Protein AF-A0A554LVY5-F1 (afdb_monomer_lite)

Organism: NCBI:txid2017146

Radius of gyration: 62.31 Å; chains: 1; bounding box: 105×201×146 Å

Sequence (591 aa):
MNLIIFIALAAAGGLGVGYVARQAVAKQSEKREAAKRKELLLKAKDEALKIKEQAKKEEDDKRRYLQEIEKNLRSRENNLDRRYDVLEKEKAELNHQQREIISLRQRLQEARKQQEAVLEKAAKLKKEDARDQLFKLIEKEYRDDVIAKIKAEREEAREAAQVEARKILSLVIERLASEHSADNTSAAITLPSEDMKGRIIGKEGRNIQIFEKMTGVDILIDDTPDTVTVSCFEPVRRFTAKLAMEKLLADGRINPSRIEETVKKAEEEINKEVRKAGEQAAYETSVAGLHPDLLKILGRLKFRTSYGQNVLQHSIESTYIASMLASELGADVNLSKKAALLHDIGKAVDQDVAGAHHHISAQIAEKYGLSKNIIHAIEAHHDDVEAKTVEAIIVRVADAISGARPGARRDTVDAYLKRLEELENLTNSFEGVEKSYAIQAGRWWLVTIGLTAVYWPVEPRWLLKLAVVCLLVLAGWELRSRQRPWLLFLLFHYLLFYLGFTAYLAGLLLTWQILAILAVATILFNAFFLPRQQAGLPKNRLFLSFLTGLLISELFFGLLFVFFDPLARSFYLSIFVYFIFYRLLASYKEN

InterPro domains:
  IPR003607 HD/PDEase domain [SM00471] (307-413)
  IPR003607 HD/PDEase domain [cd00077] (309-423)
  IPR004087 K Homology domain [SM00322] (183-253)
  IPR004088 K Homology domain, type 1 [PF00013] (191-235)
  IPR006674 HD domain [PF01966] (311-402)
  IPR006674 HD domain [PS51831] (311-404)
  IPR006675 HDIG domain [TIGR00277] (307-383)
  IPR017705 Ribonuclease Y [MF_00335] (1-500)
  IPR017705 Ribonuclease Y [TIGR03319] (24-443)
  IPR022711 Ribonuclease Y, N-terminal [PF12072] (25-180)
  IPR036612 K Homology domain, type 1 superfamily [G3DSA:3.30.1370.10] (186-278)
  IPR036612 K Homology domain, type 1 superfamily [SSF54791] (190-279)

Secondary structure (DSSP, 8-state):
--HHHHHHHHHHHHHHHHHHHHHHHHHHHHHHHHHHHHHHHHHHHHHHHHHHHHHHHHHHHHHHHHHHHHHHHHHHHHHHHHHHHHHHHHHHHHHHHHHHHHHHHHHHHHHHHHHHHHHHHHH---HHHHHHHHHHHHHHHSHHHHHHHHHHHHHHHHHHHHHHHHHHHHHHHHHT-----------EEE-S-HHHHHHHH-GGGHHHHHHHHHHT-EEE--SSTTEEEEE-SSHHHHHHHHHHHHHHHHH----HHHHHHHHHHHHHHHHHHHHHHHHHHHHHTT-----HHHHHHHHHGGG-EETTEEHHHHHHHHHHHHHHHHHHHT--HHHHHHHHHHTTGGGGTTTTS-S-HHHHHHHHHHHTT--HHHHHHHHTTSTTS---SHHHHHHHHHHHHHHTSBTTB---HHHHHHHHHHHHHHHHTSTTEEEEEEETTTTEEEEEEPGGGG-----THHHHHHHHHHHHHHHHHHT--SS-HHHHHHHHHHHHHHHHHHHHHHHHHHHHHHHHHHHHHHHHHHHHHS-S--TTS-THHHHHHHHHHHHHHHHHHHHHHHHH-TTHHHHHHHHHHHHHHHHHHHHTT--

pLDDT: mean 75.55, std 18.5, range [33.16, 97.44]

Structure (mmCIF, N/CA/C/O backbone):
data_AF-A0A554LVY5-F1
#
_entry.id   AF-A0A554LVY5-F1
#
loop_
_atom_site.group_PDB
_atom_site.id
_atom_site.type_symbol
_atom_site.label_atom_id
_atom_site.label_alt_id
_atom_site.label_comp_id
_atom_site.label_asym_id
_atom_site.label_entity_id
_atom_site.label_seq_id
_atom_site.pdbx_PDB_ins_code
_atom_site.Cartn_x
_atom_site.Cartn_y
_atom_site.Cartn_z
_atom_site.occupancy
_atom_site.B_iso_or_equiv
_atom_site.auth_seq_id
_atom_site.auth_comp_id
_atom_site.auth_asym_id
_atom_site.auth_atom_id
_atom_site.pdbx_PDB_model_num
ATOM 1 N N . MET A 1 1 ? 68.201 119.616 -97.099 1.00 57.22 1 MET A N 1
ATOM 2 C CA . MET A 1 1 ? 69.365 119.004 -97.778 1.00 57.22 1 MET A CA 1
ATOM 3 C C . MET A 1 1 ? 70.216 118.106 -96.866 1.00 57.22 1 MET A C 1
ATOM 5 O O . MET A 1 1 ? 70.532 117.024 -97.321 1.00 57.22 1 MET A O 1
ATOM 9 N N . ASN A 1 2 ? 70.526 118.428 -95.596 1.00 65.00 2 ASN A N 1
ATOM 10 C CA . ASN A 1 2 ? 71.427 117.561 -94.789 1.00 65.00 2 ASN A CA 1
ATOM 11 C C . ASN A 1 2 ? 70.744 116.509 -93.892 1.00 65.00 2 ASN A C 1
ATOM 13 O O . ASN A 1 2 ? 71.307 115.441 -93.670 1.00 65.00 2 ASN A O 1
ATOM 17 N N . LEU A 1 3 ? 69.524 116.759 -93.407 1.00 73.38 3 LEU A N 1
ATOM 18 C CA . LEU A 1 3 ? 68.863 115.854 -92.454 1.00 73.38 3 LEU A CA 1
ATOM 19 C C . LEU A 1 3 ? 68.341 114.558 -93.106 1.00 73.38 3 LEU A C 1
ATOM 21 O O . LEU A 1 3 ? 68.450 113.482 -92.531 1.00 73.38 3 LEU A O 1
ATOM 25 N N . ILE A 1 4 ? 67.823 114.650 -94.336 1.00 71.56 4 ILE A N 1
ATOM 26 C CA . ILE A 1 4 ? 67.220 113.515 -95.062 1.00 71.56 4 ILE A CA 1
ATOM 27 C C . ILE A 1 4 ? 68.278 112.459 -95.415 1.00 71.56 4 ILE A C 1
ATOM 29 O O . ILE A 1 4 ? 68.029 111.265 -95.279 1.00 71.56 4 ILE A O 1
ATOM 33 N N . ILE A 1 5 ? 69.477 112.896 -95.808 1.00 72.88 5 ILE A N 1
ATOM 34 C CA . ILE A 1 5 ? 70.591 112.006 -96.164 1.00 72.88 5 ILE A CA 1
ATOM 35 C C . ILE A 1 5 ? 71.112 111.273 -94.920 1.00 72.88 5 ILE A C 1
ATOM 37 O O . ILE A 1 5 ? 71.355 110.070 -94.971 1.00 72.88 5 ILE A O 1
ATOM 41 N N . PHE A 1 6 ? 71.219 111.972 -93.786 1.00 73.31 6 PHE A N 1
ATOM 42 C CA . PHE A 1 6 ? 71.640 111.372 -92.518 1.00 73.31 6 PHE A CA 1
ATOM 43 C C . PHE A 1 6 ? 70.630 110.343 -91.993 1.00 73.31 6 PHE A C 1
ATOM 45 O O . PHE A 1 6 ? 71.028 109.264 -91.561 1.00 73.31 6 PHE A O 1
ATOM 52 N N . ILE A 1 7 ? 69.328 110.637 -92.082 1.00 76.12 7 ILE A N 1
ATOM 53 C CA . ILE A 1 7 ? 68.267 109.690 -91.706 1.00 76.12 7 ILE A CA 1
ATOM 54 C C . ILE A 1 7 ? 68.277 108.470 -92.636 1.00 76.12 7 ILE A C 1
ATOM 56 O O . ILE A 1 7 ? 68.157 107.345 -92.158 1.00 76.12 7 ILE A O 1
ATOM 60 N N . ALA A 1 8 ? 68.484 108.661 -93.943 1.00 74.81 8 ALA A N 1
ATOM 61 C CA . ALA A 1 8 ? 68.567 107.562 -94.903 1.00 74.81 8 ALA A CA 1
ATOM 62 C C . ALA A 1 8 ? 69.790 106.658 -94.661 1.00 74.81 8 ALA A C 1
ATOM 64 O O . ALA A 1 8 ? 69.659 105.436 -94.695 1.00 74.81 8 ALA A O 1
ATOM 65 N N . LEU A 1 9 ? 70.959 107.232 -94.352 1.00 73.94 9 LEU A N 1
ATOM 66 C CA . LEU A 1 9 ? 72.170 106.478 -94.006 1.00 73.94 9 LEU A CA 1
ATOM 67 C C . LEU A 1 9 ? 72.039 105.745 -92.666 1.00 73.94 9 LEU A C 1
ATOM 69 O O . LEU A 1 9 ? 72.446 104.590 -92.564 1.00 73.94 9 LEU A O 1
ATOM 73 N N . ALA A 1 10 ? 71.434 106.372 -91.655 1.00 74.56 10 ALA A N 1
ATOM 74 C CA . ALA A 1 10 ? 71.165 105.732 -90.369 1.00 74.56 10 ALA A CA 1
ATOM 75 C C . ALA A 1 10 ? 70.126 104.604 -90.496 1.00 74.56 10 ALA A C 1
ATOM 77 O O . ALA A 1 10 ? 70.296 103.545 -89.896 1.00 74.56 10 ALA A O 1
ATOM 78 N N . ALA A 1 11 ? 69.091 104.785 -91.323 1.00 76.06 11 ALA A N 1
ATOM 79 C CA . ALA A 1 11 ? 68.118 103.742 -91.633 1.00 76.06 11 ALA A CA 1
ATOM 80 C C . ALA A 1 11 ? 68.762 102.585 -92.413 1.00 76.06 11 ALA A C 1
ATOM 82 O O . ALA A 1 11 ? 68.538 101.427 -92.071 1.00 76.06 11 ALA A O 1
ATOM 83 N N . ALA A 1 12 ? 69.615 102.872 -93.400 1.00 74.25 12 ALA A N 1
ATOM 84 C CA . ALA A 1 12 ? 70.355 101.854 -94.146 1.00 74.25 12 ALA A CA 1
ATOM 85 C C . ALA A 1 12 ? 71.350 101.091 -93.252 1.00 74.25 12 ALA A C 1
ATOM 87 O O . ALA A 1 12 ? 71.416 99.863 -93.313 1.00 74.25 12 ALA A O 1
ATOM 88 N N . GLY A 1 13 ? 72.067 101.794 -92.370 1.00 74.19 13 GLY A N 1
ATOM 89 C CA . GLY A 1 13 ? 72.964 101.195 -91.380 1.00 74.19 13 GLY A CA 1
ATOM 90 C C . GLY A 1 13 ? 72.216 100.345 -90.351 1.00 74.19 13 GLY A C 1
ATOM 91 O O . GLY A 1 13 ? 72.616 99.215 -90.078 1.00 74.19 13 GLY A O 1
ATOM 92 N N . GLY A 1 14 ? 71.082 100.834 -89.844 1.00 76.75 14 GLY A N 1
ATOM 93 C CA . GLY A 1 14 ? 70.207 100.094 -88.933 1.00 76.75 14 GLY A CA 1
ATOM 94 C C . GLY A 1 14 ? 69.585 98.853 -89.580 1.00 76.75 14 GLY A C 1
ATOM 95 O O . GLY A 1 14 ? 69.541 97.790 -88.960 1.00 76.75 14 GLY A O 1
ATOM 96 N N . LEU A 1 15 ? 69.172 98.944 -90.848 1.00 77.75 15 LEU A N 1
ATOM 97 C CA . LEU A 1 15 ? 68.676 97.805 -91.624 1.00 77.75 15 LEU A CA 1
ATOM 98 C C . LEU A 1 15 ? 69.785 96.786 -91.910 1.00 77.75 15 LEU A C 1
ATOM 100 O O . LEU A 1 15 ? 69.535 95.588 -91.785 1.00 77.75 15 LEU A O 1
ATOM 104 N N . GLY A 1 16 ? 71.002 97.237 -92.226 1.00 77.25 16 GLY A N 1
ATOM 105 C CA . GLY A 1 16 ? 72.162 96.376 -92.466 1.00 77.25 16 GLY A CA 1
ATOM 106 C C . GLY A 1 16 ? 72.607 95.620 -91.212 1.00 77.25 16 GLY A C 1
ATOM 107 O O . GLY A 1 16 ? 72.703 94.392 -91.229 1.00 77.25 16 GLY A O 1
ATOM 108 N N . VAL A 1 17 ? 72.791 96.324 -90.091 1.00 77.69 17 VAL A N 1
ATOM 109 C CA . VAL A 1 17 ? 73.129 95.706 -88.796 1.00 77.69 17 VAL A CA 1
ATOM 110 C C . VAL A 1 17 ? 71.993 94.797 -88.321 1.00 77.69 17 VAL A C 1
ATOM 112 O O . VAL A 1 17 ? 72.242 93.674 -87.886 1.00 77.69 17 VAL A O 1
ATOM 115 N N . GLY A 1 18 ? 70.737 95.222 -88.482 1.00 79.12 18 GLY A N 1
ATOM 116 C CA . GLY A 1 18 ? 69.564 94.408 -88.171 1.00 79.12 18 GLY A CA 1
ATOM 117 C C . GLY A 1 18 ? 69.420 93.167 -89.060 1.00 79.12 18 GLY A C 1
ATOM 118 O O . GLY A 1 18 ? 68.882 92.155 -88.610 1.00 79.12 18 GLY A O 1
ATOM 119 N N . TYR A 1 19 ? 69.891 93.202 -90.309 1.00 80.88 19 TYR A N 1
ATOM 120 C CA . TYR A 1 19 ? 69.921 92.043 -91.205 1.00 80.88 19 TYR A CA 1
ATOM 121 C C . TYR A 1 19 ? 71.000 91.041 -90.780 1.00 80.88 19 TYR A C 1
ATOM 123 O O . TYR A 1 19 ? 70.696 89.863 -90.610 1.00 80.88 19 TYR A O 1
ATOM 131 N N . VAL A 1 20 ? 72.225 91.503 -90.505 1.00 80.12 20 VAL A N 1
ATOM 132 C CA . VAL A 1 20 ? 73.333 90.635 -90.063 1.00 80.12 20 VAL A CA 1
ATOM 133 C C . VAL A 1 20 ? 73.055 90.027 -88.686 1.00 80.12 20 VAL A C 1
ATOM 135 O O . VAL A 1 20 ? 73.257 88.827 -88.497 1.00 80.12 20 VAL A O 1
ATOM 138 N N . ALA A 1 21 ? 72.525 90.807 -87.739 1.00 78.31 21 ALA A N 1
ATOM 139 C CA . ALA A 1 21 ? 72.131 90.302 -86.425 1.00 78.31 21 ALA A CA 1
ATOM 140 C C . ALA A 1 21 ? 71.012 89.253 -86.536 1.00 78.31 21 ALA A C 1
ATOM 142 O O . ALA A 1 21 ? 71.107 88.189 -85.923 1.00 78.31 21 ALA A O 1
ATOM 143 N N . ARG A 1 22 ? 69.993 89.488 -87.379 1.00 77.94 22 ARG A N 1
ATOM 144 C CA . ARG A 1 22 ? 68.953 88.483 -87.658 1.00 77.94 22 ARG A CA 1
ATOM 145 C C . ARG A 1 22 ? 69.520 87.235 -88.323 1.00 77.94 22 ARG A C 1
ATOM 147 O O . ARG A 1 22 ? 69.115 86.140 -87.956 1.00 77.94 22 ARG A O 1
ATOM 154 N N . GLN A 1 23 ? 70.478 87.370 -89.236 1.00 78.94 23 GLN A N 1
ATOM 155 C CA . GLN A 1 23 ? 71.103 86.232 -89.909 1.00 78.94 23 GLN A CA 1
ATOM 156 C C . GLN A 1 23 ? 71.982 85.407 -88.951 1.00 78.94 23 GLN A C 1
ATOM 158 O O . GLN A 1 23 ? 71.959 84.179 -88.999 1.00 78.94 23 GLN A O 1
ATOM 163 N N . ALA A 1 24 ? 72.709 86.056 -88.037 1.00 77.38 24 ALA A N 1
ATOM 164 C CA . ALA A 1 24 ? 73.494 85.384 -87.003 1.00 77.38 24 ALA A CA 1
ATOM 165 C C . ALA A 1 24 ? 72.599 84.661 -85.982 1.00 77.38 24 ALA A C 1
ATOM 167 O O . ALA A 1 24 ? 72.850 83.495 -85.672 1.00 77.38 24 ALA A O 1
ATOM 168 N N . VAL A 1 25 ? 71.518 85.306 -85.522 1.00 78.44 25 VAL A N 1
ATOM 169 C CA . VAL A 1 25 ? 70.520 84.693 -84.628 1.00 78.44 25 VAL A CA 1
ATOM 170 C C . VAL A 1 25 ? 69.789 83.548 -85.326 1.00 78.44 25 VAL A C 1
ATOM 172 O O . VAL A 1 25 ? 69.638 82.488 -84.726 1.00 78.44 25 VAL A O 1
ATOM 175 N N . ALA A 1 26 ? 69.411 83.697 -86.599 1.00 76.50 26 ALA A N 1
ATOM 176 C CA . ALA A 1 26 ? 68.801 82.629 -87.390 1.00 76.50 26 ALA A CA 1
ATOM 177 C C . ALA A 1 26 ? 69.749 81.430 -87.534 1.00 76.50 26 ALA A C 1
ATOM 179 O O . ALA A 1 26 ? 69.361 80.306 -87.238 1.00 76.50 26 ALA A O 1
ATOM 180 N N . LYS A 1 27 ? 71.025 81.659 -87.864 1.00 79.50 27 LYS A N 1
ATOM 181 C CA . LYS A 1 27 ? 72.028 80.591 -88.011 1.00 79.50 27 LYS A CA 1
ATOM 182 C C . LYS A 1 27 ? 72.372 79.912 -86.678 1.00 79.50 27 LYS A C 1
ATOM 184 O O . LYS A 1 27 ? 72.644 78.712 -86.639 1.00 79.50 27 LYS A O 1
ATOM 189 N N . GLN A 1 28 ? 72.363 80.654 -85.568 1.00 78.31 28 GLN A N 1
ATOM 190 C CA . GLN A 1 28 ? 72.551 80.096 -84.225 1.00 78.31 28 GLN A CA 1
ATOM 191 C C . GLN A 1 28 ? 71.303 79.338 -83.744 1.00 78.31 28 GLN A C 1
ATOM 193 O O . GLN A 1 28 ? 71.443 78.296 -83.100 1.00 78.31 28 GLN A O 1
ATOM 198 N N . SER A 1 29 ? 70.108 79.817 -84.098 1.00 76.38 29 SER A N 1
ATOM 199 C CA . SER A 1 29 ? 68.831 79.132 -83.882 1.00 76.38 29 SER A CA 1
ATOM 200 C C . SER A 1 29 ? 68.782 77.818 -84.658 1.00 76.38 29 SER A C 1
ATOM 202 O O . SER A 1 29 ? 68.561 76.775 -84.054 1.00 76.38 29 SER A O 1
ATOM 204 N N . GLU A 1 30 ? 69.128 77.822 -85.948 1.00 79.81 30 GLU A N 1
ATOM 205 C CA . GLU A 1 30 ? 69.215 76.617 -86.781 1.00 79.81 30 GLU A CA 1
ATOM 206 C C . GLU A 1 30 ? 70.220 75.603 -86.231 1.00 79.81 30 GLU A C 1
ATOM 208 O O . GLU A 1 30 ? 69.916 74.415 -86.153 1.00 79.81 30 GLU A O 1
ATOM 213 N N . LYS A 1 31 ? 71.408 76.042 -85.788 1.00 80.56 31 LYS A N 1
ATOM 214 C CA . LYS A 1 31 ? 72.388 75.139 -85.158 1.00 80.56 31 LYS A CA 1
ATOM 215 C C . LYS A 1 31 ? 71.876 74.553 -83.840 1.00 80.56 31 LYS A C 1
ATOM 217 O O . LYS A 1 31 ? 72.088 73.367 -83.591 1.00 80.56 31 LYS A O 1
ATOM 222 N N . ARG A 1 32 ? 71.207 75.352 -82.998 1.00 79.81 32 ARG A N 1
ATOM 223 C CA . ARG A 1 32 ? 70.597 74.876 -81.744 1.00 79.81 32 ARG A CA 1
ATOM 224 C C . ARG A 1 32 ? 69.429 73.930 -82.007 1.00 79.81 32 ARG A C 1
ATOM 226 O O . ARG A 1 32 ? 69.324 72.919 -81.321 1.00 79.81 32 ARG A O 1
ATOM 233 N N . GLU A 1 33 ? 68.593 74.208 -83.001 1.00 79.88 33 GLU A N 1
ATOM 234 C CA . GLU A 1 33 ? 67.530 73.300 -83.430 1.00 79.88 33 GLU A CA 1
ATOM 235 C C . GLU A 1 33 ? 68.093 72.003 -84.004 1.00 79.88 33 GLU A C 1
ATOM 237 O O . GLU A 1 33 ? 67.631 70.931 -83.630 1.00 79.88 33 GLU A O 1
ATOM 242 N N . ALA A 1 34 ? 69.118 72.063 -84.854 1.00 81.75 34 ALA A N 1
ATOM 243 C CA . ALA A 1 34 ? 69.763 70.877 -85.407 1.00 81.75 34 ALA A CA 1
ATOM 244 C C . ALA A 1 34 ? 70.407 70.014 -84.308 1.00 81.75 34 ALA A C 1
ATOM 246 O O . ALA A 1 34 ? 70.291 68.788 -84.346 1.00 81.75 34 ALA A O 1
ATOM 247 N N . ALA A 1 35 ? 71.039 70.636 -83.306 1.00 81.75 35 ALA A N 1
ATOM 248 C CA . ALA A 1 35 ? 71.572 69.939 -82.137 1.00 81.75 35 ALA A CA 1
ATOM 249 C C . ALA A 1 35 ? 70.454 69.306 -81.293 1.00 81.75 35 ALA A C 1
ATOM 251 O O . ALA A 1 35 ? 70.530 68.115 -81.001 1.00 81.75 35 ALA A O 1
ATOM 252 N N . LYS A 1 36 ? 69.374 70.046 -80.994 1.00 83.00 36 LYS A N 1
ATOM 253 C CA . LYS A 1 36 ? 68.197 69.514 -80.283 1.00 83.00 36 LYS A CA 1
ATOM 254 C C . LYS A 1 36 ? 67.524 68.371 -81.042 1.00 83.00 36 LYS A C 1
ATOM 256 O O . LYS A 1 36 ? 67.154 67.382 -80.425 1.00 83.00 36 LYS A O 1
ATOM 261 N N . ARG A 1 37 ? 67.393 68.461 -82.371 1.00 82.19 37 ARG A N 1
ATOM 262 C CA . ARG A 1 37 ? 66.836 67.388 -83.216 1.00 82.19 37 ARG A CA 1
ATOM 263 C C . ARG A 1 37 ? 67.715 66.142 -83.187 1.00 82.19 37 ARG A C 1
ATOM 265 O O . ARG A 1 37 ? 67.181 65.045 -83.088 1.00 82.19 37 ARG A O 1
ATOM 272 N N . LYS A 1 38 ? 69.045 66.293 -83.241 1.00 84.50 38 LYS A N 1
ATOM 273 C CA . LYS A 1 38 ? 69.983 65.166 -83.102 1.00 84.50 38 LYS A CA 1
ATOM 274 C C . LYS A 1 38 ? 69.926 64.538 -81.711 1.00 84.50 38 LYS A C 1
ATOM 276 O O . LYS A 1 38 ? 69.914 63.318 -81.621 1.00 84.50 38 LYS A O 1
ATOM 281 N N . GLU A 1 39 ? 69.860 65.345 -80.655 1.00 85.94 39 GLU A N 1
ATOM 282 C CA . GLU A 1 39 ? 69.733 64.861 -79.277 1.00 85.94 39 GLU A CA 1
ATOM 283 C C . GLU A 1 39 ? 68.399 64.133 -79.054 1.00 85.94 39 GLU A C 1
ATOM 285 O O . GLU A 1 39 ? 68.390 63.040 -78.500 1.00 85.94 39 GLU A O 1
ATOM 290 N N . LEU A 1 40 ? 67.284 64.684 -79.551 1.00 86.19 40 LEU A N 1
ATOM 291 C CA . LEU A 1 40 ? 65.971 64.030 -79.539 1.00 86.19 40 LEU A CA 1
ATOM 292 C C . LEU A 1 40 ? 65.982 62.722 -80.334 1.00 86.19 40 LEU A C 1
ATOM 294 O O . LEU A 1 40 ? 65.442 61.730 -79.863 1.00 86.19 40 LEU A O 1
ATOM 298 N N . LEU A 1 41 ? 66.624 62.690 -81.506 1.00 87.12 41 LEU A N 1
ATOM 299 C CA . LEU A 1 41 ? 66.780 61.467 -82.300 1.00 87.12 41 LEU A CA 1
ATOM 300 C C . LEU A 1 41 ? 67.629 60.411 -81.588 1.00 87.12 41 LEU A C 1
ATOM 302 O O . LEU A 1 41 ? 67.318 59.230 -81.687 1.00 87.12 41 LEU A O 1
ATOM 306 N N . LEU A 1 42 ? 68.695 60.814 -80.892 1.00 87.12 42 LEU A N 1
ATOM 307 C CA . LEU A 1 42 ? 69.523 59.908 -80.094 1.00 87.12 42 LEU A CA 1
ATOM 308 C C . LEU A 1 42 ? 68.743 59.367 -78.896 1.00 87.12 42 LEU A C 1
ATOM 310 O O . LEU A 1 42 ? 68.685 58.156 -78.731 1.00 87.12 42 LEU A O 1
ATOM 314 N N . LYS A 1 43 ? 68.052 60.231 -78.142 1.00 87.38 43 LYS A N 1
ATOM 315 C CA . LYS A 1 43 ? 67.171 59.817 -77.039 1.00 87.38 43 LYS A CA 1
ATOM 316 C C . LYS A 1 43 ? 66.067 58.873 -77.514 1.00 87.38 43 LYS A C 1
ATOM 318 O O . LYS A 1 43 ? 65.877 57.826 -76.911 1.00 87.38 43 LYS A O 1
ATOM 323 N N . ALA A 1 44 ? 65.416 59.179 -78.636 1.00 87.44 44 ALA A N 1
ATOM 324 C CA . ALA A 1 44 ? 64.405 58.308 -79.231 1.00 87.44 44 ALA A CA 1
ATOM 325 C C . ALA A 1 44 ? 64.990 56.961 -79.690 1.00 87.44 44 ALA A C 1
ATOM 327 O O . ALA A 1 44 ? 64.336 55.932 -79.550 1.00 87.44 44 ALA A O 1
ATOM 328 N N . LYS A 1 45 ? 66.223 56.940 -80.218 1.00 89.25 45 LYS A N 1
ATOM 329 C CA . LYS A 1 45 ? 66.918 55.693 -80.576 1.00 89.25 45 LYS A CA 1
ATOM 330 C C . LYS A 1 45 ? 67.304 54.873 -79.347 1.00 89.25 45 LYS A C 1
ATOM 332 O O . LYS A 1 45 ? 67.103 53.664 -79.369 1.00 89.25 45 LYS A O 1
ATOM 337 N N . ASP A 1 46 ? 67.813 55.506 -78.296 1.00 89.62 46 ASP A N 1
ATOM 338 C CA . ASP A 1 46 ? 68.177 54.833 -77.047 1.00 89.62 46 ASP A CA 1
ATOM 339 C C . ASP A 1 46 ? 66.936 54.283 -76.332 1.00 89.62 46 ASP A C 1
ATOM 341 O O . ASP A 1 46 ? 66.949 53.149 -75.857 1.00 89.62 46 ASP A O 1
ATOM 345 N N . GLU A 1 47 ? 65.834 55.037 -76.303 1.00 89.69 47 GLU A N 1
ATOM 346 C CA . GLU A 1 47 ? 64.543 54.558 -75.798 1.00 89.69 47 GLU A CA 1
ATOM 347 C C . GLU A 1 47 ? 63.995 53.414 -76.654 1.00 89.69 47 GLU A C 1
ATOM 349 O O . GLU A 1 47 ? 63.581 52.396 -76.106 1.00 89.69 47 GLU A O 1
ATOM 354 N N . ALA A 1 48 ? 64.065 53.511 -77.986 1.00 88.81 48 ALA A N 1
ATOM 355 C CA . ALA A 1 48 ? 63.653 52.425 -78.874 1.00 88.81 48 ALA A CA 1
ATOM 356 C C . ALA A 1 48 ? 64.497 51.154 -78.675 1.00 88.81 48 ALA A C 1
ATOM 358 O O . ALA A 1 48 ? 63.954 50.048 -78.711 1.00 88.81 48 ALA A O 1
ATOM 359 N N . LEU A 1 49 ? 65.806 51.288 -78.433 1.00 91.69 49 LEU A N 1
ATOM 360 C CA . LEU A 1 49 ? 66.683 50.161 -78.109 1.00 91.69 49 LEU A CA 1
ATOM 361 C C . LEU A 1 49 ? 66.331 49.547 -76.753 1.00 91.69 49 LEU A C 1
ATOM 363 O O . LEU A 1 49 ? 66.193 48.329 -76.676 1.00 91.69 49 LEU A O 1
ATOM 367 N N . LYS A 1 50 ? 66.097 50.363 -75.718 1.00 91.88 50 LYS A N 1
ATOM 368 C CA . LYS A 1 50 ? 65.660 49.877 -74.400 1.00 91.88 50 LYS A CA 1
ATOM 369 C C . LYS A 1 50 ? 64.315 49.158 -74.467 1.00 91.88 50 LYS A C 1
ATOM 371 O O . LYS A 1 50 ? 64.190 48.068 -73.919 1.00 91.88 50 LYS A O 1
ATOM 376 N N . ILE A 1 51 ? 63.335 49.721 -75.176 1.00 90.81 51 ILE A N 1
ATOM 377 C CA . ILE A 1 51 ? 62.026 49.087 -75.392 1.00 90.81 51 ILE A CA 1
ATOM 378 C C . ILE A 1 51 ? 62.206 47.753 -76.121 1.00 90.81 51 ILE A C 1
ATOM 380 O O . ILE A 1 51 ? 61.600 46.757 -75.735 1.00 90.81 51 ILE A O 1
ATOM 384 N N . LYS A 1 52 ? 63.071 47.700 -77.141 1.00 93.12 52 LYS A N 1
ATOM 385 C CA . LYS A 1 52 ? 63.359 46.466 -77.882 1.00 93.12 52 LYS A CA 1
ATOM 386 C C . LYS A 1 52 ? 64.040 45.407 -77.012 1.00 93.12 52 LYS A C 1
ATOM 388 O O . LYS A 1 52 ? 63.673 44.239 -77.096 1.00 93.12 52 LYS A O 1
ATOM 393 N N . GLU A 1 53 ? 65.020 45.786 -76.195 1.00 92.44 53 GLU A N 1
ATOM 394 C CA . GLU A 1 53 ? 65.694 44.867 -75.271 1.00 92.44 53 GLU A CA 1
ATOM 395 C C . GLU A 1 53 ? 64.741 44.345 -74.198 1.00 92.44 53 GLU A C 1
ATOM 397 O O . GLU A 1 53 ? 64.731 43.145 -73.922 1.00 92.44 53 GLU A O 1
ATOM 402 N N . GLN A 1 54 ? 63.897 45.214 -73.641 1.00 92.06 54 GLN A N 1
ATOM 403 C CA . GLN A 1 54 ? 62.890 44.821 -72.664 1.00 92.06 54 GLN A CA 1
ATOM 404 C C . GLN A 1 54 ? 61.842 43.889 -73.284 1.00 92.06 54 GLN A C 1
ATOM 406 O O . GLN A 1 54 ? 61.573 42.833 -72.719 1.00 92.06 54 GLN A O 1
ATOM 411 N N . ALA A 1 55 ? 61.332 44.207 -74.478 1.00 90.62 55 ALA A N 1
ATOM 412 C CA . ALA A 1 55 ? 60.400 43.346 -75.202 1.00 90.62 55 ALA A CA 1
ATOM 413 C C . ALA A 1 55 ? 61.011 41.972 -75.514 1.00 90.62 55 ALA A C 1
ATOM 415 O O . ALA A 1 55 ? 60.349 40.954 -75.332 1.00 90.62 55 ALA A O 1
ATOM 416 N N . LYS A 1 56 ? 62.289 41.926 -75.917 1.00 93.50 56 LYS A N 1
ATOM 417 C CA . LYS A 1 56 ? 63.003 40.667 -76.172 1.00 93.50 56 LYS A CA 1
ATOM 418 C C . LYS A 1 56 ? 63.184 39.846 -74.894 1.00 93.50 56 LYS A C 1
ATOM 420 O O . LYS A 1 56 ? 62.984 38.638 -74.910 1.00 93.50 56 LYS A O 1
ATOM 425 N N . LYS A 1 57 ? 63.522 40.494 -73.777 1.00 94.31 57 LYS A N 1
ATOM 426 C CA . LYS A 1 57 ? 63.645 39.820 -72.480 1.00 94.31 57 LYS A CA 1
ATOM 427 C C . LYS A 1 57 ? 62.298 39.264 -72.006 1.00 94.31 57 LYS A C 1
ATOM 429 O O . LYS A 1 57 ? 62.237 38.118 -71.577 1.00 94.31 57 LYS A O 1
ATOM 434 N N .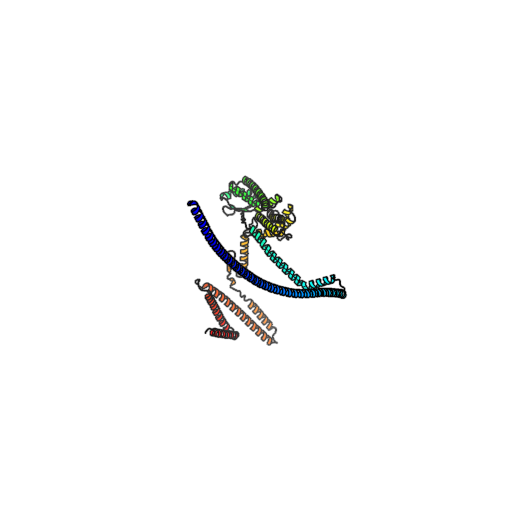 GLU A 1 58 ? 61.222 40.039 -72.132 1.00 92.94 58 GLU A N 1
ATOM 435 C CA . GLU A 1 58 ? 59.862 39.587 -71.818 1.00 92.94 58 GLU A CA 1
ATOM 436 C C . GLU A 1 58 ? 59.406 38.439 -72.733 1.00 92.94 58 GLU A C 1
ATOM 438 O O . GLU A 1 58 ? 58.716 37.529 -72.275 1.00 92.94 58 GLU A O 1
ATOM 443 N N . GLU A 1 59 ? 59.789 38.454 -74.012 1.00 93.31 59 GLU A N 1
ATOM 444 C CA . GLU A 1 59 ? 59.538 37.360 -74.954 1.00 93.31 59 GLU A CA 1
ATOM 445 C C . GLU A 1 59 ? 60.291 36.087 -74.546 1.00 93.31 59 GLU A C 1
ATOM 447 O O . GLU A 1 59 ? 59.686 35.016 -74.486 1.00 93.31 59 GLU A O 1
ATOM 452 N N . ASP A 1 60 ? 61.574 36.199 -74.195 1.00 93.12 60 ASP A N 1
ATOM 453 C CA . ASP A 1 60 ? 62.386 35.072 -73.728 1.00 93.12 60 ASP A CA 1
ATOM 454 C C . ASP A 1 60 ? 61.854 34.500 -72.399 1.00 93.12 60 ASP A C 1
ATOM 456 O O . ASP A 1 60 ? 61.805 33.279 -72.218 1.00 93.12 60 ASP A O 1
ATOM 460 N N . ASP A 1 61 ? 61.399 35.354 -71.479 1.00 93.06 61 ASP A N 1
ATOM 461 C CA . ASP A 1 61 ? 60.774 34.942 -70.217 1.00 93.06 61 ASP A CA 1
ATOM 462 C C . ASP A 1 61 ? 59.432 34.236 -70.456 1.00 93.06 61 ASP A C 1
ATOM 464 O O . ASP A 1 61 ? 59.208 33.141 -69.931 1.00 93.06 61 ASP A O 1
ATOM 468 N N . LYS A 1 62 ? 58.567 34.792 -71.318 1.00 92.00 62 LYS A N 1
ATOM 469 C CA . LYS A 1 62 ? 57.313 34.141 -71.735 1.00 92.00 62 LYS A CA 1
ATOM 470 C C . LYS A 1 62 ? 57.581 32.807 -72.417 1.00 92.00 62 LYS A C 1
ATOM 472 O O . LYS A 1 62 ? 56.885 31.835 -72.140 1.00 92.00 62 LYS A O 1
ATOM 477 N N . ARG A 1 63 ? 58.596 32.728 -73.279 1.00 93.19 63 ARG A N 1
ATOM 478 C CA . ARG A 1 63 ? 58.963 31.495 -73.981 1.00 93.19 63 ARG A CA 1
ATOM 479 C C . ARG A 1 63 ? 59.423 30.412 -73.010 1.00 93.19 63 ARG A C 1
ATOM 481 O O . ARG A 1 63 ? 58.991 29.270 -73.146 1.00 93.19 63 ARG A O 1
ATOM 488 N N . ARG A 1 64 ? 60.242 30.761 -72.012 1.00 93.69 64 ARG A N 1
ATOM 489 C CA . ARG A 1 64 ? 60.657 29.827 -70.952 1.00 93.69 64 ARG A CA 1
ATOM 490 C C . ARG A 1 64 ? 59.472 29.353 -70.113 1.00 93.69 64 ARG A C 1
ATOM 492 O O . ARG A 1 64 ? 59.329 28.154 -69.896 1.00 93.69 64 ARG A O 1
ATOM 499 N N . TYR A 1 65 ? 58.593 30.270 -69.718 1.00 93.12 65 TYR A N 1
ATOM 500 C CA . TYR A 1 65 ? 57.381 29.938 -68.971 1.00 93.12 65 TYR A CA 1
ATOM 501 C C . TYR A 1 65 ? 56.442 29.009 -69.760 1.00 93.12 65 TYR A C 1
ATOM 503 O O . TYR A 1 65 ? 55.947 28.019 -69.222 1.00 93.12 65 TYR A O 1
ATOM 511 N N . LEU A 1 66 ? 56.249 29.267 -71.059 1.00 92.06 66 LEU A N 1
ATOM 512 C CA . LEU A 1 66 ? 55.449 28.409 -71.939 1.00 92.06 66 LEU A CA 1
ATOM 513 C C . LEU A 1 66 ? 56.050 27.006 -72.082 1.00 92.06 66 LEU A C 1
ATOM 515 O O . LEU A 1 66 ? 55.310 26.029 -72.023 1.00 92.06 66 LEU A O 1
ATOM 519 N N . GLN A 1 67 ? 57.376 26.888 -72.205 1.00 93.44 67 GLN A N 1
ATOM 520 C CA . GLN A 1 67 ? 58.055 25.587 -72.245 1.00 93.44 67 GLN A CA 1
ATOM 521 C C . GLN A 1 67 ? 57.885 24.800 -70.939 1.00 93.44 67 GLN A C 1
ATOM 523 O O . GLN A 1 67 ? 57.728 23.578 -70.962 1.00 93.44 67 GLN A O 1
ATOM 528 N N . GLU A 1 68 ? 57.894 25.483 -69.794 1.00 94.81 68 GLU A N 1
ATOM 529 C CA . GLU A 1 68 ? 57.661 24.852 -68.496 1.00 94.81 68 GLU A CA 1
ATOM 530 C C . GLU A 1 68 ? 56.210 24.374 -68.344 1.00 94.81 68 GLU A C 1
ATOM 532 O O . GLU A 1 68 ? 55.975 23.237 -67.926 1.00 94.81 68 GLU A O 1
ATOM 537 N N . ILE A 1 69 ? 55.234 25.193 -68.755 1.00 92.94 69 ILE A N 1
ATOM 538 C CA . ILE A 1 69 ? 53.824 24.786 -68.817 1.00 92.94 69 ILE A CA 1
ATOM 539 C C . ILE A 1 69 ? 53.657 23.580 -69.738 1.00 92.94 69 ILE A C 1
ATOM 541 O O . ILE A 1 69 ? 53.018 22.608 -69.343 1.00 92.94 69 ILE A O 1
ATOM 545 N N . GLU A 1 70 ? 54.237 23.611 -70.937 1.00 93.56 70 GLU A N 1
ATOM 546 C CA . GLU A 1 70 ? 54.128 22.520 -71.904 1.00 93.56 70 GLU A CA 1
ATOM 547 C C . GLU A 1 70 ? 54.709 21.219 -71.339 1.00 93.56 70 GLU A C 1
ATOM 549 O O . GLU A 1 70 ? 54.080 20.164 -71.422 1.00 93.56 70 GLU A O 1
ATOM 554 N N . LYS A 1 71 ? 55.870 21.288 -70.677 1.00 94.00 71 LYS A N 1
ATOM 555 C CA . LYS A 1 71 ? 56.472 20.134 -69.999 1.00 94.00 71 LYS A CA 1
ATOM 556 C C . LYS A 1 71 ? 55.564 19.586 -68.892 1.00 94.00 71 LYS A C 1
ATOM 558 O O . LYS A 1 71 ? 55.396 18.370 -68.782 1.00 94.00 71 LYS A O 1
ATOM 563 N N . ASN A 1 72 ? 54.965 20.463 -68.089 1.00 93.19 72 ASN A N 1
ATOM 564 C CA . ASN A 1 72 ? 54.046 20.071 -67.021 1.00 93.19 72 ASN A CA 1
ATOM 565 C C . ASN A 1 72 ? 52.745 19.468 -67.569 1.00 93.19 72 ASN A C 1
ATOM 567 O O . ASN A 1 72 ? 52.263 18.473 -67.026 1.00 93.19 72 ASN A O 1
ATOM 571 N N . LEU A 1 73 ? 52.202 20.022 -68.655 1.00 91.88 73 LEU A N 1
ATOM 572 C CA . LEU A 1 73 ? 51.020 19.497 -69.338 1.00 91.88 73 LEU A CA 1
ATOM 573 C C . LEU A 1 73 ? 51.294 18.116 -69.930 1.00 91.88 73 LEU A C 1
ATOM 575 O O . LEU A 1 73 ? 50.551 17.193 -69.619 1.00 91.88 73 LEU A O 1
ATOM 579 N N . ARG A 1 74 ? 52.407 17.933 -70.651 1.00 94.00 74 ARG A N 1
ATOM 580 C CA . ARG A 1 74 ? 52.812 16.618 -71.178 1.00 94.00 74 ARG A CA 1
ATOM 581 C C . ARG A 1 74 ? 53.010 15.585 -70.068 1.00 94.00 74 ARG A C 1
ATOM 583 O O . ARG A 1 74 ? 52.671 14.419 -70.227 1.00 94.00 74 ARG A O 1
ATOM 590 N N . SER A 1 75 ? 53.563 15.987 -68.922 1.00 92.44 75 SER A N 1
ATOM 591 C CA . SER A 1 75 ? 53.701 15.093 -67.763 1.00 92.44 75 SER A CA 1
ATOM 592 C C . SER A 1 75 ? 52.339 14.666 -67.200 1.00 92.44 75 SER A C 1
ATOM 594 O O . SER A 1 75 ? 52.138 13.494 -66.876 1.00 92.44 75 SER A O 1
ATOM 596 N N . ARG A 1 76 ? 51.378 15.597 -67.121 1.00 92.94 76 ARG A N 1
ATOM 597 C CA . ARG A 1 76 ? 50.004 15.308 -66.684 1.00 92.94 76 ARG A CA 1
ATOM 598 C C . ARG A 1 76 ? 49.248 14.437 -67.682 1.00 92.94 76 ARG A C 1
ATOM 600 O O . ARG A 1 76 ? 48.583 13.509 -67.242 1.00 92.94 76 ARG A O 1
ATOM 607 N N . GLU A 1 77 ? 49.384 14.703 -68.975 1.00 93.44 77 GLU A N 1
ATOM 608 C CA . GLU A 1 77 ? 48.802 13.908 -70.062 1.00 93.44 77 GLU A CA 1
ATOM 609 C C . GLU A 1 77 ? 49.294 12.459 -69.988 1.00 93.44 77 GLU A C 1
ATOM 611 O O . GLU A 1 77 ? 48.493 11.554 -69.790 1.00 93.44 77 GLU A O 1
ATOM 616 N N . ASN A 1 78 ? 50.612 12.250 -69.916 1.00 92.62 78 ASN A N 1
ATOM 617 C CA . ASN A 1 78 ? 51.189 10.915 -69.736 1.00 92.62 78 ASN A CA 1
ATOM 618 C C . ASN A 1 78 ? 50.721 10.213 -68.444 1.00 92.62 78 ASN A C 1
ATOM 620 O O . ASN A 1 78 ? 50.633 8.986 -68.393 1.00 92.62 78 ASN A O 1
ATOM 624 N N . ASN A 1 79 ? 50.470 10.958 -67.360 1.00 93.06 79 ASN A N 1
ATOM 625 C CA . ASN A 1 79 ? 49.933 10.378 -66.125 1.00 93.06 79 ASN A CA 1
ATOM 626 C C . ASN A 1 79 ? 48.465 9.966 -66.292 1.00 93.06 79 ASN A C 1
ATOM 628 O O . ASN A 1 79 ? 48.075 8.907 -65.802 1.00 93.06 79 ASN A O 1
ATOM 632 N N . LEU A 1 80 ? 47.672 10.790 -66.979 1.00 91.88 80 LEU A N 1
ATOM 633 C CA . LEU A 1 80 ? 46.274 10.507 -67.283 1.00 91.88 80 LEU A CA 1
ATOM 634 C C . LEU A 1 80 ? 46.143 9.300 -68.209 1.00 91.88 80 LEU A C 1
ATOM 636 O O . LEU A 1 80 ? 45.357 8.419 -67.881 1.00 91.88 80 LEU A O 1
ATOM 640 N N . ASP A 1 81 ? 46.960 9.198 -69.256 1.00 93.12 81 ASP A N 1
ATOM 641 C CA . ASP A 1 81 ? 46.963 8.045 -70.164 1.00 93.12 81 ASP A CA 1
ATOM 642 C C . ASP A 1 81 ? 47.292 6.751 -69.416 1.00 93.12 81 ASP A C 1
ATOM 644 O O . ASP A 1 81 ? 46.567 5.765 -69.510 1.00 93.12 81 ASP A O 1
ATOM 648 N N . ARG A 1 82 ? 48.310 6.773 -68.545 1.00 92.69 82 ARG A N 1
ATOM 649 C CA . ARG A 1 82 ? 48.629 5.612 -67.695 1.00 92.69 82 ARG A CA 1
ATOM 650 C C . ARG A 1 82 ? 47.476 5.223 -66.774 1.00 92.69 82 ARG A C 1
ATOM 652 O O . ARG A 1 82 ? 47.239 4.037 -66.569 1.00 92.69 82 ARG A O 1
ATOM 659 N N . ARG A 1 83 ? 46.779 6.197 -66.183 1.00 92.25 83 ARG A N 1
ATOM 660 C CA . ARG A 1 83 ? 45.597 5.922 -65.349 1.00 92.25 83 ARG A CA 1
ATOM 661 C C . ARG A 1 83 ? 44.445 5.379 -66.187 1.00 92.25 83 ARG A C 1
ATOM 663 O O . ARG A 1 83 ? 43.734 4.502 -65.712 1.00 92.25 83 ARG A O 1
ATOM 670 N N . TYR A 1 84 ? 44.276 5.880 -67.406 1.00 92.56 84 TYR A N 1
ATOM 671 C CA . TYR A 1 84 ? 43.252 5.423 -68.333 1.00 92.56 84 TYR A CA 1
ATOM 672 C C . TYR A 1 84 ? 43.480 3.963 -68.732 1.00 92.56 84 TYR A C 1
ATOM 674 O O . TYR A 1 84 ? 42.564 3.156 -68.606 1.00 92.56 84 TYR A O 1
ATOM 682 N N . ASP A 1 85 ? 44.716 3.592 -69.073 1.00 93.12 85 ASP A N 1
ATOM 683 C CA . ASP A 1 85 ? 45.087 2.209 -69.394 1.00 93.12 85 ASP A CA 1
ATOM 684 C C . ASP A 1 85 ? 44.860 1.249 -68.217 1.00 93.12 85 ASP A C 1
ATOM 686 O O . ASP A 1 85 ? 44.431 0.108 -68.403 1.00 93.12 85 ASP A O 1
ATOM 690 N N . VAL A 1 86 ? 45.152 1.692 -66.988 1.00 93.25 86 VAL A N 1
ATOM 691 C CA . VAL A 1 86 ? 44.879 0.905 -65.773 1.00 93.25 86 VAL A CA 1
ATOM 692 C C . VAL A 1 86 ? 43.373 0.721 -65.583 1.00 93.25 86 VAL A C 1
ATOM 694 O O . VAL A 1 86 ? 42.924 -0.406 -65.390 1.00 93.25 86 VAL A O 1
ATOM 697 N N . LEU A 1 87 ? 42.587 1.793 -65.715 1.00 91.50 87 LEU A N 1
ATOM 698 C CA . LEU A 1 87 ? 41.129 1.737 -65.586 1.00 91.50 87 LEU A CA 1
ATOM 699 C C . LEU A 1 87 ? 40.474 0.871 -66.671 1.00 91.50 87 LEU A C 1
ATOM 701 O O . LEU A 1 87 ? 39.519 0.152 -66.381 1.00 91.50 87 LEU A O 1
ATOM 705 N N . GLU A 1 88 ? 40.970 0.902 -67.910 1.00 93.12 88 GLU A N 1
ATOM 706 C CA . GLU A 1 88 ? 40.497 0.018 -68.981 1.00 93.12 88 GLU A CA 1
ATOM 707 C C . GLU A 1 88 ? 40.750 -1.456 -68.650 1.00 93.12 88 GLU A C 1
ATOM 709 O O . GLU A 1 88 ? 39.850 -2.286 -68.816 1.00 93.12 88 GLU A O 1
ATOM 714 N N . LYS A 1 89 ? 41.938 -1.785 -68.127 1.00 93.69 89 LYS A N 1
ATOM 715 C CA . LYS A 1 89 ? 42.269 -3.150 -67.693 1.00 93.69 89 LYS A CA 1
ATOM 716 C C . LYS A 1 89 ? 41.385 -3.609 -66.537 1.00 93.69 89 LYS A C 1
ATOM 718 O O . LYS A 1 89 ? 40.803 -4.687 -66.623 1.00 93.69 89 LYS A O 1
ATOM 723 N N . GLU A 1 90 ? 41.217 -2.778 -65.510 1.00 91.94 90 GLU A N 1
ATOM 724 C CA . GLU A 1 90 ? 40.332 -3.074 -64.376 1.00 91.94 90 GLU A CA 1
ATOM 725 C C . GLU A 1 90 ? 38.880 -3.264 -64.830 1.00 91.94 90 GLU A C 1
ATOM 727 O O . GLU A 1 90 ? 38.205 -4.204 -64.413 1.00 91.94 90 GLU A O 1
ATOM 732 N N . LYS A 1 91 ? 38.391 -2.425 -65.751 1.00 93.06 91 LYS A N 1
ATOM 733 C CA . LYS A 1 91 ? 37.047 -2.557 -66.324 1.00 93.06 91 LYS A CA 1
ATOM 734 C C . LYS A 1 91 ? 36.892 -3.856 -67.117 1.00 93.06 91 LYS A C 1
ATOM 736 O O . LYS A 1 91 ? 35.840 -4.496 -67.046 1.00 93.06 91 LYS A O 1
ATOM 741 N N . ALA A 1 92 ? 37.904 -4.253 -67.886 1.00 92.62 92 ALA A N 1
ATOM 742 C CA . ALA A 1 92 ? 37.891 -5.515 -68.619 1.00 92.62 92 ALA A CA 1
ATOM 743 C C . ALA A 1 92 ? 37.857 -6.723 -67.667 1.00 92.62 92 ALA A C 1
ATOM 745 O O . ALA A 1 92 ? 37.077 -7.654 -67.892 1.00 92.62 92 ALA A O 1
ATOM 746 N N . GLU A 1 93 ? 38.633 -6.679 -66.583 1.00 93.00 93 GLU A N 1
ATOM 747 C CA . GLU A 1 93 ? 38.670 -7.717 -65.551 1.00 93.00 93 GLU A CA 1
ATOM 748 C C . GLU A 1 93 ? 37.349 -7.804 -64.773 1.00 93.00 93 GLU A C 1
ATOM 750 O O . GLU A 1 93 ? 36.783 -8.890 -64.642 1.00 93.00 93 GLU A O 1
ATOM 755 N N . LEU A 1 94 ? 36.771 -6.669 -64.370 1.00 89.56 94 LEU A N 1
ATOM 756 C CA . LEU A 1 94 ? 35.451 -6.615 -63.732 1.00 89.56 94 LEU A CA 1
ATOM 757 C C . LEU A 1 94 ? 34.354 -7.193 -64.631 1.00 89.56 94 LEU A C 1
ATOM 759 O O . LEU A 1 94 ? 33.523 -7.979 -64.176 1.00 89.56 94 LEU A O 1
ATOM 763 N N . ASN A 1 95 ? 34.366 -6.866 -65.926 1.00 91.50 95 ASN A N 1
ATOM 764 C CA . ASN A 1 95 ? 33.415 -7.434 -66.884 1.00 91.50 95 ASN A CA 1
ATOM 765 C C . ASN A 1 95 ? 33.603 -8.949 -67.059 1.00 91.50 95 ASN A C 1
ATOM 767 O O . ASN A 1 95 ? 32.629 -9.675 -67.274 1.00 91.50 95 ASN A O 1
ATOM 771 N N . HIS A 1 96 ? 34.840 -9.445 -66.983 1.00 92.81 96 HIS A N 1
ATOM 772 C CA . HIS A 1 96 ? 35.120 -10.879 -66.988 1.00 92.81 96 HIS A CA 1
ATOM 773 C C . HIS A 1 96 ? 34.549 -11.559 -65.739 1.00 92.81 96 HIS A C 1
ATOM 775 O O . HIS A 1 96 ? 33.739 -12.476 -65.870 1.00 92.81 96 HIS A O 1
ATOM 781 N N . GLN A 1 97 ? 34.873 -11.047 -64.549 1.00 90.94 97 GLN A N 1
ATOM 782 C CA . GLN A 1 97 ? 34.358 -11.552 -63.274 1.00 90.94 97 GLN A CA 1
ATOM 783 C C . GLN A 1 97 ? 32.826 -11.517 -63.222 1.00 90.94 97 GLN A C 1
ATOM 785 O O . GLN A 1 97 ? 32.192 -12.469 -62.772 1.00 90.94 97 GLN A O 1
ATOM 790 N N . GLN A 1 98 ? 32.195 -10.461 -63.742 1.00 91.00 98 GLN A N 1
ATOM 791 C CA . GLN A 1 98 ? 30.738 -10.367 -63.804 1.00 91.00 98 GLN A CA 1
ATOM 792 C C . GLN A 1 98 ? 30.130 -11.475 -64.676 1.00 91.00 98 GLN A C 1
ATOM 794 O O . GLN A 1 98 ? 29.135 -12.088 -64.283 1.00 91.00 98 GLN A O 1
ATOM 799 N N . ARG A 1 99 ? 30.729 -11.770 -65.838 1.00 92.75 99 ARG A N 1
ATOM 800 C CA . ARG A 1 99 ? 30.293 -12.885 -66.696 1.00 92.75 99 ARG A CA 1
ATOM 801 C C . ARG A 1 99 ? 30.483 -14.234 -66.008 1.00 92.75 99 ARG A C 1
ATOM 803 O O . ARG A 1 99 ? 29.579 -15.068 -66.066 1.00 92.75 99 ARG A O 1
ATOM 810 N N . GLU A 1 100 ? 31.599 -14.432 -65.312 1.00 91.81 100 GLU A N 1
ATOM 811 C CA . GLU A 1 100 ? 31.836 -15.645 -64.527 1.00 91.81 100 GLU A CA 1
ATOM 812 C C . GLU A 1 100 ? 30.799 -15.811 -63.416 1.00 91.81 100 GLU A C 1
ATOM 814 O O . GLU A 1 100 ? 30.194 -16.877 -63.316 1.00 91.81 100 GLU A O 1
ATOM 819 N N . ILE A 1 101 ? 30.505 -14.756 -62.650 1.00 87.44 101 ILE A N 1
ATOM 820 C CA . ILE A 1 101 ? 29.479 -14.764 -61.597 1.00 87.44 101 ILE A CA 1
ATOM 821 C C . ILE A 1 101 ? 28.106 -15.122 -62.171 1.00 87.44 101 ILE A C 1
ATOM 823 O O . ILE A 1 101 ? 27.387 -15.928 -61.578 1.00 87.44 101 ILE A O 1
ATOM 827 N N . ILE A 1 102 ? 27.728 -14.556 -63.322 1.00 90.81 102 ILE A N 1
ATOM 828 C CA . ILE A 1 102 ? 26.459 -14.888 -63.986 1.00 90.81 102 ILE A CA 1
ATOM 829 C C . ILE A 1 102 ? 26.435 -16.371 -64.376 1.00 90.81 102 ILE A C 1
ATOM 831 O O . ILE A 1 102 ? 25.455 -17.059 -64.087 1.00 90.81 102 ILE A O 1
ATOM 835 N N . SER A 1 103 ? 27.523 -16.886 -64.956 1.00 92.88 103 SER A N 1
ATOM 836 C CA . SER A 1 103 ? 27.624 -18.299 -65.340 1.00 92.88 103 SER A CA 1
ATOM 837 C C . SER A 1 103 ? 27.583 -19.244 -64.131 1.00 92.88 103 SER A C 1
ATOM 839 O O . SER A 1 103 ? 26.895 -20.264 -64.160 1.00 92.88 103 SER A O 1
ATOM 841 N N . LEU A 1 104 ? 28.248 -18.883 -63.028 1.00 89.94 104 LEU A N 1
ATOM 842 C CA . LEU A 1 104 ? 28.247 -19.641 -61.779 1.00 89.94 104 LEU A CA 1
ATOM 843 C C . LEU A 1 104 ? 26.858 -19.651 -61.146 1.00 89.94 104 LEU A C 1
ATOM 845 O O . LEU A 1 104 ? 26.414 -20.697 -60.686 1.00 89.94 104 LEU A O 1
ATOM 849 N N . ARG A 1 105 ? 26.140 -18.522 -61.170 1.00 87.12 105 ARG A N 1
ATOM 850 C CA . ARG A 1 105 ? 24.750 -18.450 -60.695 1.00 87.12 105 ARG A CA 1
ATOM 851 C C . ARG A 1 105 ? 23.827 -19.353 -61.504 1.00 87.12 105 ARG A C 1
ATOM 853 O O . ARG A 1 105 ? 23.019 -20.055 -60.904 1.00 87.12 105 ARG A O 1
ATOM 860 N N . GLN A 1 106 ? 23.963 -19.369 -62.830 1.00 90.44 106 GLN A N 1
ATOM 861 C CA . GLN A 1 106 ? 23.179 -20.259 -63.693 1.00 90.44 106 GLN A CA 1
ATOM 862 C C . GLN A 1 106 ? 23.471 -21.733 -63.386 1.00 90.44 106 GLN A C 1
ATOM 864 O O . GLN A 1 106 ? 22.540 -22.487 -63.107 1.00 90.44 106 GLN A O 1
ATOM 869 N N . ARG A 1 107 ? 24.752 -22.119 -63.308 1.00 88.25 107 ARG A N 1
ATOM 870 C CA . ARG A 1 107 ? 25.159 -23.487 -62.940 1.00 88.25 107 ARG A CA 1
ATOM 871 C C . ARG A 1 107 ? 24.678 -23.885 -61.545 1.00 88.25 107 ARG A C 1
ATOM 873 O O . ARG A 1 107 ? 24.217 -25.004 -61.359 1.00 88.25 107 ARG A O 1
ATOM 880 N N . LEU A 1 108 ? 24.745 -22.978 -60.569 1.00 86.31 108 LEU A N 1
ATOM 881 C CA . LEU A 1 108 ? 24.258 -23.221 -59.209 1.00 86.31 108 LEU A CA 1
ATOM 882 C C . LEU A 1 108 ? 22.740 -23.432 -59.195 1.00 86.31 108 LEU A C 1
ATOM 884 O O . LEU A 1 108 ? 22.242 -24.304 -58.490 1.00 86.31 108 LEU A O 1
ATOM 888 N N . GLN A 1 109 ? 21.999 -22.653 -59.982 1.00 86.88 109 GLN A N 1
ATOM 889 C CA . GLN A 1 109 ? 20.551 -22.783 -60.083 1.00 86.88 109 GLN A CA 1
ATOM 890 C C . GLN A 1 109 ? 20.146 -24.095 -60.770 1.00 86.88 109 GLN A C 1
ATOM 892 O O . GLN A 1 109 ? 19.196 -24.742 -60.332 1.00 86.88 109 GLN A O 1
ATOM 897 N N . GLU A 1 110 ? 20.875 -24.517 -61.802 1.00 88.88 110 GLU A N 1
ATOM 898 C CA . GLU A 1 110 ? 20.689 -25.819 -62.451 1.00 88.88 110 GLU A CA 1
ATOM 899 C C . GLU A 1 110 ? 21.036 -26.978 -61.514 1.00 88.88 110 GLU A C 1
ATOM 901 O O . GLU A 1 110 ? 20.226 -27.891 -61.361 1.00 88.88 110 GLU A O 1
ATOM 906 N N . ALA A 1 111 ? 22.174 -26.912 -60.819 1.00 83.19 111 ALA A N 1
ATOM 907 C CA . ALA A 1 111 ? 22.576 -27.910 -59.831 1.00 83.19 111 ALA A CA 1
ATOM 908 C C . ALA A 1 111 ? 21.557 -28.015 -58.688 1.00 83.19 111 ALA A C 1
ATOM 910 O O . ALA A 1 111 ? 21.186 -29.116 -58.290 1.00 83.19 111 ALA A O 1
ATOM 911 N N . ARG A 1 112 ? 21.028 -26.881 -58.210 1.00 82.62 112 ARG A N 1
ATOM 912 C CA . ARG A 1 112 ? 19.969 -26.850 -57.196 1.00 82.62 112 ARG A CA 1
ATOM 913 C C . ARG A 1 112 ? 18.678 -27.488 -57.703 1.00 82.62 112 ARG A C 1
ATOM 915 O O . ARG A 1 112 ? 18.106 -28.296 -56.986 1.00 82.62 112 ARG A O 1
ATOM 922 N N . LYS A 1 113 ? 18.248 -27.196 -58.936 1.00 82.88 113 LYS A N 1
ATOM 923 C CA . LYS A 1 113 ? 17.079 -27.855 -59.550 1.00 82.88 113 LYS A CA 1
ATOM 924 C C . LYS A 1 113 ? 17.286 -29.361 -59.701 1.00 82.88 113 LYS A C 1
ATOM 926 O O . LYS A 1 113 ? 16.359 -30.130 -59.474 1.00 82.88 113 LYS A O 1
ATOM 931 N N . GLN A 1 114 ? 18.489 -29.793 -60.075 1.00 81.38 114 GLN A N 1
ATOM 932 C CA . GLN A 1 114 ? 18.824 -31.214 -60.170 1.00 81.38 114 GLN A CA 1
ATOM 933 C C . GLN A 1 114 ? 18.824 -31.882 -58.794 1.00 81.38 114 GLN A C 1
ATOM 935 O O . GLN A 1 114 ? 18.272 -32.967 -58.652 1.00 81.38 114 GLN A O 1
ATOM 940 N N . GLN A 1 115 ? 19.378 -31.228 -57.773 1.00 74.75 115 GLN A N 1
ATOM 941 C CA . GLN A 1 115 ? 19.362 -31.718 -56.398 1.00 74.75 115 GLN A CA 1
ATOM 942 C C . GLN A 1 115 ? 17.934 -31.787 -55.847 1.00 74.75 115 GLN A C 1
ATOM 944 O O . GLN A 1 115 ? 17.572 -32.797 -55.255 1.00 74.75 115 GLN A O 1
ATOM 949 N N . GLU A 1 116 ? 17.108 -30.769 -56.095 1.00 72.38 116 GLU A N 1
ATOM 950 C CA . GLU A 1 116 ? 15.682 -30.764 -55.754 1.00 72.38 116 GLU A CA 1
ATOM 951 C C . GLU A 1 116 ? 14.953 -31.920 -56.461 1.00 72.38 116 GLU A C 1
ATOM 953 O O . GLU A 1 116 ? 14.276 -32.692 -55.794 1.00 72.38 116 GLU A O 1
ATOM 958 N N . ALA A 1 117 ? 15.188 -32.153 -57.757 1.00 73.62 117 ALA A N 1
ATOM 959 C CA . ALA A 1 117 ? 14.577 -33.265 -58.494 1.00 73.62 117 ALA A CA 1
ATOM 960 C C . ALA A 1 117 ? 15.063 -34.657 -58.037 1.00 73.62 117 ALA A C 1
ATOM 962 O O . ALA A 1 117 ? 14.296 -35.622 -58.046 1.00 73.62 117 ALA A O 1
ATOM 963 N N . VAL A 1 118 ? 16.337 -34.794 -57.651 1.00 73.25 118 VAL A N 1
ATOM 964 C CA . VAL A 1 118 ? 16.886 -36.042 -57.093 1.00 73.25 118 VAL A CA 1
ATOM 965 C C . VAL A 1 118 ? 16.338 -36.283 -55.692 1.00 73.25 118 VAL A C 1
ATOM 967 O O . VAL A 1 118 ? 15.976 -37.414 -55.392 1.00 73.25 118 VAL A O 1
ATOM 970 N N . LEU A 1 119 ? 16.209 -35.246 -54.861 1.00 61.53 119 LEU A N 1
ATOM 971 C CA . LEU A 1 119 ? 15.587 -35.336 -53.540 1.00 61.53 119 LEU A CA 1
ATOM 972 C C . LEU A 1 119 ? 14.089 -35.650 -53.644 1.00 61.53 119 LEU A C 1
ATOM 974 O O . LEU A 1 119 ? 13.614 -36.517 -52.920 1.00 61.53 119 LEU A O 1
ATOM 978 N N . GLU A 1 120 ? 13.361 -35.049 -54.586 1.00 62.59 120 GLU A N 1
ATOM 979 C CA . GLU A 1 120 ? 11.956 -35.377 -54.869 1.00 62.59 120 GLU A CA 1
ATOM 980 C C . GLU A 1 120 ? 11.793 -36.846 -55.293 1.00 62.59 120 GLU A C 1
ATOM 982 O O . GLU A 1 120 ? 10.889 -37.540 -54.820 1.00 62.59 120 GLU A O 1
ATOM 987 N N . LYS A 1 121 ? 12.703 -37.358 -56.135 1.00 65.31 121 LYS A N 1
ATOM 988 C CA . LYS A 1 121 ? 12.702 -38.764 -56.574 1.00 65.31 121 LYS A CA 1
ATOM 989 C C . LYS A 1 121 ? 13.158 -39.740 -55.487 1.00 65.31 121 LYS A C 1
ATOM 991 O O . LYS A 1 121 ? 12.603 -40.833 -55.400 1.00 65.31 121 LYS A O 1
ATOM 996 N N . ALA A 1 122 ? 14.152 -39.370 -54.681 1.00 59.84 122 ALA A N 1
ATOM 997 C CA . ALA A 1 122 ? 14.716 -40.214 -53.630 1.00 59.84 122 ALA A CA 1
ATOM 998 C C . ALA A 1 122 ? 13.824 -40.266 -52.382 1.00 59.84 122 ALA A C 1
ATOM 1000 O O . ALA A 1 122 ? 13.762 -41.305 -51.730 1.00 59.84 122 ALA A O 1
ATOM 1001 N N . ALA A 1 123 ? 13.118 -39.178 -52.059 1.00 57.25 123 ALA A N 1
ATOM 1002 C CA . ALA A 1 123 ? 12.375 -39.067 -50.808 1.00 57.25 123 ALA A CA 1
ATOM 1003 C C . ALA A 1 123 ? 10.896 -39.466 -50.908 1.00 57.25 123 ALA A C 1
ATOM 1005 O O . ALA A 1 123 ? 10.323 -39.796 -49.878 1.00 57.25 123 ALA A O 1
ATOM 1006 N N . LYS A 1 124 ? 10.245 -39.428 -52.088 1.00 57.62 124 LYS A N 1
ATOM 1007 C CA . LYS A 1 124 ? 8.769 -39.575 -52.212 1.00 57.62 124 LYS A CA 1
ATOM 1008 C C . LYS A 1 124 ? 7.971 -38.727 -51.189 1.00 57.62 124 LYS A C 1
ATOM 1010 O O . LYS A 1 124 ? 6.831 -39.057 -50.872 1.00 57.62 124 LYS A O 1
ATOM 1015 N N . LEU A 1 125 ? 8.553 -37.649 -50.666 1.00 61.41 125 LEU A N 1
ATOM 1016 C CA . LEU A 1 125 ? 7.976 -36.787 -49.634 1.00 61.41 125 LEU A CA 1
ATOM 1017 C C . LEU A 1 125 ? 7.843 -35.374 -50.191 1.00 61.41 125 LEU A C 1
ATOM 1019 O O . LEU A 1 125 ? 8.706 -34.914 -50.943 1.00 61.41 125 LEU A O 1
ATOM 1023 N N . LYS A 1 126 ? 6.753 -34.685 -49.845 1.00 63.47 126 LYS A N 1
ATOM 1024 C CA . LYS A 1 126 ? 6.551 -33.296 -50.261 1.00 63.47 126 LYS A CA 1
ATOM 1025 C C . LYS A 1 126 ? 7.507 -32.389 -49.479 1.00 63.47 126 LYS A C 1
ATOM 1027 O O . LYS A 1 126 ? 7.906 -32.689 -48.358 1.00 63.47 126 LYS A O 1
ATOM 1032 N N . LYS A 1 127 ? 7.859 -31.241 -50.063 1.00 61.50 127 LYS A N 1
ATOM 1033 C CA . LYS A 1 127 ? 8.764 -30.230 -49.480 1.00 61.50 127 LYS A CA 1
ATOM 1034 C C . LYS A 1 127 ? 8.371 -29.785 -48.061 1.00 61.50 127 LYS A C 1
ATOM 1036 O O . LYS A 1 127 ? 9.240 -29.453 -47.259 1.00 61.50 127 LYS A O 1
ATOM 1041 N N . GLU A 1 128 ? 7.075 -29.776 -47.767 1.00 65.06 128 GLU A N 1
ATOM 1042 C CA . GLU A 1 128 ? 6.515 -29.453 -46.449 1.00 65.06 128 GLU A CA 1
ATOM 1043 C C . GLU A 1 128 ? 6.840 -30.546 -45.420 1.00 65.06 128 GLU A C 1
ATOM 1045 O O . GLU A 1 128 ? 7.364 -30.238 -44.353 1.00 65.06 128 GLU A O 1
ATOM 1050 N N . ASP A 1 129 ? 6.690 -31.821 -45.789 1.00 65.50 129 ASP A N 1
ATOM 1051 C CA . ASP A 1 129 ? 6.986 -32.961 -44.912 1.00 65.50 129 ASP A CA 1
ATOM 1052 C C . ASP A 1 129 ? 8.478 -33.042 -44.550 1.00 65.50 129 ASP A C 1
ATOM 1054 O O . ASP A 1 129 ? 8.842 -33.366 -43.419 1.00 65.50 129 ASP A O 1
ATOM 1058 N N . ALA A 1 130 ? 9.362 -32.710 -45.498 1.00 63.59 130 ALA A N 1
ATOM 1059 C CA . ALA A 1 130 ? 10.807 -32.678 -45.267 1.00 63.59 130 ALA A CA 1
ATOM 1060 C C . ALA A 1 130 ? 11.221 -31.538 -44.319 1.00 63.59 130 ALA A C 1
ATOM 1062 O O . ALA A 1 130 ? 12.109 -31.710 -43.482 1.00 63.59 130 ALA A O 1
ATOM 1063 N N . ARG A 1 131 ? 10.558 -30.379 -44.422 1.00 69.44 131 ARG A N 1
ATOM 1064 C CA . ARG A 1 131 ? 10.763 -29.245 -43.514 1.00 69.44 131 ARG A CA 1
ATOM 1065 C C . ARG A 1 131 ? 10.315 -29.604 -42.099 1.00 69.44 131 ARG A C 1
ATOM 1067 O O . ARG A 1 131 ? 11.065 -29.363 -41.159 1.00 69.44 131 ARG A O 1
ATOM 1074 N N . ASP A 1 132 ? 9.154 -30.230 -41.955 1.00 76.56 132 ASP A N 1
ATOM 1075 C CA . ASP A 1 132 ? 8.626 -30.643 -40.652 1.00 76.56 132 ASP A CA 1
ATOM 1076 C C . ASP A 1 132 ? 9.474 -31.742 -40.002 1.00 76.56 132 ASP A C 1
ATOM 1078 O O . ASP A 1 132 ? 9.688 -31.729 -38.789 1.00 76.56 132 ASP A O 1
ATOM 1082 N N . GLN A 1 133 ? 10.017 -32.676 -40.787 1.00 71.31 133 GLN A N 1
ATOM 1083 C CA . GLN A 1 133 ? 10.968 -33.668 -40.278 1.00 71.31 133 GLN A CA 1
ATOM 1084 C C . GLN A 1 133 ? 12.288 -33.032 -39.831 1.00 71.31 133 GLN A C 1
ATOM 1086 O O . GLN A 1 133 ? 12.811 -33.408 -38.782 1.00 71.31 133 GLN A O 1
ATOM 1091 N N . LEU A 1 134 ? 12.803 -32.050 -40.576 1.00 70.88 134 LEU A N 1
ATOM 1092 C CA . LEU A 1 134 ? 13.998 -31.305 -40.182 1.00 70.88 134 LEU A CA 1
ATOM 1093 C C . LEU A 1 134 ? 13.761 -30.512 -38.891 1.00 70.88 134 LEU A C 1
ATOM 1095 O O . LEU A 1 134 ? 14.591 -30.570 -37.988 1.00 70.88 134 LEU A O 1
ATOM 1099 N N . PHE A 1 135 ? 12.616 -29.835 -38.760 1.00 76.94 135 PHE A N 1
ATOM 1100 C CA . PHE A 1 135 ? 12.255 -29.154 -37.515 1.00 76.94 135 PHE A CA 1
ATOM 1101 C C . PHE A 1 135 ? 12.133 -30.127 -36.347 1.00 76.94 135 PHE A C 1
ATOM 1103 O O . PHE A 1 135 ? 12.676 -29.844 -35.289 1.00 76.94 135 PHE A O 1
ATOM 1110 N N . LYS A 1 136 ? 11.533 -31.307 -36.537 1.00 79.12 136 LYS A N 1
ATOM 1111 C CA . LYS A 1 136 ? 11.470 -32.341 -35.489 1.00 79.12 136 LYS A CA 1
ATOM 1112 C C . LYS A 1 136 ? 12.845 -32.866 -35.074 1.00 79.12 136 LYS A C 1
ATOM 1114 O O . LYS A 1 136 ? 13.036 -33.206 -33.910 1.00 79.12 136 LYS A O 1
ATOM 1119 N N . LEU A 1 137 ? 13.793 -32.961 -36.005 1.00 74.38 137 LEU A N 1
ATOM 1120 C CA . LEU A 1 137 ? 15.169 -33.361 -35.702 1.00 74.38 137 LEU A CA 1
ATOM 1121 C C . LEU A 1 137 ? 15.901 -32.267 -34.918 1.00 74.38 137 LEU A C 1
ATOM 1123 O O . LEU A 1 137 ? 16.473 -32.569 -33.878 1.00 74.38 137 LEU A O 1
ATOM 1127 N N . ILE A 1 138 ? 15.791 -31.008 -35.350 1.00 72.25 138 ILE A N 1
ATOM 1128 C CA . ILE A 1 138 ? 16.379 -29.848 -34.663 1.00 72.25 138 ILE A CA 1
ATOM 1129 C C . ILE A 1 138 ? 15.755 -29.661 -33.272 1.00 72.25 138 ILE A C 1
ATOM 1131 O O . ILE A 1 138 ? 16.476 -29.462 -32.301 1.00 72.25 138 ILE A O 1
ATOM 1135 N N . GLU A 1 139 ? 14.434 -29.788 -33.134 1.00 74.88 139 GLU A N 1
ATOM 1136 C CA . GLU A 1 139 ? 13.741 -29.751 -31.839 1.00 74.88 139 GLU A CA 1
ATOM 1137 C C . GLU A 1 139 ? 14.194 -30.870 -30.902 1.00 74.88 139 GLU A C 1
ATOM 1139 O O . GLU A 1 139 ? 14.170 -30.689 -29.688 1.00 74.88 139 GLU A O 1
ATOM 1144 N N . LYS A 1 140 ? 14.579 -32.032 -31.441 1.00 78.25 140 LYS A N 1
ATOM 1145 C CA . LYS A 1 140 ? 15.091 -33.155 -30.652 1.00 78.25 140 LYS A CA 1
ATOM 1146 C C . LYS A 1 140 ? 16.556 -32.957 -30.264 1.00 78.25 140 LYS A C 1
ATOM 1148 O O . LYS A 1 140 ? 16.926 -33.339 -29.160 1.00 78.25 140 LYS A O 1
ATOM 1153 N N . GLU A 1 141 ? 17.362 -32.387 -31.153 1.00 78.81 141 GLU A N 1
ATOM 1154 C CA . GLU A 1 141 ? 18.798 -32.162 -30.963 1.00 78.81 141 GLU A CA 1
ATOM 1155 C C . GLU A 1 141 ? 19.081 -30.980 -30.028 1.00 78.81 141 GLU A C 1
ATOM 1157 O O . GLU A 1 141 ? 19.879 -31.106 -29.107 1.00 78.81 141 GLU A O 1
ATOM 1162 N N . TYR A 1 142 ? 18.360 -29.870 -30.193 1.00 81.44 142 TYR A N 1
ATOM 1163 C CA . TYR A 1 142 ? 18.566 -28.633 -29.432 1.00 81.44 142 TYR A CA 1
ATOM 1164 C C . TYR A 1 142 ? 17.532 -28.421 -28.327 1.00 81.44 142 TYR A C 1
ATOM 1166 O O . TYR A 1 142 ? 17.418 -27.323 -27.785 1.00 81.44 142 TYR A O 1
ATOM 1174 N N . ARG A 1 143 ? 16.750 -29.451 -27.977 1.00 80.88 143 ARG A N 1
ATOM 1175 C CA . ARG A 1 143 ? 15.706 -29.336 -26.950 1.00 80.88 143 ARG A CA 1
ATOM 1176 C C . ARG A 1 143 ? 16.261 -28.802 -25.640 1.00 80.88 143 ARG A C 1
ATOM 1178 O O . ARG A 1 143 ? 15.691 -27.885 -25.053 1.00 80.88 143 ARG A O 1
ATOM 1185 N N . ASP A 1 144 ? 17.374 -29.383 -25.210 1.00 84.50 144 ASP A N 1
ATOM 1186 C CA . ASP A 1 144 ? 17.992 -29.076 -23.929 1.00 84.50 144 ASP A CA 1
ATOM 1187 C C . ASP A 1 144 ? 18.654 -27.694 -23.955 1.00 84.50 144 ASP A C 1
ATOM 1189 O O . ASP A 1 144 ? 18.507 -26.940 -22.994 1.00 84.50 144 ASP A O 1
ATOM 1193 N N . ASP A 1 145 ? 19.257 -27.304 -25.082 1.00 83.06 145 ASP A N 1
ATOM 1194 C CA . ASP A 1 145 ? 19.839 -25.972 -25.287 1.00 83.06 145 ASP A CA 1
ATOM 1195 C C . ASP A 1 145 ? 18.769 -24.873 -25.302 1.00 83.06 145 ASP A C 1
ATOM 1197 O O . ASP A 1 145 ? 18.928 -23.831 -24.665 1.00 83.06 145 ASP A O 1
ATOM 1201 N N . VAL A 1 146 ? 17.636 -25.114 -25.970 1.00 79.75 146 VAL A N 1
ATOM 1202 C CA . VAL A 1 146 ? 16.487 -24.197 -25.975 1.00 79.75 146 VAL A CA 1
ATOM 1203 C C . VAL A 1 146 ? 15.884 -24.093 -24.573 1.00 79.75 146 VAL A C 1
ATOM 1205 O O . VAL A 1 146 ? 15.592 -22.990 -24.115 1.00 79.75 146 VAL A O 1
ATOM 1208 N N . ILE A 1 147 ? 15.743 -25.207 -23.846 1.00 84.81 147 ILE A N 1
ATOM 1209 C CA . ILE A 1 147 ? 15.272 -25.194 -22.452 1.00 84.81 147 ILE A CA 1
ATOM 1210 C C . ILE A 1 147 ? 16.250 -24.428 -21.552 1.00 84.81 147 ILE A C 1
ATOM 1212 O O . ILE A 1 147 ? 15.810 -23.638 -20.713 1.00 84.81 147 ILE A O 1
ATOM 1216 N N . ALA A 1 148 ? 17.558 -24.633 -21.712 1.00 88.19 148 ALA A N 1
ATOM 1217 C CA . ALA A 1 148 ? 18.585 -23.927 -20.954 1.00 88.19 148 ALA A CA 1
ATOM 1218 C C . ALA A 1 148 ? 18.562 -22.422 -21.252 1.00 88.19 148 ALA A C 1
ATOM 1220 O O . ALA A 1 148 ? 18.581 -21.618 -20.321 1.00 88.19 148 ALA A O 1
ATOM 1221 N N . LYS A 1 149 ? 18.422 -22.037 -22.526 1.00 87.88 149 LYS A N 1
ATOM 1222 C CA . LYS A 1 149 ? 18.299 -20.639 -22.952 1.00 87.88 149 LYS A CA 1
ATOM 1223 C C . LYS A 1 149 ? 17.038 -19.978 -22.396 1.00 87.88 149 LYS A C 1
ATOM 1225 O O . LYS A 1 149 ? 17.137 -18.893 -21.836 1.00 87.88 149 LYS A O 1
ATOM 1230 N N . ILE A 1 150 ? 15.887 -20.655 -22.447 1.00 88.94 150 ILE A N 1
ATOM 1231 C CA . ILE A 1 150 ? 14.633 -20.165 -21.849 1.00 88.94 150 ILE A CA 1
ATOM 1232 C C . ILE A 1 150 ? 14.778 -19.997 -20.332 1.00 88.94 150 ILE A C 1
ATOM 1234 O O . ILE A 1 150 ? 14.284 -19.020 -19.776 1.00 88.94 150 ILE A O 1
ATOM 1238 N N . LYS A 1 151 ? 15.433 -20.938 -19.638 1.00 91.50 151 LYS A N 1
ATOM 1239 C CA . LYS A 1 151 ? 15.685 -20.815 -18.194 1.00 91.50 151 LYS A CA 1
ATOM 1240 C C . LYS A 1 151 ? 16.592 -19.627 -17.880 1.00 91.50 151 LYS A C 1
ATOM 1242 O O . LYS A 1 151 ? 16.268 -18.875 -16.970 1.00 91.50 151 LYS A O 1
ATOM 1247 N N . ALA A 1 152 ? 17.674 -19.449 -18.636 1.00 91.25 152 ALA A N 1
ATOM 1248 C CA . ALA A 1 152 ? 18.589 -18.325 -18.466 1.00 91.25 152 ALA A CA 1
ATOM 1249 C C . ALA A 1 152 ? 17.884 -16.980 -18.700 1.00 91.25 152 ALA A C 1
ATOM 1251 O O . ALA A 1 152 ? 17.984 -16.090 -17.865 1.00 91.25 152 ALA A O 1
ATOM 1252 N N . GLU A 1 153 ? 17.099 -16.858 -19.774 1.00 90.88 153 GLU A N 1
ATOM 1253 C CA . GLU A 1 153 ? 16.327 -15.641 -20.061 1.00 90.88 153 GLU A CA 1
ATOM 1254 C C . GLU A 1 153 ? 15.240 -15.373 -19.015 1.00 90.88 153 GLU A C 1
ATOM 1256 O O . GLU A 1 153 ? 14.995 -14.224 -18.658 1.00 90.88 153 GLU A O 1
ATOM 1261 N N . ARG A 1 154 ? 14.598 -16.420 -18.478 1.00 90.69 154 ARG A N 1
ATOM 1262 C CA . ARG A 1 154 ? 13.653 -16.270 -17.361 1.00 90.69 154 ARG A CA 1
ATOM 1263 C C . ARG A 1 154 ? 14.335 -15.775 -16.094 1.00 90.69 154 ARG A C 1
ATOM 1265 O O . ARG A 1 154 ? 13.734 -14.971 -15.389 1.00 90.69 154 ARG A O 1
ATOM 1272 N N . GLU A 1 155 ? 15.539 -16.256 -15.798 1.00 92.94 155 GLU A N 1
ATOM 1273 C CA . GLU A 1 155 ? 16.278 -15.813 -14.618 1.00 92.94 155 GLU A CA 1
ATOM 1274 C C . GLU A 1 155 ? 16.756 -14.367 -14.781 1.00 92.94 155 GLU A C 1
ATOM 1276 O O . GLU A 1 155 ? 16.518 -13.555 -13.895 1.00 92.94 155 GLU A O 1
ATOM 1281 N N . GLU A 1 156 ? 17.287 -13.997 -15.948 1.00 91.88 156 GLU A N 1
ATOM 1282 C CA . GLU A 1 156 ? 17.663 -12.611 -16.261 1.00 91.88 156 GLU A CA 1
ATOM 1283 C C . GLU A 1 156 ? 16.457 -11.660 -16.160 1.00 91.88 156 GLU A C 1
ATOM 1285 O O . GLU A 1 156 ? 16.526 -10.611 -15.515 1.00 91.88 156 GLU A O 1
ATOM 1290 N N . ALA A 1 157 ? 15.308 -12.051 -16.720 1.00 89.19 157 ALA A N 1
ATOM 1291 C CA . ALA A 1 157 ? 14.070 -11.287 -16.593 1.00 89.19 157 ALA A CA 1
ATOM 1292 C C . ALA A 1 157 ? 13.610 -11.167 -15.130 1.00 89.19 157 ALA A C 1
ATOM 1294 O O . ALA A 1 157 ? 13.087 -10.127 -14.724 1.00 89.19 157 ALA A O 1
ATOM 1295 N N . ARG A 1 158 ? 13.811 -12.215 -14.322 1.00 90.69 158 ARG A N 1
ATOM 1296 C CA . ARG A 1 158 ? 13.473 -12.219 -12.895 1.00 90.69 158 ARG A CA 1
ATOM 1297 C C . ARG A 1 158 ? 14.389 -11.300 -12.091 1.00 90.69 158 ARG A C 1
ATOM 1299 O O . ARG A 1 158 ? 13.892 -10.559 -11.244 1.00 90.69 158 ARG A O 1
ATOM 1306 N N . GLU A 1 159 ? 15.690 -11.316 -12.360 1.00 89.88 159 GLU A N 1
ATOM 1307 C CA . GLU A 1 159 ? 16.662 -10.417 -11.734 1.00 89.88 159 GLU A CA 1
ATOM 1308 C C . GLU A 1 159 ? 16.359 -8.955 -12.085 1.00 89.88 159 GLU A C 1
ATOM 1310 O O . GLU A 1 159 ? 16.261 -8.112 -11.189 1.00 89.88 159 GLU A O 1
ATOM 1315 N N . ALA A 1 160 ? 16.104 -8.662 -13.364 1.00 87.06 160 ALA A N 1
ATOM 1316 C CA . ALA A 1 160 ? 15.708 -7.331 -13.817 1.00 87.06 160 ALA A CA 1
ATOM 1317 C C . ALA A 1 160 ? 14.407 -6.858 -13.141 1.00 87.06 160 ALA A C 1
ATOM 1319 O O . ALA A 1 160 ? 14.337 -5.733 -12.639 1.00 87.06 160 ALA A O 1
ATOM 1320 N N . ALA A 1 161 ? 13.400 -7.733 -13.044 1.00 84.38 161 ALA A N 1
ATOM 1321 C CA . ALA A 1 161 ? 12.154 -7.438 -12.340 1.00 84.38 161 ALA A CA 1
ATOM 1322 C C . ALA A 1 161 ? 12.380 -7.178 -10.843 1.00 84.38 161 ALA A C 1
ATOM 1324 O O . ALA A 1 161 ? 11.737 -6.303 -10.267 1.00 84.38 161 ALA A O 1
ATOM 1325 N N . GLN A 1 162 ? 13.308 -7.894 -10.201 1.00 83.62 162 GLN A N 1
ATOM 1326 C CA . GLN A 1 162 ? 13.628 -7.679 -8.791 1.00 83.62 162 GLN A CA 1
ATOM 1327 C C . GLN A 1 162 ? 14.290 -6.314 -8.556 1.00 83.62 162 GLN A C 1
ATOM 1329 O O . GLN A 1 162 ? 14.002 -5.664 -7.548 1.00 83.62 162 GLN A O 1
ATOM 1334 N N . VAL A 1 163 ? 15.152 -5.866 -9.473 1.00 86.12 163 VAL A N 1
ATOM 1335 C CA . VAL A 1 163 ? 15.761 -4.530 -9.416 1.00 86.12 163 VAL A CA 1
ATOM 1336 C C . VAL A 1 163 ? 14.690 -3.446 -9.540 1.00 86.12 163 VAL A C 1
ATOM 1338 O O . VAL A 1 163 ? 14.641 -2.548 -8.696 1.00 86.12 163 VAL A O 1
ATOM 1341 N N . GLU A 1 164 ? 13.787 -3.556 -10.518 1.00 84.62 164 GLU A N 1
ATOM 1342 C CA . GLU A 1 164 ? 12.725 -2.559 -10.697 1.00 84.62 164 GLU A CA 1
ATOM 1343 C C . GLU A 1 164 ? 11.718 -2.583 -9.536 1.00 84.62 164 GLU A C 1
ATOM 1345 O O . GLU A 1 164 ? 11.341 -1.531 -9.023 1.00 84.62 164 GLU A O 1
ATOM 1350 N N . ALA A 1 165 ? 11.361 -3.763 -9.016 1.00 81.75 165 ALA A N 1
ATOM 1351 C CA . ALA A 1 165 ? 10.496 -3.886 -7.843 1.00 81.75 165 ALA A CA 1
ATOM 1352 C C . ALA A 1 165 ? 11.100 -3.207 -6.605 1.00 81.75 165 ALA A C 1
ATOM 1354 O O . ALA A 1 165 ? 10.406 -2.475 -5.900 1.00 81.75 165 ALA A O 1
ATOM 1355 N N . ARG A 1 166 ? 12.406 -3.391 -6.349 1.00 82.06 166 ARG A N 1
ATOM 1356 C CA . ARG A 1 166 ? 13.101 -2.700 -5.248 1.00 82.06 166 ARG A CA 1
ATOM 1357 C C . ARG A 1 166 ? 13.060 -1.186 -5.425 1.00 82.06 166 ARG A C 1
ATOM 1359 O O . ARG A 1 166 ? 12.877 -0.477 -4.437 1.00 82.06 166 ARG A O 1
ATOM 1366 N N . LYS A 1 167 ? 13.194 -0.692 -6.656 1.00 84.44 167 LYS A N 1
ATOM 1367 C CA . LYS A 1 167 ? 13.141 0.738 -6.977 1.00 84.44 167 LYS A CA 1
ATOM 1368 C C . LYS A 1 167 ? 11.743 1.314 -6.741 1.00 84.44 167 LYS A C 1
ATOM 1370 O O . LYS A 1 167 ? 11.635 2.323 -6.051 1.00 84.44 167 LYS A O 1
ATOM 1375 N N . ILE A 1 168 ? 10.690 0.644 -7.217 1.00 81.69 168 ILE A N 1
ATOM 1376 C CA . ILE A 1 168 ? 9.291 1.036 -6.967 1.00 81.69 168 ILE A CA 1
ATOM 1377 C C . ILE A 1 168 ? 9.014 1.071 -5.460 1.00 81.69 168 ILE A C 1
ATOM 1379 O O . ILE A 1 168 ? 8.552 2.085 -4.944 1.00 81.69 168 ILE A O 1
ATOM 1383 N N . LEU A 1 169 ? 9.356 0.002 -4.733 1.00 81.00 169 LEU A N 1
ATOM 1384 C CA . LEU A 1 169 ? 9.156 -0.062 -3.283 1.00 81.00 169 LEU A CA 1
ATOM 1385 C C . LEU A 1 169 ? 9.919 1.043 -2.546 1.00 81.00 169 LEU A C 1
ATOM 1387 O O . LEU A 1 169 ? 9.354 1.678 -1.662 1.00 81.00 169 LEU A O 1
ATOM 1391 N N . SER A 1 170 ? 11.169 1.313 -2.931 1.00 79.19 170 SER A N 1
ATOM 1392 C CA . SER A 1 170 ? 11.972 2.389 -2.332 1.00 79.19 170 SER A CA 1
ATOM 1393 C C . SER A 1 170 ? 11.321 3.758 -2.529 1.00 79.19 170 SER A C 1
ATOM 1395 O O . SER A 1 170 ? 11.200 4.508 -1.567 1.00 79.19 170 SER A O 1
ATOM 1397 N N . LEU A 1 171 ? 10.830 4.050 -3.739 1.00 80.31 171 LEU A N 1
ATOM 1398 C CA . LEU A 1 171 ? 10.139 5.305 -4.054 1.00 80.31 171 LEU A CA 1
ATOM 1399 C C . LEU A 1 171 ? 8.830 5.463 -3.272 1.00 80.31 171 LEU A C 1
ATOM 1401 O O . LEU A 1 171 ? 8.525 6.550 -2.781 1.00 80.31 171 LEU A O 1
ATOM 1405 N N . VAL A 1 172 ? 8.053 4.382 -3.151 1.00 76.06 172 VAL A N 1
ATOM 1406 C CA . VAL A 1 172 ? 6.813 4.380 -2.365 1.00 76.06 172 VAL A CA 1
ATOM 1407 C C . VAL A 1 172 ? 7.121 4.642 -0.890 1.00 76.06 172 VAL A C 1
ATOM 1409 O O . VAL A 1 172 ? 6.500 5.516 -0.290 1.00 76.06 172 VAL A O 1
ATOM 1412 N N . ILE A 1 173 ? 8.107 3.943 -0.319 1.00 73.56 173 ILE A N 1
ATOM 1413 C CA . ILE A 1 173 ? 8.516 4.105 1.085 1.00 73.56 173 ILE A CA 1
ATOM 1414 C C . ILE A 1 173 ? 9.047 5.521 1.350 1.00 73.56 173 ILE A C 1
ATOM 1416 O O . ILE A 1 173 ? 8.661 6.130 2.345 1.00 73.56 173 ILE A O 1
ATOM 1420 N N . GLU A 1 174 ? 9.882 6.068 0.463 1.00 73.75 174 GLU A N 1
ATOM 1421 C CA . GLU A 1 174 ? 10.430 7.426 0.585 1.00 73.75 174 GLU A CA 1
ATOM 1422 C C . GLU A 1 174 ? 9.318 8.483 0.645 1.00 73.75 174 GLU A C 1
ATOM 1424 O O . GLU A 1 174 ? 9.336 9.359 1.509 1.00 73.75 174 GLU A O 1
ATOM 1429 N N . ARG A 1 175 ? 8.296 8.366 -0.213 1.00 71.94 175 ARG A N 1
ATOM 1430 C CA . ARG A 1 175 ? 7.154 9.296 -0.231 1.00 71.94 175 ARG A CA 1
ATOM 1431 C C . ARG A 1 175 ? 6.278 9.224 1.022 1.00 71.94 175 ARG A C 1
ATOM 1433 O O . ARG A 1 175 ? 5.576 10.186 1.316 1.00 71.94 175 ARG A O 1
ATOM 1440 N N . LEU A 1 176 ? 6.303 8.105 1.745 1.00 65.88 176 LEU A N 1
ATOM 1441 C CA . LEU A 1 176 ? 5.511 7.867 2.958 1.00 65.88 176 LEU A CA 1
ATOM 1442 C C . LEU A 1 176 ? 6.240 8.195 4.259 1.00 65.88 176 LEU A C 1
ATOM 1444 O O . LEU A 1 176 ? 5.637 8.059 5.323 1.00 65.88 176 LEU A O 1
ATOM 1448 N N . ALA A 1 177 ? 7.505 8.614 4.206 1.00 53.31 177 ALA A N 1
ATOM 1449 C CA . ALA A 1 177 ? 8.346 8.870 5.376 1.00 53.31 177 ALA A CA 1
ATOM 1450 C C . ALA A 1 177 ? 7.942 10.121 6.198 1.00 53.31 177 ALA A C 1
ATOM 1452 O O . ALA A 1 177 ? 8.795 10.796 6.768 1.00 53.31 177 ALA A O 1
ATOM 1453 N N . SER A 1 178 ? 6.650 10.446 6.279 1.00 50.41 178 SER A N 1
ATOM 1454 C CA . SER A 1 178 ? 6.112 11.418 7.231 1.00 50.41 178 SER A CA 1
ATOM 1455 C C . SER A 1 178 ? 5.883 10.767 8.596 1.00 50.41 178 SER A C 1
ATOM 1457 O O . SER A 1 178 ? 5.307 9.679 8.687 1.00 50.41 178 SER A O 1
ATOM 1459 N N . GLU A 1 179 ? 6.271 11.466 9.660 1.00 45.28 179 GLU A N 1
ATOM 1460 C CA . GLU A 1 179 ? 6.000 11.086 11.045 1.00 45.28 179 GLU A CA 1
ATOM 1461 C C . GLU A 1 179 ? 4.494 11.166 11.339 1.00 45.28 179 GLU A C 1
ATOM 1463 O O . GLU A 1 179 ? 3.957 12.234 11.620 1.00 45.28 179 GLU A O 1
ATOM 1468 N N . HIS A 1 180 ? 3.797 10.030 11.301 1.00 48.41 180 HIS A N 1
ATOM 1469 C CA . HIS A 1 180 ? 2.491 9.915 11.942 1.00 48.41 180 HIS A CA 1
ATOM 1470 C C . HIS A 1 180 ? 2.710 9.365 13.345 1.00 48.41 180 HIS A C 1
ATOM 1472 O O . HIS A 1 180 ? 3.072 8.203 13.538 1.00 48.41 180 HIS A O 1
ATOM 1478 N N . SER A 1 181 ? 2.559 10.239 14.336 1.00 43.06 181 SER A N 1
ATOM 1479 C CA . SER A 1 181 ? 2.656 9.884 15.745 1.00 43.06 181 SER A CA 1
ATOM 1480 C C . SER A 1 181 ? 1.587 8.838 16.069 1.00 43.06 181 SER A C 1
ATOM 1482 O O . SER A 1 181 ? 0.401 9.060 15.829 1.00 43.06 181 SER A O 1
ATOM 1484 N N . ALA A 1 182 ? 1.993 7.686 16.605 1.00 46.91 182 ALA A N 1
ATOM 1485 C CA . ALA A 1 182 ? 1.050 6.723 17.157 1.00 46.91 182 ALA A CA 1
ATOM 1486 C C . ALA A 1 182 ? 0.417 7.341 18.413 1.00 46.91 182 ALA A C 1
ATOM 1488 O O . ALA A 1 182 ? 1.006 7.293 19.496 1.00 46.91 182 ALA A O 1
ATOM 1489 N N . ASP A 1 183 ? -0.755 7.960 18.261 1.00 47.09 183 ASP A N 1
ATOM 1490 C CA . ASP A 1 183 ? -1.530 8.461 19.391 1.00 47.09 183 ASP A CA 1
ATOM 1491 C C . ASP A 1 183 ? -1.948 7.279 20.265 1.00 47.09 183 ASP A C 1
ATOM 1493 O O . ASP A 1 183 ? -2.836 6.481 19.943 1.00 47.09 183 ASP A O 1
ATOM 1497 N N . ASN A 1 184 ? -1.246 7.147 21.386 1.00 43.59 184 ASN A N 1
ATOM 1498 C CA . ASN A 1 184 ? -1.472 6.085 22.340 1.00 43.59 184 ASN A CA 1
ATOM 1499 C C . ASN A 1 184 ? -2.670 6.478 23.199 1.00 43.59 184 ASN A C 1
ATOM 1501 O O . ASN A 1 184 ? -2.584 7.321 24.091 1.00 43.59 184 ASN A O 1
ATOM 1505 N N . THR A 1 185 ? -3.815 5.879 22.919 1.00 52.72 185 THR A N 1
ATOM 1506 C CA . THR A 1 185 ? -5.042 6.154 23.657 1.00 52.72 185 THR A CA 1
ATOM 1507 C C . THR A 1 185 ? -5.118 5.241 24.871 1.00 52.72 185 THR A C 1
ATOM 1509 O O . THR A 1 185 ? -5.782 4.207 24.876 1.00 52.72 185 THR A O 1
ATOM 1512 N N . SER A 1 186 ? -4.389 5.616 25.926 1.00 55.34 186 SER A N 1
ATOM 1513 C CA . SER A 1 186 ? -4.525 4.955 27.221 1.00 55.34 186 SER A CA 1
ATOM 1514 C C . SER A 1 186 ? -5.939 5.180 27.777 1.00 55.34 186 SER A C 1
ATOM 1516 O O . SER A 1 186 ? -6.513 6.275 27.699 1.00 55.34 186 SER A O 1
ATOM 1518 N N . ALA A 1 187 ? -6.516 4.113 28.329 1.00 66.19 187 ALA A N 1
ATOM 1519 C CA . ALA A 1 187 ? -7.839 4.110 28.959 1.00 66.19 187 ALA A CA 1
ATOM 1520 C C . ALA A 1 187 ? -7.808 4.579 30.429 1.00 66.19 187 ALA A C 1
ATOM 1522 O O . ALA A 1 187 ? -8.790 4.412 31.152 1.00 66.19 187 ALA A O 1
ATOM 1523 N N . ALA A 1 188 ? -6.674 5.133 30.867 1.00 77.75 188 ALA A N 1
ATOM 1524 C CA . ALA A 1 188 ? -6.486 5.674 32.202 1.00 77.75 188 ALA A CA 1
ATOM 1525 C C . ALA A 1 188 ? -6.973 7.126 32.250 1.00 77.75 188 ALA A C 1
ATOM 1527 O O . ALA A 1 188 ? -6.670 7.923 31.357 1.00 77.75 188 ALA A O 1
ATOM 1528 N N . ILE A 1 189 ? -7.726 7.453 33.296 1.00 82.88 189 ILE A N 1
ATOM 1529 C CA . ILE A 1 189 ? -8.246 8.790 33.572 1.00 82.88 189 ILE A CA 1
ATOM 1530 C C . ILE A 1 189 ? -7.610 9.266 34.867 1.00 82.88 189 ILE A C 1
ATOM 1532 O O . ILE A 1 189 ? -7.739 8.614 35.904 1.00 82.88 189 ILE A O 1
ATOM 1536 N N . THR A 1 190 ? -6.925 10.402 34.802 1.00 84.00 190 THR A N 1
ATOM 1537 C CA . THR A 1 190 ? -6.309 11.025 35.973 1.00 84.00 190 THR A CA 1
ATOM 1538 C C . THR A 1 190 ? -7.366 11.776 36.772 1.00 84.00 190 THR A C 1
ATOM 1540 O O . THR A 1 190 ? -8.123 12.582 36.225 1.00 84.00 190 THR A O 1
ATOM 1543 N N . LEU A 1 191 ? -7.422 11.509 38.072 1.00 84.50 191 LEU A N 1
ATOM 1544 C CA . LEU A 1 191 ? -8.311 12.186 39.000 1.00 84.50 191 LEU A CA 1
ATOM 1545 C C . LEU A 1 191 ? -7.644 13.455 39.555 1.00 84.50 191 LEU A C 1
ATOM 1547 O O . LEU A 1 191 ? -6.450 13.444 39.836 1.00 84.50 191 LEU A O 1
ATOM 1551 N N . PRO A 1 192 ? -8.400 14.549 39.766 1.00 81.38 192 PRO A N 1
ATOM 1552 C CA . PRO A 1 192 ? -7.853 15.764 40.369 1.00 81.38 192 PRO A CA 1
ATOM 1553 C C . PRO A 1 192 ? -7.581 15.635 41.877 1.00 81.38 192 PRO A C 1
ATOM 1555 O O . PRO A 1 192 ? -6.823 16.429 42.428 1.00 81.38 192 PRO A O 1
ATOM 1558 N N . SER A 1 193 ? -8.262 14.708 42.559 1.00 83.31 193 SER A N 1
ATOM 1559 C CA . SER A 1 193 ? -8.101 14.437 43.991 1.00 83.31 193 SER A CA 1
ATOM 1560 C C . SER A 1 193 ? -8.789 13.131 44.408 1.00 83.31 193 SER A C 1
ATOM 1562 O O . SER A 1 193 ? -9.755 12.692 43.778 1.00 83.31 193 SER A O 1
ATOM 1564 N N . GLU A 1 194 ? -8.380 12.568 45.546 1.00 79.00 194 GLU A N 1
ATOM 1565 C CA . GLU A 1 194 ? -9.040 11.410 46.175 1.00 79.00 194 GLU A CA 1
ATOM 1566 C C . GLU A 1 194 ? -10.507 11.683 46.592 1.00 79.00 194 GLU A C 1
ATOM 1568 O O . GLU A 1 194 ? -11.337 10.774 46.578 1.00 79.00 194 GLU A O 1
ATOM 1573 N N . ASP A 1 195 ? -10.895 12.939 46.868 1.00 82.81 195 ASP A N 1
ATOM 1574 C CA . ASP A 1 195 ? -12.312 13.300 47.098 1.00 82.81 195 ASP A CA 1
ATOM 1575 C C . ASP A 1 195 ? -13.174 13.008 45.856 1.00 82.81 195 ASP A C 1
ATOM 1577 O O . ASP A 1 195 ? -14.320 12.560 45.961 1.00 82.81 195 ASP A O 1
ATOM 1581 N N . MET A 1 196 ? -12.608 13.190 44.658 1.00 85.81 196 MET A N 1
ATOM 1582 C CA . MET A 1 196 ? -13.300 12.881 43.407 1.00 85.81 196 MET A CA 1
ATOM 1583 C C . MET A 1 196 ? -13.484 11.373 43.225 1.00 85.81 196 MET A C 1
ATOM 1585 O O . MET A 1 196 ? -14.553 10.959 42.777 1.00 85.81 196 MET A O 1
ATOM 1589 N N . LYS A 1 197 ? -12.523 10.548 43.666 1.00 83.94 197 LYS A N 1
ATOM 1590 C CA . LYS A 1 197 ? -12.651 9.078 43.694 1.00 83.94 197 LYS A CA 1
ATOM 1591 C C . LYS A 1 197 ? -13.887 8.656 44.498 1.00 83.94 197 LYS A C 1
ATOM 1593 O O . LYS A 1 197 ? -14.721 7.893 44.009 1.00 83.94 197 LYS A O 1
ATOM 1598 N N . GLY A 1 198 ? -14.082 9.245 45.682 1.00 86.75 198 GLY A N 1
ATOM 1599 C CA . GLY A 1 198 ? -15.255 8.995 46.531 1.00 86.75 198 GLY A CA 1
ATOM 1600 C C . GLY A 1 198 ? -16.589 9.411 45.894 1.00 86.75 198 GLY A C 1
ATOM 1601 O O . GLY A 1 198 ? -17.595 8.709 46.028 1.00 86.75 198 GLY A O 1
ATOM 1602 N N . ARG A 1 199 ? -16.616 10.524 45.149 1.00 87.06 199 ARG A N 1
ATOM 1603 C CA . ARG A 1 199 ? -17.821 10.996 44.436 1.00 87.06 199 ARG A CA 1
ATOM 1604 C C . ARG A 1 199 ? -18.178 10.142 43.219 1.00 87.06 199 ARG A C 1
ATOM 1606 O O . ARG A 1 199 ? -19.368 9.979 42.941 1.00 87.06 199 ARG A O 1
ATOM 1613 N N . ILE A 1 200 ? -17.179 9.603 42.519 1.00 88.00 200 ILE A N 1
ATOM 1614 C CA . ILE A 1 200 ? -17.365 8.682 41.386 1.00 88.00 200 ILE A CA 1
ATOM 1615 C C . ILE A 1 200 ? -18.021 7.383 41.859 1.00 88.00 200 ILE A C 1
ATOM 1617 O O . ILE A 1 200 ? -18.989 6.937 41.250 1.00 88.00 200 ILE A O 1
ATOM 1621 N N . ILE A 1 201 ? -17.555 6.821 42.980 1.00 88.88 201 ILE A N 1
ATOM 1622 C CA . ILE A 1 201 ? -18.163 5.630 43.593 1.00 88.88 201 ILE A CA 1
ATOM 1623 C C . ILE A 1 201 ? -19.582 5.968 44.082 1.00 88.88 201 ILE A C 1
ATOM 1625 O O . ILE A 1 201 ? -20.558 5.291 43.746 1.00 88.88 201 ILE A O 1
ATOM 1629 N N . GLY A 1 202 ? -19.724 7.074 44.816 1.00 88.25 202 GLY A N 1
ATOM 1630 C CA . GLY A 1 202 ? -20.979 7.474 45.447 1.00 88.25 202 GLY A CA 1
ATOM 1631 C C . GLY A 1 202 ? -21.337 6.602 46.658 1.00 88.25 202 GLY A C 1
ATOM 1632 O O . GLY A 1 202 ? -20.678 5.609 46.964 1.00 88.25 202 GLY A O 1
ATOM 1633 N N . LYS A 1 203 ? -22.402 6.969 47.384 1.00 86.56 203 LYS A N 1
ATOM 1634 C CA . LYS A 1 203 ? -22.876 6.175 48.533 1.00 86.56 203 LYS A CA 1
ATOM 1635 C C . LYS A 1 203 ? -23.290 4.780 48.052 1.00 86.56 203 LYS A C 1
ATOM 1637 O O . LYS A 1 203 ? -24.106 4.686 47.137 1.00 86.56 203 LYS A O 1
ATOM 1642 N N . GLU A 1 204 ? -22.706 3.740 48.650 1.00 85.88 204 GLU A N 1
ATOM 1643 C CA . GLU A 1 204 ? -22.939 2.321 48.309 1.00 85.88 204 GLU A CA 1
ATOM 1644 C C . GLU A 1 204 ? -22.597 1.945 46.852 1.00 85.88 204 GLU A C 1
ATOM 1646 O O . GLU A 1 204 ? -23.124 0.973 46.323 1.00 85.88 204 GLU A O 1
ATOM 1651 N N . GLY A 1 205 ? -21.739 2.713 46.167 1.00 86.50 205 GLY A N 1
ATOM 1652 C CA . GLY A 1 205 ? -21.410 2.435 44.763 1.00 86.50 205 GLY A CA 1
ATOM 1653 C C . GLY A 1 205 ? -22.513 2.830 43.771 1.00 86.50 205 GLY A C 1
ATOM 1654 O O . GLY A 1 205 ? -22.465 2.459 42.601 1.00 86.50 205 GLY A O 1
ATOM 1655 N N . ARG A 1 206 ? -23.527 3.594 44.202 1.00 90.75 206 ARG A N 1
ATOM 1656 C CA . ARG A 1 206 ? -24.673 3.950 43.351 1.00 90.75 206 ARG A CA 1
ATOM 1657 C C . ARG A 1 206 ? -24.276 4.703 42.078 1.00 90.75 206 ARG A C 1
ATOM 1659 O O . ARG A 1 206 ? -24.899 4.507 41.039 1.00 90.75 206 ARG A O 1
ATOM 1666 N N . ASN A 1 207 ? -23.294 5.600 42.160 1.00 91.38 207 ASN A N 1
ATOM 1667 C CA . ASN A 1 207 ? -22.907 6.427 41.016 1.00 91.38 207 ASN A CA 1
ATOM 1668 C C . ASN A 1 207 ? -22.140 5.599 39.980 1.00 91.38 207 ASN A C 1
ATOM 1670 O O . ASN A 1 207 ? -22.474 5.667 38.798 1.00 91.38 207 ASN A O 1
ATOM 1674 N N . ILE A 1 208 ? -21.186 4.775 40.427 1.00 91.25 208 ILE A N 1
ATOM 1675 C CA . ILE A 1 208 ? -20.418 3.893 39.543 1.00 91.25 208 ILE A CA 1
ATOM 1676 C C . ILE A 1 208 ? -21.328 2.865 38.864 1.00 91.25 208 ILE A C 1
ATOM 1678 O O . ILE A 1 208 ? -21.314 2.782 37.644 1.00 91.25 208 ILE A O 1
ATOM 1682 N N . GLN A 1 209 ? -22.253 2.231 39.593 1.00 91.50 209 GLN A N 1
ATOM 1683 C CA . GLN A 1 209 ? -23.204 1.274 39.010 1.00 91.50 209 GLN A CA 1
ATOM 1684 C C . GLN A 1 209 ? -24.101 1.897 37.933 1.00 91.50 209 GLN A C 1
ATOM 1686 O O . GLN A 1 209 ? -24.400 1.267 36.920 1.00 91.50 209 GLN A O 1
ATOM 1691 N N . ILE A 1 210 ? -24.563 3.135 38.138 1.00 92.25 210 ILE A N 1
ATOM 1692 C CA . ILE A 1 210 ? -25.376 3.841 37.136 1.00 92.25 210 ILE A CA 1
ATOM 1693 C C . ILE A 1 210 ? -24.522 4.205 35.926 1.00 92.25 210 ILE A C 1
ATOM 1695 O O . ILE A 1 210 ? -24.978 4.045 34.796 1.00 92.25 210 ILE A O 1
ATOM 1699 N N . PHE A 1 211 ? -23.291 4.662 36.144 1.00 92.88 211 PHE A N 1
ATOM 1700 C CA . PHE A 1 211 ? -22.367 4.969 35.062 1.00 92.88 211 PHE A CA 1
ATOM 1701 C C . PHE A 1 211 ? -22.055 3.725 34.217 1.00 92.88 211 PHE A C 1
ATOM 1703 O O . PHE A 1 211 ? -22.198 3.773 32.995 1.00 92.88 211 PHE A O 1
ATOM 1710 N N . GLU A 1 212 ? -21.710 2.605 34.853 1.00 92.06 212 GLU A N 1
ATOM 1711 C CA . GLU A 1 212 ? -21.446 1.311 34.210 1.00 92.06 212 GLU A CA 1
ATOM 1712 C C . GLU A 1 212 ? -22.682 0.803 33.465 1.00 92.06 212 GLU A C 1
ATOM 1714 O O . GLU A 1 212 ? -22.595 0.425 32.300 1.00 92.06 212 GLU A O 1
ATOM 1719 N N . LYS A 1 213 ? -23.874 0.904 34.068 1.00 91.69 213 LYS A N 1
ATOM 1720 C CA . LYS A 1 213 ? -25.136 0.539 33.410 1.00 91.69 213 LYS A CA 1
ATOM 1721 C C . LYS A 1 213 ? -25.434 1.397 32.178 1.00 91.69 213 LYS A C 1
ATOM 1723 O O . LYS A 1 213 ? -25.951 0.878 31.192 1.00 91.69 213 LYS A O 1
ATOM 1728 N N . MET A 1 214 ? -25.155 2.699 32.238 1.00 91.06 214 MET A N 1
ATOM 1729 C CA . MET A 1 214 ? -25.438 3.631 31.141 1.00 91.06 214 MET A CA 1
ATOM 1730 C C . MET A 1 214 ? -24.430 3.525 29.997 1.00 91.06 214 MET A C 1
ATOM 1732 O O . MET A 1 214 ? -24.801 3.719 28.844 1.00 91.06 214 MET A O 1
ATOM 1736 N N . THR A 1 215 ? -23.166 3.237 30.300 1.00 88.06 215 THR A N 1
ATOM 1737 C CA . THR A 1 215 ? -22.084 3.179 29.303 1.00 88.06 215 THR A CA 1
ATOM 1738 C C . THR A 1 215 ? -21.774 1.758 28.827 1.00 88.06 215 THR A C 1
ATOM 1740 O O . THR A 1 215 ? -21.205 1.584 27.750 1.00 88.06 215 THR A O 1
ATOM 1743 N N . GLY A 1 216 ? -22.159 0.736 29.596 1.00 86.94 216 GLY A N 1
ATOM 1744 C CA . GLY A 1 216 ? -21.826 -0.663 29.334 1.00 86.94 216 GLY A CA 1
ATOM 1745 C C . GLY A 1 216 ? -20.328 -0.954 29.451 1.00 86.94 216 GLY A C 1
ATOM 1746 O O . GLY A 1 216 ? -19.815 -1.772 28.685 1.00 86.94 216 GLY A O 1
ATOM 1747 N N . VAL A 1 217 ? -19.626 -0.239 30.334 1.00 88.81 217 VAL A N 1
ATOM 1748 C CA . VAL A 1 217 ? -18.201 -0.437 30.647 1.00 88.81 217 VAL A CA 1
ATOM 1749 C C . VAL A 1 217 ? -18.050 -0.855 32.103 1.00 88.81 217 VAL A C 1
ATOM 1751 O O . VAL A 1 217 ? -18.929 -0.552 32.905 1.00 88.81 217 VAL A O 1
ATOM 1754 N N . ASP A 1 218 ? -16.914 -1.459 32.435 1.00 88.25 218 ASP A N 1
ATOM 1755 C CA . ASP A 1 218 ? -16.518 -1.740 33.811 1.00 88.25 218 ASP A CA 1
ATOM 1756 C C . ASP A 1 218 ? -15.465 -0.717 34.243 1.00 88.25 218 ASP A C 1
ATOM 1758 O O . ASP A 1 218 ? -14.474 -0.479 33.537 1.00 88.25 218 ASP A O 1
ATOM 1762 N N . ILE A 1 219 ? -15.668 -0.086 35.396 1.00 87.69 219 ILE A N 1
ATOM 1763 C CA . ILE A 1 219 ? -14.704 0.863 35.946 1.00 87.69 219 ILE A CA 1
ATOM 1764 C C . ILE A 1 219 ? -13.851 0.155 36.994 1.00 87.69 219 ILE A C 1
ATOM 1766 O O . ILE A 1 219 ? -14.328 -0.254 38.049 1.00 87.69 219 ILE A O 1
ATOM 1770 N N . LEU A 1 220 ? -12.550 0.078 36.722 1.00 85.19 220 LEU A N 1
ATOM 1771 C CA . LEU A 1 220 ? -11.573 -0.486 37.639 1.00 85.19 220 LEU A CA 1
ATOM 1772 C C . LEU A 1 220 ? -10.958 0.629 38.479 1.00 85.19 220 LEU A C 1
ATOM 1774 O O . LEU A 1 220 ? -10.318 1.556 37.967 1.00 85.19 220 LEU A O 1
ATOM 1778 N N . ILE A 1 221 ? -11.178 0.526 39.784 1.00 81.56 221 ILE A N 1
ATOM 1779 C CA . ILE A 1 221 ? -10.610 1.411 40.789 1.00 81.56 221 ILE A CA 1
ATOM 1780 C C . ILE A 1 221 ? -9.580 0.599 41.574 1.00 81.56 221 ILE A C 1
ATOM 1782 O O . ILE A 1 221 ? -9.939 -0.110 42.509 1.00 81.56 221 ILE A O 1
ATOM 1786 N N . ASP A 1 222 ? -8.315 0.703 41.173 1.00 76.31 222 ASP A N 1
ATOM 1787 C CA . ASP A 1 222 ? -7.202 0.033 41.849 1.00 76.31 222 ASP A CA 1
ATOM 1788 C C . ASP A 1 222 ? -6.641 0.871 43.017 1.00 76.31 222 ASP A C 1
ATOM 1790 O O . ASP A 1 222 ? -7.006 2.037 43.237 1.00 76.31 222 ASP A O 1
ATOM 1794 N N . ASP A 1 223 ? -5.685 0.275 43.736 1.00 74.06 223 ASP A N 1
ATOM 1795 C CA . ASP A 1 223 ? -4.880 0.912 44.789 1.00 74.06 223 ASP A CA 1
ATOM 1796 C C . ASP A 1 223 ? -3.933 2.005 44.254 1.00 74.06 223 ASP A C 1
ATOM 1798 O O . ASP A 1 223 ? -3.253 2.678 45.028 1.00 74.06 223 ASP A O 1
ATOM 1802 N N . THR A 1 224 ? -3.884 2.208 42.932 1.00 70.00 224 THR A N 1
ATOM 1803 C CA . THR A 1 224 ? -3.104 3.294 42.329 1.00 70.00 224 THR A CA 1
ATOM 1804 C C . THR A 1 224 ? -3.764 4.638 42.671 1.00 70.00 224 THR A C 1
ATOM 1806 O O . THR A 1 224 ? -4.934 4.844 42.328 1.00 70.00 224 THR A O 1
ATOM 1809 N N . PRO A 1 225 ? -3.053 5.560 43.347 1.00 71.94 225 PRO A N 1
ATOM 1810 C CA . PRO A 1 225 ? -3.605 6.862 43.698 1.00 71.94 225 PRO A CA 1
ATOM 1811 C C . PRO A 1 225 ? -3.911 7.689 42.444 1.00 71.94 225 PRO A C 1
ATOM 1813 O O . PRO A 1 225 ? -3.224 7.585 41.425 1.00 71.94 225 PRO A O 1
ATOM 1816 N N . ASP A 1 226 ? -4.963 8.502 42.526 1.00 78.62 226 ASP A N 1
ATOM 1817 C CA . ASP A 1 226 ? -5.330 9.501 41.513 1.00 78.62 226 ASP A CA 1
ATOM 1818 C C . ASP A 1 226 ? -5.588 8.967 40.084 1.00 78.62 226 ASP A C 1
ATOM 1820 O O . ASP A 1 226 ? -5.548 9.733 39.120 1.00 78.62 226 ASP A O 1
ATOM 1824 N N . THR A 1 227 ? -5.873 7.671 39.895 1.00 82.38 227 THR A N 1
ATOM 1825 C CA . THR A 1 227 ? -6.169 7.101 38.565 1.00 82.38 227 THR A CA 1
ATOM 1826 C C . THR A 1 227 ? -7.345 6.130 38.595 1.00 82.38 227 THR A C 1
ATOM 1828 O O . THR A 1 227 ? -7.477 5.311 39.501 1.00 82.38 227 THR A O 1
ATOM 1831 N N . VAL A 1 228 ? -8.195 6.205 37.569 1.00 84.94 228 VAL A N 1
ATOM 1832 C CA . VAL A 1 228 ? -9.286 5.256 37.313 1.00 84.94 228 VAL A CA 1
ATOM 1833 C C . VAL A 1 228 ? -9.133 4.690 35.908 1.00 84.94 228 VAL A C 1
ATOM 1835 O O . VAL A 1 228 ? -8.889 5.438 34.958 1.00 84.94 228 VAL A O 1
ATOM 1838 N N . THR A 1 229 ? -9.294 3.376 35.765 1.00 85.06 229 THR A N 1
ATOM 1839 C CA . THR A 1 229 ? -9.137 2.691 34.479 1.00 85.06 229 THR A CA 1
ATOM 1840 C C . THR A 1 229 ? -10.492 2.248 33.948 1.00 85.06 229 THR A C 1
ATOM 1842 O O . THR A 1 229 ? -11.252 1.573 34.638 1.00 85.06 229 THR A O 1
ATOM 1845 N N . VAL A 1 230 ? -10.795 2.603 32.698 1.00 86.25 230 VAL A N 1
ATOM 1846 C CA . VAL A 1 230 ? -12.015 2.144 32.018 1.00 86.25 230 VAL A CA 1
ATOM 1847 C C . VAL A 1 230 ? -11.720 0.859 31.252 1.00 86.25 230 VAL A C 1
ATOM 1849 O O . VAL A 1 230 ? -10.958 0.863 30.281 1.00 86.25 230 VAL A O 1
ATOM 1852 N N . SER A 1 231 ? -12.361 -0.235 31.654 1.00 81.38 231 SER A N 1
ATOM 1853 C CA . SER A 1 231 ? -12.298 -1.521 30.966 1.00 81.38 231 SER A CA 1
ATOM 1854 C C . SER A 1 231 ? -13.558 -1.729 30.126 1.00 81.38 231 SER A C 1
ATOM 1856 O O . SER A 1 231 ? -14.681 -1.660 30.610 1.00 81.38 231 SER A O 1
ATOM 1858 N N . CYS A 1 232 ? -13.391 -1.951 28.826 1.00 82.06 232 CYS A N 1
ATOM 1859 C CA . CYS A 1 232 ? -14.492 -2.318 27.933 1.00 82.06 232 CYS A CA 1
ATOM 1860 C C . CYS A 1 232 ? -13.924 -2.928 26.660 1.00 82.06 232 CYS A C 1
ATOM 1862 O O . CYS A 1 232 ? -12.955 -2.395 26.120 1.00 82.06 232 CYS A O 1
ATOM 1864 N N . PHE A 1 233 ? -14.514 -4.003 26.147 1.00 73.00 233 PHE A N 1
ATOM 1865 C CA . PHE A 1 233 ? -14.060 -4.618 24.901 1.00 73.00 233 PHE A CA 1
ATOM 1866 C C . PHE A 1 233 ? -14.349 -3.738 23.681 1.00 73.00 233 PHE A C 1
ATOM 1868 O O . PHE A 1 233 ? -13.497 -3.652 22.793 1.00 73.00 233 PHE A O 1
ATOM 1875 N N . GLU A 1 234 ? -15.489 -3.042 23.644 1.00 81.06 234 GLU A N 1
ATOM 1876 C CA . GLU A 1 234 ? -15.858 -2.173 22.528 1.00 81.06 234 GLU A CA 1
ATOM 1877 C C . GLU A 1 234 ? -15.160 -0.803 22.652 1.00 81.06 234 GLU A C 1
ATOM 1879 O O . GLU A 1 234 ? -15.426 -0.054 23.599 1.00 81.06 234 GLU A O 1
ATOM 1884 N N . PRO A 1 235 ? -14.298 -0.406 21.695 1.00 82.38 235 PRO A N 1
ATOM 1885 C CA . PRO A 1 235 ? -13.535 0.829 21.838 1.00 82.38 235 PRO A CA 1
ATOM 1886 C C . PRO A 1 235 ? -14.413 2.082 21.855 1.00 82.38 235 PRO A C 1
ATOM 1888 O O . PRO A 1 235 ? -14.199 2.960 22.680 1.00 82.38 235 PRO A O 1
ATOM 1891 N N . VAL A 1 236 ? -15.449 2.161 21.015 1.00 86.94 236 VAL A N 1
ATOM 1892 C CA . VAL A 1 236 ? -16.334 3.340 20.964 1.00 86.94 236 VAL A CA 1
ATOM 1893 C C . VAL A 1 236 ? -17.015 3.586 22.316 1.00 86.94 236 VAL A C 1
ATOM 1895 O O . VAL A 1 236 ? -17.044 4.725 22.786 1.00 86.94 236 VAL A O 1
ATOM 1898 N N . ARG A 1 237 ? -17.480 2.528 22.998 1.00 88.00 237 ARG A N 1
ATOM 1899 C CA . ARG A 1 237 ? -18.023 2.637 24.364 1.00 88.00 237 ARG A CA 1
ATOM 1900 C C . ARG A 1 237 ? -16.960 3.069 25.361 1.00 88.00 237 ARG A C 1
ATOM 1902 O O . ARG A 1 237 ? -17.211 3.972 26.154 1.00 88.00 237 ARG A O 1
ATOM 1909 N N . ARG A 1 238 ? -15.756 2.495 25.276 1.00 87.31 238 ARG A N 1
ATOM 1910 C CA . ARG A 1 238 ? -14.618 2.860 26.133 1.00 87.31 238 ARG A CA 1
ATOM 1911 C C . ARG A 1 238 ? -14.294 4.356 26.050 1.00 87.31 238 ARG A C 1
ATOM 1913 O O . ARG A 1 238 ? -14.131 5.006 27.078 1.00 87.31 238 ARG A O 1
ATOM 1920 N N . PHE A 1 239 ? -14.247 4.916 24.842 1.00 87.38 239 PHE A N 1
ATOM 1921 C CA . PHE A 1 239 ? -14.002 6.347 24.636 1.00 87.38 239 PHE A CA 1
ATOM 1922 C C . PHE A 1 239 ? -15.190 7.221 25.033 1.00 87.38 239 PHE A C 1
ATOM 1924 O O . PHE A 1 239 ? -14.986 8.292 25.597 1.00 87.38 239 PHE A O 1
ATOM 1931 N N . THR A 1 240 ? -16.420 6.757 24.805 1.00 90.25 240 THR A N 1
ATOM 1932 C CA . THR A 1 240 ? -17.630 7.457 25.264 1.00 90.25 240 THR A CA 1
ATOM 1933 C C . THR A 1 240 ? -17.645 7.572 26.786 1.00 90.25 240 THR A C 1
ATOM 1935 O O . THR A 1 240 ? -17.877 8.655 27.318 1.00 90.25 240 THR A O 1
ATOM 1938 N N . ALA A 1 241 ? -17.316 6.487 27.490 1.00 91.06 241 ALA A N 1
ATOM 1939 C CA . ALA A 1 241 ? -17.159 6.479 28.937 1.00 91.06 241 ALA A CA 1
ATOM 1940 C C . ALA A 1 241 ? -16.015 7.393 29.392 1.00 91.06 241 ALA A C 1
ATOM 1942 O O . ALA A 1 241 ? -16.199 8.187 30.310 1.00 91.06 241 ALA A O 1
ATOM 1943 N N . LYS A 1 242 ? -14.858 7.350 28.721 1.00 89.44 242 LYS A N 1
ATOM 1944 C CA . LYS A 1 242 ? -13.738 8.246 29.028 1.00 89.44 242 LYS A CA 1
ATOM 1945 C C . LYS A 1 24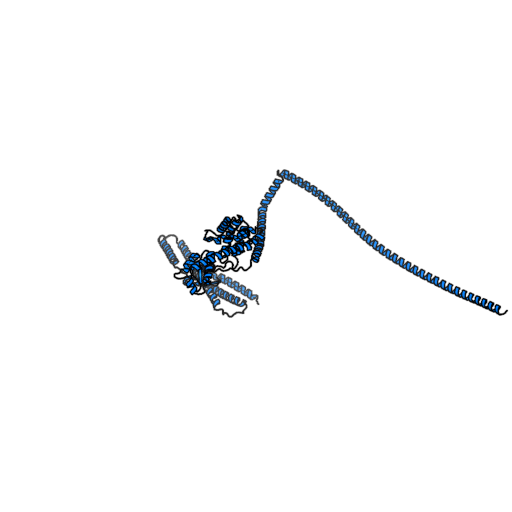2 ? -14.141 9.719 28.931 1.00 89.44 242 LYS A C 1
ATOM 1947 O O . LYS A 1 242 ? -13.995 10.452 29.904 1.00 89.44 242 LYS A O 1
ATOM 1952 N N . LEU A 1 243 ? -14.731 10.121 27.807 1.00 90.69 243 LEU A N 1
ATOM 1953 C CA . LEU A 1 243 ? -15.187 11.492 27.580 1.00 90.69 243 LEU A CA 1
ATOM 1954 C C . LEU A 1 243 ? -16.281 11.904 28.575 1.00 90.69 243 LEU A C 1
ATOM 1956 O O . LEU A 1 243 ? -16.279 13.027 29.080 1.00 90.69 243 LEU A O 1
ATOM 1960 N N . ALA A 1 244 ? -17.225 11.006 28.872 1.00 92.50 244 ALA A N 1
ATOM 1961 C CA . ALA A 1 244 ? -18.274 11.266 29.852 1.00 92.50 244 ALA A CA 1
ATOM 1962 C C . ALA A 1 244 ? -17.687 11.479 31.255 1.00 92.50 244 ALA A C 1
ATOM 1964 O O . ALA A 1 244 ? -18.082 12.416 31.947 1.00 92.50 244 ALA A O 1
ATOM 1965 N N . MET A 1 245 ? -16.724 10.648 31.658 1.00 90.31 245 MET A N 1
ATOM 1966 C CA . MET A 1 245 ? -16.052 10.751 32.950 1.00 90.31 245 MET A CA 1
ATOM 1967 C C . MET A 1 245 ? -15.217 12.032 33.050 1.00 90.31 245 MET A C 1
ATOM 1969 O O . MET A 1 245 ? -15.348 12.755 34.030 1.00 90.31 245 MET A O 1
ATOM 1973 N N . GLU A 1 246 ? -14.433 12.382 32.027 1.00 90.56 246 GLU A N 1
ATOM 1974 C CA . GLU A 1 246 ? -13.668 13.639 31.986 1.00 90.56 246 GLU A CA 1
ATOM 1975 C C . GLU A 1 246 ? -14.579 14.868 32.141 1.00 90.56 246 GLU A C 1
ATOM 1977 O O . GLU A 1 246 ? -14.276 15.784 32.908 1.00 90.56 246 GLU A O 1
ATOM 1982 N N . LYS A 1 247 ? -15.749 14.863 31.491 1.00 91.50 247 LYS A N 1
ATOM 1983 C CA . LYS A 1 247 ? -16.752 15.929 31.637 1.00 91.50 247 LYS A CA 1
ATOM 1984 C C . LYS A 1 247 ? -17.376 15.977 33.030 1.00 91.50 247 LYS A C 1
ATOM 1986 O O . LYS A 1 247 ? -17.570 17.066 33.565 1.00 91.50 247 LYS A O 1
ATOM 1991 N N . LEU A 1 248 ? -17.682 14.822 33.623 1.00 91.12 248 LEU A N 1
ATOM 1992 C CA . LEU A 1 248 ? -18.197 14.737 34.994 1.00 91.12 248 LEU A CA 1
ATOM 1993 C C . LEU A 1 248 ? -17.164 15.228 36.019 1.00 91.12 248 LEU A C 1
ATOM 1995 O O . LEU A 1 248 ? -17.529 15.917 36.973 1.00 91.12 248 LEU A O 1
ATOM 1999 N N . LEU A 1 249 ? -15.882 14.916 35.804 1.00 90.19 249 LEU A N 1
ATOM 2000 C CA . LEU A 1 249 ? -14.775 15.394 36.631 1.00 90.19 249 LEU A CA 1
ATOM 2001 C C . LEU A 1 249 ? -14.602 16.912 36.513 1.00 90.19 249 LEU A C 1
ATOM 2003 O O . LEU A 1 249 ? -14.450 17.579 37.534 1.00 90.19 249 LEU A O 1
ATOM 2007 N N . ALA A 1 250 ? -14.688 17.461 35.298 1.00 89.38 250 ALA A N 1
ATOM 2008 C CA . ALA A 1 250 ? -14.609 18.902 35.061 1.00 89.38 250 ALA A CA 1
ATOM 2009 C C . ALA A 1 250 ? -15.784 19.681 35.686 1.00 89.38 250 ALA A C 1
ATOM 2011 O O . ALA A 1 250 ? -15.595 20.793 36.173 1.00 89.38 250 ALA A O 1
ATOM 2012 N N . ASP A 1 251 ? -16.989 19.101 35.699 1.00 88.25 251 ASP A N 1
ATOM 2013 C CA . ASP A 1 251 ? -18.187 19.696 36.318 1.00 88.25 251 ASP A CA 1
ATOM 2014 C C . ASP A 1 251 ? -18.180 19.571 37.859 1.00 88.25 251 ASP A C 1
ATOM 2016 O O . ASP A 1 251 ? -18.826 20.337 38.575 1.00 88.25 251 ASP A O 1
ATOM 2020 N N . GLY A 1 252 ? -17.460 18.586 38.413 1.00 83.81 252 GLY A N 1
ATOM 2021 C CA . GLY A 1 252 ? -17.315 18.372 39.861 1.00 83.81 252 GLY A CA 1
ATOM 2022 C C . GLY A 1 252 ? -18.567 17.835 40.576 1.00 83.81 252 GLY A C 1
ATOM 2023 O O . GLY A 1 252 ? -18.523 17.530 41.776 1.00 83.81 252 GLY A O 1
ATOM 2024 N N . ARG A 1 253 ? -19.692 17.705 39.858 1.00 87.50 253 ARG A N 1
ATOM 2025 C CA . ARG A 1 253 ? -20.997 17.246 40.358 1.00 87.50 253 ARG A CA 1
ATOM 2026 C C . ARG A 1 253 ? -21.357 15.890 39.760 1.00 87.50 253 ARG A C 1
ATOM 2028 O O . ARG A 1 253 ? -21.806 15.801 38.622 1.00 87.50 253 ARG A O 1
ATOM 2035 N N . ILE A 1 254 ? -21.239 14.842 40.570 1.00 90.19 254 ILE A N 1
ATOM 2036 C CA . ILE A 1 254 ? -21.512 13.464 40.152 1.00 90.19 254 ILE A CA 1
ATOM 2037 C C . ILE A 1 254 ? -22.772 12.969 40.869 1.00 90.19 254 ILE A C 1
ATOM 2039 O O . ILE A 1 254 ? -22.740 12.596 42.043 1.00 90.19 254 ILE A O 1
ATOM 2043 N N . ASN A 1 255 ? -23.908 13.021 40.173 1.00 91.19 255 ASN A N 1
ATOM 2044 C CA . ASN A 1 255 ? -25.185 12.478 40.637 1.00 91.19 255 ASN A CA 1
ATOM 2045 C C . ASN A 1 255 ? -25.861 11.665 39.513 1.00 91.19 255 ASN A C 1
ATOM 2047 O O . ASN A 1 255 ? -25.520 11.863 38.346 1.00 91.19 255 ASN A O 1
ATOM 2051 N N . PRO A 1 256 ? -26.822 10.777 39.832 1.00 90.88 256 PRO A N 1
ATOM 2052 C CA . PRO A 1 256 ? -27.457 9.898 38.848 1.00 90.88 256 PRO A CA 1
ATOM 2053 C C . PRO A 1 256 ? -27.988 10.610 37.598 1.00 90.88 256 PRO A C 1
ATOM 2055 O O . PRO A 1 256 ? -27.651 10.236 36.480 1.00 90.88 256 PRO A O 1
ATOM 2058 N N . SER A 1 257 ? -28.758 11.687 37.776 1.00 92.75 257 SER A N 1
ATOM 2059 C CA . SER A 1 257 ? -29.358 12.426 36.658 1.00 92.75 257 SER A CA 1
ATOM 2060 C C . SER A 1 257 ? -28.307 13.089 35.770 1.00 92.75 257 SER A C 1
ATOM 2062 O O . SER A 1 257 ? -28.453 13.128 34.550 1.00 92.75 257 SER A O 1
ATOM 2064 N N . ARG A 1 258 ? -27.225 13.596 36.370 1.00 92.31 258 ARG A N 1
ATOM 2065 C CA . ARG A 1 258 ? -26.137 14.239 35.637 1.00 92.31 258 ARG A CA 1
ATOM 2066 C C . ARG A 1 258 ? -25.279 13.227 34.890 1.00 92.31 258 ARG A C 1
ATOM 2068 O O . ARG A 1 258 ? -24.843 13.529 33.782 1.00 92.31 258 ARG A O 1
ATOM 2075 N N . ILE A 1 259 ? -25.064 12.043 35.465 1.00 93.25 259 ILE A N 1
ATOM 2076 C CA . ILE A 1 259 ? -24.401 10.919 34.792 1.00 93.25 259 ILE A CA 1
ATOM 2077 C C . ILE A 1 259 ? -25.172 10.560 33.519 1.00 93.25 259 ILE A C 1
ATOM 2079 O O . ILE A 1 259 ? -24.587 10.571 32.440 1.00 93.25 259 ILE A O 1
ATOM 2083 N N . GLU A 1 260 ? -26.484 10.335 33.617 1.00 92.44 260 GLU A N 1
ATOM 2084 C CA . GLU A 1 260 ? -27.323 10.010 32.456 1.00 92.44 260 GLU A CA 1
ATOM 2085 C C . GLU A 1 260 ? -27.269 11.092 31.366 1.00 92.44 260 GLU A C 1
ATOM 2087 O O . GLU A 1 260 ? -27.096 10.785 30.185 1.00 92.44 260 GLU A O 1
ATOM 2092 N N . GLU A 1 261 ? -27.381 12.367 31.750 1.00 93.88 261 GLU A N 1
ATOM 2093 C CA . GLU A 1 261 ? -27.316 13.498 30.817 1.00 93.88 261 GLU A CA 1
ATOM 2094 C C . GLU A 1 261 ? -25.944 13.597 30.128 1.00 93.88 261 GLU A C 1
ATOM 2096 O O . GLU A 1 261 ? -25.860 13.817 28.918 1.00 93.88 261 GLU A O 1
ATOM 2101 N N . THR A 1 262 ? -24.861 13.435 30.891 1.00 94.50 262 THR A N 1
ATOM 2102 C CA . THR A 1 262 ? -23.490 13.603 30.394 1.00 94.50 262 THR A CA 1
ATOM 2103 C C . THR A 1 262 ? -23.085 12.446 29.493 1.00 94.50 262 THR A C 1
ATOM 2105 O O . THR A 1 262 ? -22.465 12.683 28.458 1.00 94.50 262 THR A O 1
ATOM 2108 N N . VAL A 1 263 ? -23.491 11.217 29.828 1.00 94.12 263 VAL A N 1
ATOM 2109 C CA . VAL A 1 263 ? -23.272 10.037 28.983 1.00 94.12 263 VAL A CA 1
ATOM 2110 C C . VAL A 1 263 ? -23.980 10.203 27.639 1.00 94.12 263 VAL A C 1
ATOM 2112 O O . VAL A 1 263 ? -23.330 10.049 26.610 1.00 94.12 263 VAL A O 1
ATOM 2115 N N . LYS A 1 264 ? -25.254 10.629 27.615 1.00 94.50 264 LYS A N 1
ATOM 2116 C CA . LYS A 1 264 ? -25.969 10.901 26.351 1.00 94.50 264 LYS A CA 1
ATOM 2117 C C . LYS A 1 264 ? -25.276 11.973 25.507 1.00 94.50 264 LYS A C 1
ATOM 2119 O O . LYS A 1 264 ? -25.099 11.802 24.305 1.00 94.50 264 LYS A O 1
ATOM 2124 N N . LYS A 1 265 ? -24.833 13.067 26.134 1.00 94.31 265 LYS A N 1
ATOM 2125 C CA . LYS A 1 265 ? -24.085 14.130 25.441 1.00 94.31 265 LYS A CA 1
ATOM 2126 C C . LYS A 1 265 ? -22.747 13.638 24.887 1.00 94.31 265 LYS A C 1
ATOM 2128 O O . LYS A 1 265 ? -22.369 14.025 23.786 1.00 94.31 265 LYS A O 1
ATOM 2133 N N . ALA A 1 266 ? -22.022 12.814 25.643 1.00 93.81 266 ALA A N 1
ATOM 2134 C CA . ALA A 1 266 ? -20.772 12.211 25.189 1.00 93.81 266 ALA A CA 1
ATOM 2135 C C . ALA A 1 266 ? -21.013 11.250 24.015 1.00 93.81 266 ALA A C 1
ATOM 2137 O O . ALA A 1 266 ? -20.275 11.297 23.037 1.00 93.81 266 ALA A O 1
ATOM 2138 N N . GLU A 1 267 ? -22.074 10.446 24.066 1.00 92.56 267 GLU A N 1
ATOM 2139 C CA . GLU A 1 267 ? -22.456 9.533 22.987 1.00 92.56 267 GLU A CA 1
ATOM 2140 C C . GLU A 1 267 ? -22.798 10.287 21.691 1.00 92.56 267 GLU A C 1
ATOM 2142 O O . GLU A 1 267 ? -22.346 9.908 20.608 1.00 92.56 267 GLU A O 1
ATOM 2147 N N . GLU A 1 268 ? -23.548 11.390 21.772 1.00 93.75 268 GLU A N 1
ATOM 2148 C CA . GLU A 1 268 ? -23.838 12.244 20.613 1.00 93.75 268 GLU A CA 1
ATOM 2149 C C . GLU A 1 268 ? -22.570 12.857 20.001 1.00 93.75 268 GLU A C 1
ATOM 2151 O O . GLU A 1 268 ? -22.451 12.956 18.777 1.00 93.75 268 GLU A O 1
ATOM 2156 N N . GLU A 1 269 ? -21.621 13.280 20.835 1.00 93.56 269 GLU A N 1
ATOM 2157 C CA . GLU A 1 269 ? -20.363 13.879 20.389 1.00 93.56 269 GLU A CA 1
ATOM 2158 C C . GLU A 1 269 ? -19.443 12.854 19.727 1.00 93.56 269 GLU A C 1
ATOM 2160 O O . GLU A 1 269 ? -18.985 13.085 18.606 1.00 93.56 269 GLU A O 1
ATOM 2165 N N . ILE A 1 270 ? -19.270 11.684 20.348 1.00 92.25 270 ILE A N 1
ATOM 2166 C CA . ILE A 1 270 ? -18.498 10.580 19.772 1.00 92.25 270 ILE A CA 1
ATOM 2167 C C . ILE A 1 270 ? -19.123 10.118 18.455 1.00 92.25 270 ILE A C 1
ATOM 2169 O O . ILE A 1 270 ? -18.410 9.923 17.477 1.00 92.25 270 ILE A O 1
ATOM 2173 N N . ASN A 1 271 ? -20.452 10.009 18.359 1.00 91.50 271 ASN A N 1
ATOM 2174 C CA . ASN A 1 271 ? -21.111 9.647 17.100 1.00 91.50 271 ASN A CA 1
ATOM 2175 C C . ASN A 1 271 ? -20.864 10.672 15.977 1.00 91.50 271 ASN A C 1
ATOM 2177 O O . ASN A 1 271 ? -20.670 10.283 14.819 1.00 91.50 271 ASN A O 1
ATOM 2181 N N . LYS A 1 272 ? -20.850 11.974 16.297 1.00 93.94 272 LYS A N 1
ATOM 2182 C CA . LYS A 1 272 ? -20.477 13.029 15.337 1.00 93.94 272 LYS A CA 1
ATOM 2183 C C . LYS A 1 272 ? -19.016 12.899 14.918 1.00 93.94 272 LYS A C 1
ATOM 2185 O O . LYS A 1 272 ? -18.711 13.036 13.735 1.00 93.94 272 LYS A O 1
ATOM 2190 N N . GLU A 1 273 ? -18.130 12.609 15.864 1.00 92.81 273 GLU A N 1
ATOM 2191 C CA . GLU A 1 273 ? -16.706 12.423 15.606 1.00 92.81 273 GLU A CA 1
ATOM 2192 C C . GLU A 1 273 ? -16.426 11.190 14.738 1.00 92.81 273 GLU A C 1
ATOM 2194 O O . GLU A 1 273 ? -15.681 11.302 13.768 1.00 92.81 273 GLU A O 1
ATOM 2199 N N . VAL A 1 274 ? -17.078 10.054 15.014 1.00 93.25 274 VAL A N 1
ATOM 2200 C CA . VAL A 1 274 ? -17.043 8.837 14.184 1.00 93.25 274 VAL A CA 1
ATOM 2201 C C . VAL A 1 274 ? -17.421 9.177 12.745 1.00 93.25 274 VAL A C 1
ATOM 2203 O O . VAL A 1 274 ? -16.673 8.879 11.817 1.00 93.25 274 VAL A O 1
ATOM 2206 N N . ARG A 1 275 ? -18.565 9.841 12.544 1.00 93.38 275 ARG A N 1
ATOM 2207 C CA . ARG A 1 275 ? -19.030 10.201 11.200 1.00 93.38 275 ARG A CA 1
ATOM 2208 C C . ARG A 1 275 ? -18.030 11.108 10.483 1.00 93.38 275 ARG A C 1
ATOM 2210 O O . ARG A 1 275 ? -17.659 10.823 9.347 1.00 93.38 275 ARG A O 1
ATOM 2217 N N . LYS A 1 276 ? -17.558 12.153 11.166 1.00 95.12 276 LYS A N 1
ATOM 2218 C CA . LYS A 1 276 ? -16.572 13.093 10.623 1.00 95.12 276 LYS A CA 1
ATOM 2219 C C . LYS A 1 276 ? -15.260 12.392 10.265 1.00 95.12 276 LYS A C 1
ATOM 2221 O O . LYS A 1 276 ? -14.696 12.684 9.221 1.00 95.12 276 LYS A O 1
ATOM 2226 N N . ALA A 1 277 ? -14.785 11.466 11.098 1.00 94.00 277 ALA A N 1
ATOM 2227 C CA . ALA A 1 277 ? -13.554 10.719 10.856 1.00 94.00 277 ALA A CA 1
ATOM 2228 C C . ALA A 1 277 ? -13.650 9.831 9.608 1.00 94.00 277 ALA A C 1
ATOM 2230 O O . ALA A 1 277 ? -12.725 9.813 8.803 1.00 94.00 277 ALA A O 1
ATOM 2231 N N . GLY A 1 278 ? -14.777 9.137 9.417 1.00 95.00 278 GLY A N 1
ATOM 2232 C CA . GLY A 1 278 ? -15.010 8.327 8.220 1.00 95.00 278 GLY A CA 1
ATOM 2233 C C . GLY A 1 278 ? -15.129 9.161 6.941 1.00 95.00 278 GLY A C 1
ATOM 2234 O O . GLY A 1 278 ? -14.520 8.822 5.928 1.00 95.00 278 GLY A O 1
ATOM 2235 N N . GLU A 1 279 ? -15.871 10.274 6.993 1.00 95.06 279 GLU A N 1
ATOM 2236 C CA . GLU A 1 279 ? -15.992 11.227 5.877 1.00 95.06 279 GLU A CA 1
ATOM 2237 C C . GLU A 1 279 ? -14.630 11.843 5.514 1.00 95.06 279 GLU A C 1
ATOM 2239 O O . GLU A 1 279 ? -14.270 11.890 4.337 1.00 95.06 279 GLU A O 1
ATOM 2244 N N . GLN A 1 280 ? -13.846 12.243 6.519 1.00 94.88 280 GLN A N 1
ATOM 2245 C CA . GLN A 1 280 ? -12.508 12.799 6.330 1.00 94.88 280 GLN A CA 1
ATOM 2246 C C . GLN A 1 280 ? -11.546 11.771 5.722 1.00 94.88 280 GLN A C 1
ATOM 2248 O O . GLN A 1 280 ? -10.868 12.085 4.750 1.00 94.88 280 GLN A O 1
ATOM 2253 N N . ALA A 1 281 ? -11.534 10.532 6.226 1.00 94.94 281 ALA A N 1
ATOM 2254 C CA . ALA A 1 281 ? -10.682 9.466 5.699 1.00 94.94 281 ALA A CA 1
ATOM 2255 C C . ALA A 1 281 ? -10.975 9.170 4.219 1.00 94.94 281 ALA A C 1
ATOM 2257 O O . ALA A 1 281 ? -10.056 9.036 3.409 1.00 94.94 281 ALA A O 1
ATOM 2258 N N . ALA A 1 282 ? -12.255 9.111 3.841 1.00 95.31 282 ALA A N 1
ATOM 2259 C CA . ALA A 1 282 ? -12.661 8.925 2.450 1.00 95.31 282 ALA A CA 1
ATOM 2260 C C . ALA A 1 282 ? -12.288 10.131 1.567 1.00 95.31 282 ALA A C 1
ATOM 2262 O O . ALA A 1 282 ? -11.848 9.953 0.431 1.00 95.31 282 ALA A O 1
ATOM 2263 N N . TYR A 1 283 ? -12.420 11.353 2.090 1.00 94.19 283 TYR A N 1
ATOM 2264 C CA . TYR A 1 283 ? -12.044 12.577 1.383 1.00 94.19 283 TYR A CA 1
ATOM 2265 C C . TYR A 1 283 ? -10.531 12.662 1.130 1.00 94.19 283 TYR A C 1
ATOM 2267 O O . TYR A 1 283 ? -10.109 12.827 -0.014 1.00 94.19 283 TYR A O 1
ATOM 2275 N N . GLU A 1 284 ? -9.711 12.485 2.168 1.00 93.00 284 GLU A N 1
ATOM 2276 C CA . GLU A 1 284 ? -8.245 12.563 2.096 1.00 93.00 284 GLU A CA 1
ATOM 2277 C C . GLU A 1 284 ? -7.653 11.512 1.150 1.00 93.00 284 GLU A C 1
ATOM 2279 O O . GLU A 1 284 ? -6.784 11.808 0.331 1.00 93.00 284 GLU A O 1
ATOM 2284 N N . THR A 1 285 ? -8.195 10.294 1.178 1.00 93.50 285 THR A N 1
ATOM 2285 C CA . THR A 1 285 ? -7.766 9.210 0.282 1.00 93.50 285 THR A CA 1
ATOM 2286 C C . THR A 1 285 ? -8.337 9.314 -1.139 1.00 93.50 285 THR A C 1
ATOM 2288 O O . THR A 1 285 ? -7.964 8.541 -2.031 1.00 93.50 285 THR A O 1
ATOM 2291 N N . SER A 1 286 ? -9.203 10.303 -1.395 1.00 93.56 286 SER A N 1
ATOM 2292 C CA . SER A 1 286 ? -9.930 10.491 -2.658 1.00 93.56 286 SER A CA 1
ATOM 2293 C C . SER A 1 286 ? -10.800 9.286 -3.045 1.00 93.56 286 SER A C 1
ATOM 2295 O O . SER A 1 286 ? -10.905 8.929 -4.220 1.00 93.56 286 SER A O 1
ATOM 2297 N N . VAL A 1 287 ? -11.422 8.637 -2.059 1.00 94.19 287 VAL A N 1
ATOM 2298 C CA . VAL A 1 287 ? -12.346 7.517 -2.255 1.00 94.19 287 VAL A CA 1
ATOM 2299 C C . VAL A 1 287 ? -13.788 8.026 -2.237 1.00 94.19 287 VAL A C 1
ATOM 2301 O O . VAL A 1 287 ? -14.356 8.327 -1.191 1.00 94.19 287 VAL A O 1
ATOM 2304 N N . ALA A 1 288 ? -14.412 8.092 -3.415 1.00 89.56 288 ALA A N 1
ATOM 2305 C CA . ALA A 1 288 ? -15.789 8.559 -3.570 1.00 89.56 288 ALA A CA 1
ATOM 2306 C C . ALA A 1 288 ? -16.813 7.416 -3.713 1.00 89.56 288 ALA A C 1
ATOM 2308 O O . ALA A 1 288 ? -16.511 6.319 -4.205 1.00 89.56 288 ALA A O 1
ATOM 2309 N N . GLY A 1 289 ? -18.063 7.718 -3.347 1.00 88.19 289 GLY A N 1
ATOM 2310 C CA . GLY A 1 289 ? -19.219 6.844 -3.569 1.00 88.19 289 GLY A CA 1
ATOM 2311 C C . GLY A 1 289 ? -19.395 5.732 -2.533 1.00 88.19 289 GLY A C 1
ATOM 2312 O O . GLY A 1 289 ? -19.965 4.696 -2.862 1.00 88.19 289 GLY A O 1
ATOM 2313 N N . LEU A 1 290 ? -18.889 5.914 -1.308 1.00 93.31 290 LEU A N 1
ATOM 2314 C CA . LEU A 1 290 ? -19.180 5.013 -0.190 1.00 93.31 290 LEU A CA 1
ATOM 2315 C C . LEU A 1 290 ? -20.531 5.366 0.446 1.00 93.31 290 LEU A C 1
ATOM 2317 O O . LEU A 1 290 ? -20.882 6.540 0.568 1.00 93.31 290 LEU A O 1
ATOM 2321 N N . HIS A 1 291 ? -21.283 4.348 0.866 1.00 94.88 291 HIS A N 1
ATOM 2322 C CA . HIS A 1 291 ? -22.559 4.538 1.557 1.00 94.88 291 HIS A CA 1
ATOM 2323 C C . HIS A 1 291 ? -22.349 5.256 2.912 1.00 94.88 291 HIS A C 1
ATOM 2325 O O . HIS A 1 291 ? -21.372 4.944 3.598 1.00 94.88 291 HIS A O 1
ATOM 2331 N N . PRO A 1 292 ? -23.249 6.158 3.358 1.00 93.19 292 PRO A N 1
ATOM 2332 C CA . PRO A 1 292 ? -23.109 6.865 4.639 1.00 93.19 292 PRO A CA 1
ATOM 2333 C C . PRO A 1 292 ? -22.893 5.949 5.851 1.00 93.19 292 PRO A C 1
ATOM 2335 O O . PRO A 1 292 ? -22.066 6.239 6.714 1.00 93.19 292 PRO A O 1
ATOM 2338 N N . ASP A 1 293 ? -23.577 4.805 5.895 1.00 92.44 293 ASP A N 1
ATOM 2339 C CA . ASP A 1 293 ? -23.382 3.828 6.973 1.00 92.44 293 ASP A CA 1
ATOM 2340 C C . ASP A 1 293 ? -22.009 3.145 6.909 1.00 92.44 293 ASP A C 1
ATOM 2342 O O . ASP A 1 293 ? -21.423 2.849 7.947 1.00 92.44 293 ASP A O 1
ATOM 2346 N N . LEU A 1 294 ? -21.450 2.951 5.710 1.00 94.06 294 LEU A N 1
ATOM 2347 C CA . LEU A 1 294 ? -20.099 2.415 5.545 1.00 94.06 294 LEU A CA 1
ATOM 2348 C C . LEU A 1 294 ? -19.051 3.421 6.039 1.00 94.06 294 LEU A C 1
ATOM 2350 O O . LEU A 1 294 ? -18.108 3.029 6.722 1.00 94.06 294 LEU A O 1
ATOM 2354 N N . LEU A 1 295 ? -19.260 4.719 5.784 1.00 94.75 295 LEU A N 1
ATOM 2355 C CA . LEU A 1 295 ? -18.435 5.795 6.349 1.00 94.75 295 LEU A CA 1
ATOM 2356 C C . LEU A 1 295 ? -18.525 5.821 7.878 1.00 94.75 295 LEU A C 1
ATOM 2358 O O . LEU A 1 295 ? -17.512 5.994 8.551 1.00 94.75 295 LEU A O 1
ATOM 2362 N N . LYS A 1 296 ? -19.712 5.580 8.448 1.00 93.56 296 LYS A N 1
ATOM 2363 C CA . LYS A 1 296 ? -19.877 5.461 9.902 1.00 93.56 296 LYS A CA 1
ATOM 2364 C C . LYS A 1 296 ? -19.089 4.274 10.466 1.00 93.56 296 LYS A C 1
ATOM 2366 O O . LYS A 1 296 ? -18.435 4.434 11.492 1.00 93.56 296 LYS A O 1
ATOM 2371 N N . ILE A 1 297 ? -19.116 3.107 9.815 1.00 94.06 297 ILE A N 1
ATOM 2372 C CA . ILE A 1 297 ? -18.340 1.934 10.258 1.00 94.06 297 ILE A CA 1
ATOM 2373 C C . ILE A 1 297 ? -16.834 2.210 10.135 1.00 94.06 297 ILE A C 1
ATOM 2375 O O . ILE A 1 297 ? -16.104 1.974 11.094 1.00 94.06 297 ILE A O 1
ATOM 2379 N N . LEU A 1 298 ? -16.384 2.781 9.013 1.00 95.00 298 LEU A N 1
ATOM 2380 C CA . LEU A 1 298 ? -14.992 3.187 8.802 1.00 95.00 298 LEU A CA 1
ATOM 2381 C C . LEU A 1 298 ? -14.515 4.130 9.916 1.00 95.00 298 LEU A C 1
ATOM 2383 O O . LEU A 1 298 ? -13.464 3.920 10.513 1.00 95.00 298 LEU A O 1
ATOM 2387 N N . GLY A 1 299 ? -15.331 5.123 10.271 1.00 93.50 299 GLY A N 1
ATOM 2388 C CA . GLY A 1 299 ? -15.029 6.069 11.339 1.00 93.50 299 GLY A CA 1
ATOM 2389 C C . GLY A 1 299 ? -14.850 5.441 12.725 1.00 93.50 299 GLY A C 1
ATOM 2390 O O . GLY A 1 299 ? -14.084 5.965 13.533 1.00 93.50 299 GLY A O 1
ATOM 2391 N N . ARG A 1 300 ? -15.495 4.296 13.016 1.00 92.75 300 ARG A N 1
ATOM 2392 C CA . ARG A 1 300 ? -15.314 3.582 14.298 1.00 92.75 300 ARG A CA 1
ATOM 2393 C C . ARG A 1 300 ? -13.877 3.088 14.470 1.00 92.75 300 ARG A C 1
ATOM 2395 O O . ARG A 1 300 ? -13.403 3.015 15.603 1.00 92.75 300 ARG A O 1
ATOM 2402 N N . LEU A 1 301 ? -13.163 2.819 13.370 1.00 92.12 301 LEU A N 1
ATOM 2403 C CA . LEU A 1 301 ? -11.757 2.404 13.400 1.00 92.12 301 LEU A CA 1
ATOM 2404 C C . LEU A 1 301 ? -10.842 3.473 14.015 1.00 92.12 301 LEU A C 1
ATOM 2406 O O . LEU A 1 301 ? -9.772 3.122 14.504 1.00 92.12 301 LEU A O 1
ATOM 2410 N N . LYS A 1 302 ? -11.267 4.750 14.074 1.00 90.62 302 LYS A N 1
ATOM 2411 C CA . LYS A 1 302 ? -10.526 5.821 14.764 1.00 90.62 302 LYS A CA 1
ATOM 2412 C C . LYS A 1 302 ? -10.284 5.491 16.234 1.00 90.62 302 LYS A C 1
ATOM 2414 O O . LYS A 1 302 ? -9.273 5.891 16.795 1.00 90.62 302 LYS A O 1
ATOM 2419 N N . PHE A 1 303 ? -11.199 4.765 16.862 1.00 88.12 303 PHE A N 1
ATOM 2420 C CA . PHE A 1 303 ? -11.101 4.403 18.273 1.00 88.12 303 PHE A CA 1
ATOM 2421 C C . PHE A 1 303 ? -10.509 3.004 18.474 1.00 88.12 303 PHE A C 1
ATOM 2423 O O . PHE A 1 303 ? -10.293 2.586 19.607 1.00 88.12 303 PHE A O 1
ATOM 2430 N N . ARG A 1 304 ? -10.235 2.263 17.393 1.00 84.88 304 ARG A N 1
ATOM 2431 C CA . ARG A 1 304 ? -9.661 0.916 17.440 1.00 84.88 304 ARG A CA 1
ATOM 2432 C C . ARG A 1 304 ? -8.148 1.002 17.280 1.00 84.88 304 ARG A C 1
ATOM 2434 O O . ARG A 1 304 ? -7.641 1.610 16.339 1.00 84.88 304 ARG A O 1
ATOM 2441 N N . THR A 1 305 ? -7.433 0.320 18.163 1.00 81.25 305 THR A N 1
ATOM 2442 C CA . THR A 1 305 ? -6.002 0.064 18.014 1.00 81.25 305 THR A CA 1
ATOM 2443 C C . THR A 1 305 ? -5.758 -1.428 17.814 1.00 81.25 305 THR A C 1
ATOM 2445 O O . THR A 1 305 ? -6.451 -2.269 18.390 1.00 81.25 305 THR A O 1
ATOM 2448 N N . SER A 1 306 ? -4.787 -1.768 16.972 1.00 78.31 306 SER A N 1
ATOM 2449 C CA . SER A 1 306 ? -4.328 -3.137 16.735 1.00 78.31 306 SER A CA 1
ATOM 2450 C C . SER A 1 306 ? -2.804 -3.133 16.733 1.00 78.31 306 SER A C 1
ATOM 2452 O O . SER A 1 306 ? -2.192 -2.330 16.034 1.00 78.31 306 SER A O 1
ATOM 2454 N N . TYR A 1 307 ? -2.188 -3.966 17.578 1.00 70.81 307 TYR A N 1
ATOM 2455 C CA . TYR A 1 307 ? -0.728 -4.010 17.767 1.00 70.81 307 TYR A CA 1
ATOM 2456 C C . TYR A 1 307 ? -0.081 -2.635 18.051 1.00 70.81 307 TYR A C 1
ATOM 2458 O O . TYR A 1 307 ? 1.049 -2.373 17.651 1.00 70.81 307 TYR A O 1
ATOM 2466 N N . GLY A 1 308 ? -0.803 -1.742 18.739 1.00 69.69 308 GLY A N 1
ATOM 2467 C CA . GLY A 1 308 ? -0.334 -0.390 19.067 1.00 69.69 308 GLY A CA 1
ATOM 2468 C C . GLY A 1 308 ? -0.522 0.663 17.966 1.00 69.69 308 GLY A C 1
ATOM 2469 O O . GLY A 1 308 ? -0.275 1.835 18.234 1.00 69.69 308 GLY A O 1
ATOM 2470 N N . GLN A 1 309 ? -1.013 0.289 16.778 1.00 75.69 309 GLN A N 1
ATOM 2471 C CA . GLN A 1 309 ? -1.348 1.217 15.692 1.00 75.69 309 GLN A CA 1
ATOM 2472 C C . GLN A 1 309 ? -2.846 1.532 15.683 1.00 75.69 309 GLN A C 1
ATOM 2474 O O . GLN A 1 309 ? -3.678 0.650 15.909 1.00 75.69 309 GLN A O 1
ATOM 2479 N N . ASN A 1 310 ? -3.208 2.777 15.377 1.00 87.94 310 ASN A N 1
ATOM 2480 C CA . ASN A 1 310 ? -4.591 3.146 15.088 1.00 87.94 310 ASN A CA 1
ATOM 2481 C C . ASN A 1 310 ? -5.058 2.511 13.765 1.00 87.94 310 ASN A C 1
ATOM 2483 O O . ASN A 1 310 ? -4.391 2.672 12.744 1.00 87.94 310 ASN A O 1
ATOM 2487 N N . VAL A 1 311 ? -6.200 1.816 13.763 1.00 90.81 311 VAL A N 1
ATOM 2488 C CA . VAL A 1 311 ? -6.649 1.045 12.586 1.00 90.81 311 VAL A CA 1
ATOM 2489 C C . VAL A 1 311 ? -7.165 1.946 11.457 1.00 90.81 311 VAL A C 1
ATOM 2491 O O . VAL A 1 311 ? -6.946 1.641 10.283 1.00 90.81 311 VAL A O 1
ATOM 2494 N N . LEU A 1 312 ? -7.802 3.083 11.771 1.00 92.19 312 LEU A N 1
ATOM 2495 C CA . LEU A 1 312 ? -8.216 4.040 10.736 1.00 92.19 312 LEU A CA 1
ATOM 2496 C C . LEU A 1 312 ? -6.996 4.649 10.047 1.00 92.19 312 LEU A C 1
ATOM 2498 O O . LEU A 1 312 ? -6.943 4.686 8.820 1.00 92.19 312 LEU A O 1
ATOM 2502 N N . GLN A 1 313 ? -6.004 5.067 10.836 1.00 89.44 313 GLN A N 1
ATOM 2503 C CA . GLN A 1 313 ? -4.758 5.607 10.300 1.00 89.44 313 GLN A CA 1
ATOM 2504 C C . GLN A 1 313 ? -4.037 4.571 9.437 1.00 89.44 313 GLN A C 1
ATOM 2506 O O . GLN A 1 313 ? -3.660 4.874 8.309 1.00 89.44 313 GLN A O 1
ATOM 2511 N N . HIS A 1 314 ? -3.937 3.331 9.924 1.00 90.06 314 HIS A N 1
ATOM 2512 C CA . HIS A 1 314 ? -3.401 2.213 9.159 1.00 90.06 314 HIS A CA 1
ATOM 2513 C C . HIS A 1 314 ? -4.111 2.065 7.802 1.00 90.06 314 HIS A C 1
ATOM 2515 O O . HIS A 1 314 ? -3.447 1.952 6.776 1.00 90.06 314 HIS A O 1
ATOM 2521 N N . SER A 1 315 ? -5.445 2.138 7.777 1.00 94.56 315 SER A N 1
ATOM 2522 C CA . SER A 1 315 ? -6.241 2.002 6.549 1.00 94.56 315 SER A CA 1
ATOM 2523 C C . SER A 1 315 ? -6.012 3.159 5.566 1.00 94.56 315 SER A C 1
ATOM 2525 O O . SER A 1 315 ? -5.907 2.937 4.358 1.00 94.56 315 SER A O 1
ATOM 2527 N N . ILE A 1 316 ? -5.885 4.394 6.064 1.00 93.50 316 ILE A N 1
ATOM 2528 C CA . ILE A 1 316 ? -5.547 5.577 5.254 1.00 93.50 316 ILE A CA 1
ATOM 2529 C C . ILE A 1 316 ? -4.149 5.421 4.634 1.00 93.50 316 ILE A C 1
ATOM 2531 O O . ILE A 1 316 ? -3.965 5.631 3.436 1.00 93.50 316 ILE A O 1
ATOM 2535 N N . GLU A 1 317 ? -3.169 4.987 5.423 1.00 90.12 317 GLU A N 1
ATOM 2536 C CA . GLU A 1 317 ? -1.790 4.781 4.972 1.00 90.12 317 GLU A CA 1
ATOM 2537 C C . GLU A 1 317 ? -1.691 3.656 3.940 1.00 90.12 317 GLU A C 1
ATOM 2539 O O . GLU A 1 317 ? -1.106 3.847 2.871 1.00 90.12 317 GLU A O 1
ATOM 2544 N N . SER A 1 318 ? -2.337 2.518 4.210 1.00 93.94 318 SER A N 1
ATOM 2545 C CA . SER A 1 318 ? -2.473 1.407 3.265 1.00 93.94 318 SER A CA 1
ATOM 2546 C C . SER A 1 318 ? -3.118 1.874 1.957 1.00 93.94 318 SER A C 1
ATOM 2548 O O . SER A 1 318 ? -2.700 1.459 0.878 1.00 93.94 318 SER A O 1
ATOM 2550 N N . THR A 1 319 ? -4.064 2.816 2.013 1.00 95.62 319 THR A N 1
ATOM 2551 C CA . THR A 1 319 ? -4.679 3.407 0.816 1.00 95.62 319 THR A CA 1
ATOM 2552 C C . THR A 1 319 ? -3.697 4.244 -0.006 1.00 95.62 319 THR A C 1
ATOM 2554 O O . THR A 1 319 ? -3.676 4.129 -1.235 1.00 95.62 319 THR A O 1
ATOM 2557 N N . TYR A 1 320 ? -2.848 5.052 0.635 1.00 93.56 320 TYR A N 1
ATOM 2558 C CA . TYR A 1 320 ? -1.804 5.806 -0.067 1.00 93.56 320 TYR A CA 1
ATOM 2559 C C . TYR A 1 320 ? -0.755 4.884 -0.699 1.00 93.56 320 TYR A C 1
ATOM 2561 O O . TYR A 1 320 ? -0.400 5.078 -1.865 1.00 93.56 320 TYR A O 1
ATOM 2569 N N . ILE A 1 321 ? -0.312 3.849 0.025 1.00 92.56 321 ILE A N 1
ATOM 2570 C CA . ILE A 1 321 ? 0.616 2.831 -0.493 1.00 92.56 321 ILE A CA 1
ATOM 2571 C C . ILE A 1 321 ? 0.006 2.134 -1.710 1.00 92.56 321 ILE A C 1
ATOM 2573 O O . ILE A 1 321 ? 0.616 2.106 -2.780 1.00 92.56 321 ILE A O 1
ATOM 2577 N N . ALA A 1 322 ? -1.218 1.622 -1.568 1.00 95.50 322 ALA A N 1
ATOM 2578 C CA . ALA A 1 322 ? -1.921 0.909 -2.626 1.00 95.50 322 ALA A CA 1
ATOM 2579 C C . ALA A 1 322 ? -2.132 1.790 -3.863 1.00 95.50 322 ALA A C 1
ATOM 2581 O O . ALA A 1 322 ? -1.948 1.326 -4.985 1.00 95.50 322 ALA A O 1
ATOM 2582 N N . SER A 1 323 ? -2.452 3.074 -3.675 1.00 94.25 323 SER A N 1
ATOM 2583 C CA . SER A 1 323 ? -2.588 4.029 -4.777 1.00 94.25 323 SER A CA 1
ATOM 2584 C C . SER A 1 323 ? -1.292 4.204 -5.566 1.00 94.25 323 SER A C 1
ATOM 2586 O O . SER A 1 323 ? -1.338 4.271 -6.793 1.00 94.25 323 SER A O 1
ATOM 2588 N N . MET A 1 324 ? -0.153 4.335 -4.881 1.00 92.38 324 MET A N 1
ATOM 2589 C CA . MET A 1 324 ? 1.139 4.518 -5.545 1.00 92.38 324 MET A CA 1
ATOM 2590 C C . MET A 1 324 ? 1.570 3.239 -6.260 1.00 92.38 324 MET A C 1
ATOM 2592 O O . MET A 1 324 ? 1.933 3.295 -7.430 1.00 92.38 324 MET A O 1
ATOM 2596 N N . LEU A 1 325 ? 1.450 2.085 -5.598 1.00 93.31 325 LEU A N 1
ATOM 2597 C CA . LEU A 1 325 ? 1.776 0.792 -6.199 1.00 93.31 325 LEU A CA 1
ATOM 2598 C C . LEU A 1 325 ? 0.909 0.500 -7.426 1.00 93.31 325 LEU A C 1
ATOM 2600 O O . LEU A 1 325 ? 1.438 0.106 -8.459 1.00 93.31 325 LEU A O 1
ATOM 2604 N N . ALA A 1 326 ? -0.402 0.739 -7.348 1.00 95.19 326 ALA A N 1
ATOM 2605 C CA . ALA A 1 326 ? -1.295 0.548 -8.486 1.00 95.19 326 ALA A CA 1
ATOM 2606 C C . ALA A 1 326 ? -0.919 1.448 -9.669 1.00 95.19 326 ALA A C 1
ATOM 2608 O O . ALA A 1 326 ? -0.921 0.984 -10.806 1.00 95.19 326 ALA A O 1
ATOM 2609 N N . SER A 1 327 ? -0.539 2.703 -9.405 1.00 93.06 327 SER A N 1
ATOM 2610 C CA . SER A 1 327 ? -0.115 3.638 -10.450 1.00 93.06 327 SER A CA 1
ATOM 2611 C C . SER A 1 327 ? 1.181 3.202 -11.137 1.00 93.06 327 SER A C 1
ATOM 2613 O O . SER A 1 327 ? 1.271 3.295 -12.357 1.00 93.06 327 SER A O 1
ATOM 2615 N N . GLU A 1 328 ? 2.176 2.733 -10.380 1.00 88.50 328 GLU A N 1
ATOM 2616 C CA . GLU A 1 328 ? 3.468 2.291 -10.930 1.00 88.50 328 GLU A CA 1
ATOM 2617 C C . GLU A 1 328 ? 3.354 0.940 -11.660 1.00 88.50 328 GLU A C 1
ATOM 2619 O O . GLU A 1 328 ? 4.043 0.704 -12.649 1.00 88.50 328 GLU A O 1
ATOM 2624 N N . LEU A 1 329 ? 2.459 0.055 -11.206 1.00 89.38 329 LEU A N 1
ATOM 2625 C CA . LEU A 1 329 ? 2.241 -1.273 -11.796 1.00 89.38 329 LEU A CA 1
ATOM 2626 C C . LEU A 1 329 ? 1.200 -1.287 -12.930 1.00 89.38 329 LEU A C 1
ATOM 2628 O O . LEU A 1 329 ? 1.005 -2.326 -13.559 1.00 89.38 329 LEU A O 1
ATOM 2632 N N . GLY A 1 330 ? 0.517 -0.167 -13.191 1.00 91.06 330 GLY A N 1
ATOM 2633 C CA . GLY A 1 330 ? -0.539 -0.072 -14.206 1.00 91.06 330 GLY A CA 1
ATOM 2634 C C . GLY A 1 330 ? -1.842 -0.805 -13.849 1.00 91.06 330 GLY A C 1
ATOM 2635 O O . GLY A 1 330 ? -2.582 -1.195 -14.750 1.00 91.06 330 GLY A O 1
ATOM 2636 N N . ALA A 1 331 ? -2.115 -1.010 -12.557 1.00 94.69 331 ALA A N 1
ATOM 2637 C CA . ALA A 1 331 ? -3.348 -1.622 -12.046 1.00 94.69 331 ALA A CA 1
ATOM 2638 C C . ALA A 1 331 ? -4.461 -0.578 -11.806 1.00 94.69 331 ALA A C 1
ATOM 2640 O O . ALA A 1 331 ? -4.227 0.632 -11.889 1.00 94.69 331 ALA A O 1
ATOM 2641 N N . ASP A 1 332 ? -5.683 -1.015 -11.474 1.00 96.44 332 ASP A N 1
ATOM 2642 C CA . ASP A 1 332 ? -6.775 -0.080 -11.172 1.00 96.44 332 ASP A CA 1
ATOM 2643 C C . ASP A 1 332 ? -6.548 0.626 -9.820 1.00 96.44 332 ASP A C 1
ATOM 2645 O O . ASP A 1 332 ? -6.718 0.061 -8.731 1.00 96.44 332 ASP A O 1
ATOM 2649 N N . VAL A 1 333 ? -6.175 1.906 -9.898 1.00 96.31 333 VAL A N 1
ATOM 2650 C CA . VAL A 1 333 ? -5.906 2.774 -8.743 1.00 96.31 333 VAL A CA 1
ATOM 2651 C C . VAL A 1 333 ? -7.154 2.982 -7.882 1.00 96.31 333 VAL A C 1
ATOM 2653 O O . VAL A 1 333 ? -7.063 2.957 -6.656 1.00 96.31 333 VAL A O 1
ATOM 2656 N N . ASN A 1 334 ? -8.329 3.176 -8.486 1.00 95.94 334 ASN A N 1
ATOM 2657 C CA . ASN A 1 334 ? -9.559 3.454 -7.738 1.00 95.94 334 ASN A CA 1
ATOM 2658 C C . ASN A 1 334 ? -10.054 2.212 -6.996 1.00 95.94 334 ASN A C 1
ATOM 2660 O O . ASN A 1 334 ? -10.526 2.314 -5.860 1.00 95.94 334 ASN A O 1
ATOM 2664 N N . LEU A 1 335 ? -9.931 1.047 -7.632 1.00 96.25 335 LEU A N 1
ATOM 2665 C CA . LEU A 1 335 ? -10.233 -0.240 -7.021 1.00 96.25 335 LEU A CA 1
ATOM 2666 C C . LEU A 1 335 ? -9.299 -0.500 -5.840 1.00 96.25 335 LEU A C 1
ATOM 2668 O O . LEU A 1 335 ? -9.777 -0.754 -4.733 1.00 96.25 335 LEU A O 1
ATOM 2672 N N . SER A 1 336 ? -7.989 -0.357 -6.058 1.00 97.00 336 SER A N 1
ATOM 2673 C CA . SER A 1 336 ? -6.961 -0.585 -5.037 1.00 97.00 336 SER A CA 1
ATOM 2674 C C . SER A 1 336 ? -7.139 0.348 -3.839 1.00 97.00 336 SER A C 1
ATOM 2676 O O . SER A 1 336 ? -7.067 -0.105 -2.701 1.00 97.00 336 SER A O 1
ATOM 2678 N N . LYS A 1 337 ? -7.469 1.628 -4.072 1.00 96.75 337 LYS A N 1
ATOM 2679 C CA . LYS A 1 337 ? -7.783 2.581 -2.998 1.00 96.75 337 LYS A CA 1
ATOM 2680 C C . LYS A 1 337 ? -9.005 2.170 -2.180 1.00 96.75 337 LYS A C 1
ATOM 2682 O O . LYS A 1 337 ? -8.953 2.172 -0.955 1.00 96.75 337 LYS A O 1
ATOM 2687 N N . LYS A 1 338 ? -10.112 1.818 -2.846 1.00 96.88 338 LYS A N 1
ATOM 2688 C CA . LYS A 1 338 ? -11.349 1.396 -2.166 1.00 96.88 338 LYS A CA 1
ATOM 2689 C C . LYS A 1 338 ? -11.137 0.134 -1.343 1.00 96.88 338 LYS A C 1
ATOM 2691 O O . LYS A 1 338 ? -11.590 0.079 -0.205 1.00 96.88 338 LYS A O 1
ATOM 2696 N N . ALA A 1 339 ? -10.461 -0.859 -1.912 1.00 97.12 339 ALA A N 1
ATOM 2697 C CA . ALA A 1 339 ? -10.171 -2.105 -1.221 1.00 97.12 339 ALA A CA 1
ATOM 2698 C C . ALA A 1 339 ? -9.223 -1.875 -0.034 1.00 97.12 339 ALA A C 1
ATOM 2700 O O . ALA A 1 339 ? -9.525 -2.317 1.068 1.00 97.12 339 ALA A O 1
ATOM 2701 N N . ALA A 1 340 ? -8.145 -1.104 -0.214 1.00 97.06 340 ALA A N 1
ATOM 2702 C CA . ALA A 1 340 ? -7.203 -0.788 0.857 1.00 97.06 340 ALA A CA 1
ATOM 2703 C C . ALA A 1 340 ? -7.819 0.053 1.987 1.00 97.06 340 ALA A C 1
ATOM 2705 O O . ALA A 1 340 ? -7.480 -0.162 3.144 1.00 97.06 340 ALA A O 1
ATOM 2706 N N . LEU A 1 341 ? -8.759 0.960 1.710 1.00 97.44 341 LEU A N 1
ATOM 2707 C CA . LEU A 1 341 ? -9.419 1.732 2.770 1.00 97.44 341 LEU A CA 1
ATOM 2708 C C . LEU A 1 341 ? -10.359 0.866 3.623 1.00 97.44 341 LEU A C 1
ATOM 2710 O O . LEU A 1 341 ? -10.592 1.161 4.791 1.00 97.44 341 LEU A O 1
ATOM 2714 N N . LEU A 1 342 ? -10.922 -0.189 3.029 1.00 96.94 342 LEU A N 1
ATOM 2715 C CA . LEU A 1 342 ? -11.973 -1.011 3.631 1.00 96.94 342 LEU A CA 1
ATOM 2716 C C . LEU A 1 342 ? -11.496 -2.399 4.078 1.00 96.94 342 LEU A C 1
ATOM 2718 O O . LEU A 1 342 ? -12.286 -3.120 4.684 1.00 96.94 342 LEU A O 1
ATOM 2722 N N . HIS A 1 343 ? -10.246 -2.785 3.799 1.00 95.94 343 HIS A N 1
ATOM 2723 C CA . HIS A 1 343 ? -9.743 -4.143 4.050 1.00 95.94 343 HIS A CA 1
ATOM 2724 C C . HIS A 1 343 ? -9.946 -4.587 5.510 1.00 95.94 343 HIS A C 1
ATOM 2726 O O . HIS A 1 343 ? -10.349 -5.719 5.775 1.00 95.94 343 HIS A O 1
ATOM 2732 N N . ASP A 1 344 ? -9.792 -3.645 6.441 1.00 94.38 344 ASP A N 1
ATOM 2733 C CA . ASP A 1 344 ? -9.834 -3.857 7.886 1.00 94.38 344 ASP A CA 1
ATOM 2734 C C . ASP A 1 344 ? -11.150 -3.420 8.555 1.00 94.38 344 ASP A C 1
ATOM 2736 O O . ASP A 1 344 ? -11.263 -3.410 9.785 1.00 94.38 344 ASP A O 1
ATOM 2740 N N . ILE A 1 345 ? -12.180 -3.066 7.776 1.00 94.31 345 ILE A N 1
ATOM 2741 C CA . ILE A 1 345 ? -13.437 -2.523 8.316 1.00 94.31 345 ILE A CA 1
ATOM 2742 C C . ILE A 1 345 ? -14.191 -3.511 9.220 1.00 94.31 345 ILE A C 1
ATOM 2744 O O . ILE A 1 345 ? -14.935 -3.097 10.109 1.00 94.31 345 ILE A O 1
ATOM 2748 N N . GLY A 1 346 ? -13.945 -4.813 9.064 1.00 90.69 346 GLY A N 1
ATOM 2749 C CA . GLY A 1 346 ? -14.438 -5.861 9.950 1.00 90.69 346 GLY A CA 1
ATOM 2750 C C . GLY A 1 346 ? -13.978 -5.702 11.403 1.00 90.69 346 GLY A C 1
ATOM 2751 O O . GLY A 1 346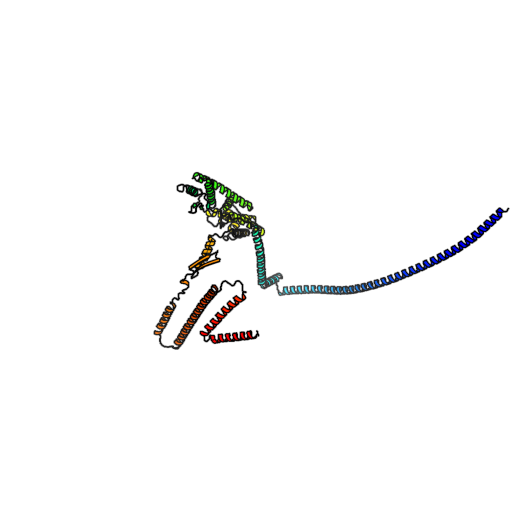 ? -14.748 -6.019 12.305 1.00 90.69 346 GLY A O 1
ATOM 2752 N N . LYS A 1 347 ? -12.804 -5.101 11.670 1.00 89.00 347 LYS A N 1
ATOM 2753 C CA . LYS A 1 347 ? -12.313 -4.819 13.041 1.00 89.00 347 LYS A CA 1
ATOM 2754 C C . LYS A 1 347 ? -13.169 -3.800 13.804 1.00 89.00 347 LYS A C 1
ATOM 2756 O O . LYS A 1 347 ? -12.957 -3.601 15.000 1.00 89.00 347 LYS A O 1
ATOM 2761 N N . ALA A 1 348 ? -14.105 -3.127 13.131 1.00 87.50 348 ALA A N 1
ATOM 2762 C CA . ALA A 1 348 ? -15.076 -2.235 13.760 1.00 87.50 348 ALA A CA 1
ATOM 2763 C C . ALA A 1 348 ? -16.320 -2.961 14.307 1.00 87.50 348 ALA A C 1
ATOM 2765 O O . ALA A 1 348 ? -17.079 -2.347 15.058 1.00 87.50 348 ALA A O 1
ATOM 2766 N N . VAL A 1 349 ? -16.567 -4.212 13.894 1.00 82.44 349 VAL A N 1
ATOM 2767 C CA . VAL A 1 349 ? -17.786 -4.985 14.221 1.00 82.44 349 VAL A CA 1
ATOM 2768 C C . VAL A 1 349 ? -17.501 -6.452 14.581 1.00 82.44 349 VAL A C 1
ATOM 2770 O O . VAL A 1 349 ? -18.426 -7.251 14.701 1.00 82.44 349 VAL A O 1
ATOM 2773 N N . ASP A 1 350 ? -16.231 -6.813 14.769 1.00 67.19 350 ASP A N 1
ATOM 2774 C CA . ASP A 1 350 ? -15.750 -8.171 15.076 1.00 67.19 350 ASP A CA 1
ATOM 2775 C C . ASP A 1 350 ? -16.324 -8.760 16.380 1.00 67.19 350 ASP A C 1
ATOM 2777 O O . ASP A 1 350 ? -16.316 -9.971 16.573 1.00 67.19 350 ASP A O 1
ATOM 2781 N N . GLN A 1 351 ? -16.861 -7.921 17.268 1.00 67.88 351 GLN A N 1
ATOM 2782 C CA . GLN A 1 351 ? -17.509 -8.353 18.514 1.00 67.88 351 GLN A CA 1
ATOM 2783 C C . GLN A 1 351 ? -18.968 -8.775 18.331 1.00 67.88 351 GLN A C 1
ATOM 2785 O O . GLN A 1 351 ? -19.472 -9.574 19.116 1.00 67.88 351 GLN A O 1
ATOM 2790 N N . ASP A 1 352 ? -19.633 -8.260 17.296 1.00 68.38 352 ASP A N 1
ATOM 2791 C CA . ASP A 1 352 ? -21.039 -8.554 17.011 1.00 68.38 352 ASP A CA 1
ATOM 2792 C C . ASP A 1 352 ? -21.183 -9.777 16.088 1.00 68.38 352 ASP A C 1
ATOM 2794 O O . ASP A 1 352 ? -22.239 -10.413 16.040 1.00 68.38 352 ASP A O 1
ATOM 2798 N N . VAL A 1 353 ? -20.125 -10.107 15.335 1.00 74.94 353 VAL A N 1
ATOM 2799 C CA . VAL A 1 353 ? -20.129 -11.137 14.292 1.00 74.94 353 VAL A CA 1
ATOM 2800 C C . VAL A 1 353 ? -18.928 -12.061 14.464 1.00 74.94 353 VAL A C 1
ATOM 2802 O O . VAL A 1 353 ? -17.783 -11.636 14.356 1.00 74.94 353 VAL A O 1
ATOM 2805 N N . ALA A 1 354 ? -19.188 -13.351 14.685 1.00 71.94 354 ALA A N 1
ATOM 2806 C CA . ALA A 1 354 ? -18.136 -14.356 14.774 1.00 71.94 354 ALA A CA 1
ATOM 2807 C C . ALA A 1 354 ? -17.498 -14.608 13.396 1.00 71.94 354 ALA A C 1
ATOM 2809 O O . ALA A 1 354 ? -18.184 -14.980 12.444 1.00 71.94 354 ALA A O 1
ATOM 2810 N N . GLY A 1 355 ? -16.180 -14.445 13.301 1.00 77.25 355 GLY A N 1
ATOM 2811 C CA . GLY A 1 355 ? -15.419 -14.707 12.082 1.00 77.25 355 GLY A CA 1
ATOM 2812 C C . GLY A 1 355 ? -14.091 -13.963 12.064 1.00 77.25 355 GLY A C 1
ATOM 2813 O O . GLY A 1 355 ? -13.835 -13.092 12.894 1.00 77.25 355 GLY A O 1
ATOM 2814 N N . ALA A 1 356 ? -13.228 -14.308 11.113 1.00 86.94 356 ALA A N 1
ATOM 2815 C CA . ALA A 1 356 ? -12.015 -13.539 10.894 1.00 86.94 356 ALA A CA 1
ATOM 2816 C C . ALA A 1 356 ? -12.346 -12.207 10.197 1.00 86.94 356 ALA A C 1
ATOM 2818 O O . ALA A 1 356 ? -13.229 -12.139 9.337 1.00 86.94 356 ALA A O 1
ATOM 2819 N N . HIS A 1 357 ? -11.657 -11.135 10.591 1.00 89.19 357 HIS A N 1
ATOM 2820 C CA . HIS A 1 357 ? -12.021 -9.769 10.212 1.00 89.19 357 HIS A CA 1
ATOM 2821 C C . HIS A 1 357 ? -12.031 -9.523 8.698 1.00 89.19 357 HIS A C 1
ATOM 2823 O O . HIS A 1 357 ? -12.891 -8.785 8.236 1.00 89.19 357 HIS A O 1
ATOM 2829 N N . HIS A 1 358 ? -11.167 -10.171 7.915 1.00 90.12 358 HIS A N 1
ATOM 2830 C CA . HIS A 1 358 ? -11.150 -10.078 6.450 1.00 90.12 358 HIS A CA 1
ATOM 2831 C C . HIS A 1 358 ? -12.419 -10.634 5.795 1.00 90.12 358 HIS A C 1
ATOM 2833 O O . HIS A 1 358 ? -12.968 -9.996 4.896 1.00 90.12 358 HIS A O 1
ATOM 2839 N N . HIS A 1 359 ? -12.958 -11.755 6.286 1.00 91.56 359 HIS A N 1
ATOM 2840 C CA . HIS A 1 359 ? -14.249 -12.271 5.816 1.00 91.56 359 HIS A CA 1
ATOM 2841 C C . HIS A 1 359 ? -15.406 -11.355 6.228 1.00 91.56 359 HIS A C 1
ATOM 2843 O O . HIS A 1 359 ? -16.327 -11.126 5.446 1.00 91.56 359 HIS A O 1
ATOM 2849 N N . ILE A 1 360 ? -15.350 -10.782 7.433 1.00 92.88 360 ILE A N 1
ATOM 2850 C CA . ILE A 1 360 ? -16.356 -9.818 7.896 1.00 92.88 360 ILE A CA 1
ATOM 2851 C C . ILE A 1 360 ? -16.304 -8.542 7.040 1.00 92.88 360 ILE A C 1
ATOM 2853 O O . ILE A 1 360 ? -17.345 -8.061 6.595 1.00 92.88 360 ILE A O 1
ATOM 2857 N N . SER A 1 361 ? -15.111 -8.020 6.741 1.00 94.56 361 SER A N 1
ATOM 2858 C CA . SER A 1 361 ? -14.915 -6.885 5.832 1.00 94.56 361 SER A CA 1
ATOM 2859 C C . SER A 1 361 ? -15.519 -7.162 4.453 1.00 94.56 361 SER A C 1
ATOM 2861 O O . SER A 1 361 ? -16.214 -6.305 3.905 1.00 94.56 361 SER A O 1
ATOM 2863 N N . ALA A 1 362 ? -15.313 -8.367 3.913 1.00 93.94 362 ALA A N 1
ATOM 2864 C CA . ALA A 1 362 ? -15.875 -8.789 2.632 1.00 93.94 362 ALA A CA 1
ATOM 2865 C C . ALA A 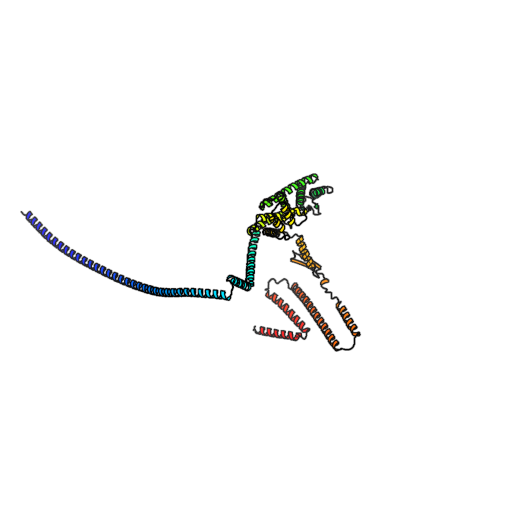1 362 ? -17.413 -8.855 2.661 1.00 93.94 362 ALA A C 1
ATOM 2867 O O . ALA A 1 362 ? -18.065 -8.320 1.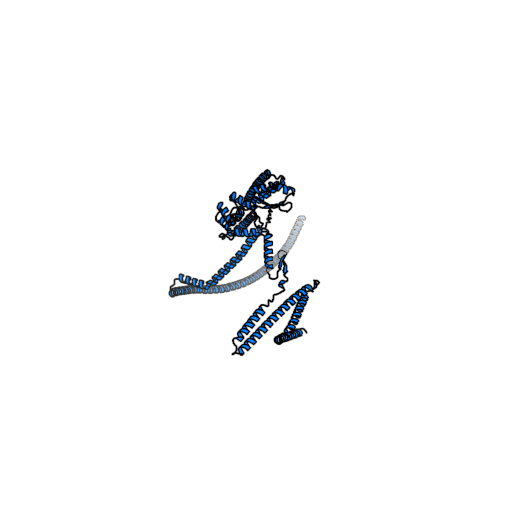764 1.00 93.94 362 ALA A O 1
ATOM 2868 N N . GLN A 1 363 ? -18.005 -9.415 3.721 1.00 94.00 363 GLN A N 1
ATOM 2869 C CA . GLN A 1 363 ? -19.463 -9.466 3.906 1.00 94.00 363 GLN A CA 1
ATOM 2870 C C . GLN A 1 363 ? -20.084 -8.072 4.050 1.00 94.00 363 GLN A C 1
ATOM 2872 O O . GLN A 1 363 ? -21.142 -7.791 3.484 1.00 94.00 363 GLN A O 1
ATOM 2877 N N . ILE A 1 364 ? -19.425 -7.171 4.788 1.00 94.38 364 ILE A N 1
ATOM 2878 C CA . ILE A 1 364 ? -19.837 -5.765 4.882 1.00 94.38 364 ILE A CA 1
ATOM 2879 C C . ILE A 1 364 ? -19.808 -5.142 3.488 1.00 94.38 364 ILE A C 1
ATOM 2881 O O . ILE A 1 364 ? -20.778 -4.505 3.078 1.00 94.38 364 ILE A O 1
ATOM 2885 N N . ALA A 1 365 ? -18.721 -5.345 2.744 1.00 94.75 365 ALA A N 1
ATOM 2886 C CA . ALA A 1 365 ? -18.574 -4.789 1.410 1.00 94.75 365 ALA A CA 1
ATOM 2887 C C . ALA A 1 365 ? -19.649 -5.304 0.435 1.00 94.75 365 ALA A C 1
ATOM 2889 O O . ALA A 1 365 ? -20.220 -4.518 -0.325 1.00 94.75 365 ALA A O 1
ATOM 2890 N N . GLU A 1 366 ? -19.976 -6.595 0.508 1.00 95.00 366 GLU A N 1
ATOM 2891 C CA . GLU A 1 366 ? -21.053 -7.221 -0.260 1.00 95.00 366 GLU A CA 1
ATOM 2892 C C . GLU A 1 366 ? -22.423 -6.632 0.094 1.00 95.00 366 GLU A C 1
ATOM 2894 O O . GLU A 1 366 ? -23.175 -6.232 -0.797 1.00 95.00 366 GLU A O 1
ATOM 2899 N N . LYS A 1 367 ? -22.724 -6.480 1.391 1.00 94.50 367 LYS A N 1
ATOM 2900 C CA . LYS A 1 367 ? -23.988 -5.904 1.873 1.00 94.50 367 LYS A CA 1
ATOM 2901 C C . LYS A 1 367 ? -24.235 -4.486 1.348 1.00 94.50 367 LYS A C 1
ATOM 2903 O O . LYS A 1 367 ? -25.383 -4.127 1.094 1.00 94.50 367 LYS A O 1
ATOM 2908 N N . TYR A 1 368 ? -23.181 -3.686 1.183 1.00 94.69 368 TYR A N 1
ATOM 2909 C CA . TYR A 1 368 ? -23.268 -2.324 0.641 1.00 94.69 368 TYR A CA 1
ATOM 2910 C C . TYR A 1 368 ? -23.071 -2.247 -0.885 1.00 94.69 368 TYR A C 1
ATOM 2912 O O . TYR A 1 368 ? -22.957 -1.149 -1.428 1.00 94.69 368 TYR A O 1
ATOM 2920 N N . GLY A 1 369 ? -23.064 -3.383 -1.591 1.00 92.88 369 GLY A N 1
ATOM 2921 C CA . GLY A 1 369 ? -23.096 -3.431 -3.054 1.00 92.88 369 GLY A CA 1
ATOM 2922 C C . GLY A 1 369 ? -21.777 -3.076 -3.746 1.00 92.88 369 GLY A C 1
ATOM 2923 O O . GLY A 1 369 ? -21.796 -2.587 -4.877 1.00 92.88 369 GLY A O 1
ATOM 2924 N N . LEU A 1 370 ? -20.629 -3.292 -3.094 1.00 94.62 370 LEU A N 1
ATOM 2925 C CA . LEU A 1 370 ? -19.322 -3.137 -3.743 1.00 94.62 370 LEU A CA 1
ATOM 2926 C C . LEU A 1 370 ? -19.101 -4.222 -4.814 1.00 94.62 370 LEU A C 1
ATOM 2928 O O . LEU A 1 370 ? -19.711 -5.289 -4.797 1.00 94.62 370 LEU A O 1
ATOM 2932 N N . SER A 1 371 ? -18.234 -3.943 -5.792 1.00 95.25 371 SER A N 1
ATOM 2933 C CA . SER A 1 371 ? -17.977 -4.881 -6.889 1.00 95.25 371 SER A CA 1
ATOM 2934 C C . SER A 1 371 ? -17.223 -6.124 -6.407 1.00 95.25 371 SER A C 1
ATOM 2936 O O . SER A 1 371 ? -16.411 -6.056 -5.484 1.00 95.25 371 SER A O 1
ATOM 2938 N N . LYS A 1 372 ? -17.423 -7.261 -7.090 1.00 95.75 372 LYS A N 1
ATOM 2939 C CA . LYS A 1 372 ? -16.765 -8.538 -6.752 1.00 95.75 372 LYS A CA 1
ATOM 2940 C C . LYS A 1 372 ? -15.240 -8.438 -6.683 1.00 95.75 372 LYS A C 1
ATOM 2942 O O . LYS A 1 372 ? -14.635 -9.090 -5.844 1.00 95.75 372 LYS A O 1
ATOM 2947 N N . ASN A 1 373 ? -14.628 -7.603 -7.522 1.00 95.38 373 ASN A N 1
ATOM 2948 C CA . ASN A 1 373 ? -13.177 -7.418 -7.520 1.00 95.38 373 ASN A CA 1
ATOM 2949 C C . ASN A 1 373 ? -12.693 -6.661 -6.269 1.00 95.38 373 ASN A C 1
ATOM 2951 O O . ASN A 1 373 ? -11.644 -6.999 -5.734 1.00 95.38 373 ASN A O 1
ATOM 2955 N N . ILE A 1 374 ? -13.460 -5.676 -5.774 1.00 96.06 374 ILE A N 1
ATOM 2956 C CA . ILE A 1 374 ? -13.152 -4.981 -4.510 1.00 96.06 374 ILE A CA 1
ATOM 2957 C C . ILE A 1 374 ? -13.332 -5.943 -3.335 1.00 96.06 374 ILE A C 1
ATOM 2959 O O . ILE A 1 374 ? -12.466 -6.011 -2.472 1.00 96.06 374 ILE A O 1
ATOM 2963 N N . ILE A 1 375 ? -14.432 -6.703 -3.325 1.00 96.50 375 ILE A N 1
ATOM 2964 C CA . ILE A 1 375 ? -14.718 -7.693 -2.278 1.00 96.50 375 ILE A CA 1
ATOM 2965 C C . ILE A 1 375 ? -13.602 -8.739 -2.218 1.00 96.50 375 ILE A C 1
ATOM 2967 O O . ILE A 1 375 ? -13.089 -9.010 -1.142 1.00 96.50 375 ILE A O 1
ATOM 2971 N N . HIS A 1 376 ? -13.170 -9.271 -3.365 1.00 96.44 376 HIS A N 1
ATOM 2972 C CA . HIS A 1 376 ? -12.071 -10.236 -3.433 1.00 96.44 376 HIS A CA 1
ATOM 2973 C C . HIS A 1 376 ? -10.740 -9.642 -2.955 1.00 96.44 376 HIS A C 1
ATOM 2975 O O . HIS A 1 376 ? -10.038 -10.295 -2.191 1.00 96.44 376 HIS A O 1
ATOM 2981 N N . ALA A 1 377 ? -10.407 -8.404 -3.336 1.00 96.38 377 ALA A N 1
ATOM 2982 C CA . ALA A 1 377 ? -9.191 -7.743 -2.860 1.00 96.38 377 ALA A CA 1
ATOM 2983 C C . ALA A 1 377 ? -9.213 -7.479 -1.342 1.00 96.38 377 ALA A C 1
ATOM 2985 O O . ALA A 1 377 ? -8.180 -7.592 -0.688 1.00 96.38 377 ALA A O 1
ATOM 2986 N N . ILE A 1 378 ? -10.389 -7.174 -0.781 1.00 96.31 378 ILE A N 1
ATOM 2987 C CA . ILE A 1 378 ? -10.610 -7.076 0.667 1.00 96.31 378 ILE A CA 1
ATOM 2988 C C . ILE A 1 378 ? -10.499 -8.451 1.325 1.00 96.31 378 ILE A C 1
ATOM 2990 O O . ILE A 1 378 ? -9.880 -8.568 2.365 1.00 96.31 378 ILE A O 1
ATOM 2994 N N . GLU A 1 379 ? -11.078 -9.504 0.765 1.00 95.19 379 GLU A N 1
ATOM 2995 C CA . GLU A 1 379 ? -11.068 -10.826 1.399 1.00 95.19 379 GLU A CA 1
ATOM 2996 C C . GLU A 1 379 ? -9.675 -11.476 1.365 1.00 95.19 379 GLU A C 1
ATOM 2998 O O . GLU A 1 379 ? -9.243 -12.098 2.332 1.00 95.19 379 GLU A O 1
ATOM 3003 N N . ALA A 1 380 ? -8.949 -11.287 0.262 1.00 94.69 380 ALA A N 1
ATOM 3004 C CA . ALA A 1 380 ? -7.641 -11.878 0.006 1.00 94.69 380 ALA A CA 1
ATOM 3005 C C . ALA A 1 380 ? -6.464 -11.027 0.514 1.00 94.69 380 ALA A C 1
ATOM 3007 O O . ALA A 1 380 ? -5.325 -11.273 0.115 1.00 94.69 380 ALA A O 1
ATOM 3008 N N . HIS A 1 381 ? -6.679 -10.020 1.368 1.00 93.06 381 HIS A N 1
ATOM 3009 C CA . HIS A 1 381 ? -5.544 -9.282 1.941 1.00 93.06 381 HIS A CA 1
ATOM 3010 C C . HIS A 1 381 ? -4.757 -10.118 2.967 1.00 93.06 381 HIS A C 1
ATOM 3012 O O . HIS A 1 381 ? -3.584 -9.843 3.196 1.00 93.06 381 HIS A O 1
ATOM 3018 N N . HIS A 1 382 ? -5.352 -11.188 3.501 1.00 89.31 382 HIS A N 1
ATOM 3019 C CA . HIS A 1 382 ? -4.664 -12.243 4.247 1.00 89.31 382 HIS A CA 1
ATOM 3020 C C . HIS A 1 382 ? -4.506 -13.523 3.413 1.00 89.31 382 HIS A C 1
ATOM 3022 O O . HIS A 1 382 ? -5.093 -13.663 2.338 1.00 89.31 382 HIS A O 1
ATOM 3028 N N . ASP A 1 383 ? -3.688 -14.462 3.896 1.00 81.25 383 ASP A N 1
ATOM 3029 C CA . ASP A 1 383 ? -3.329 -15.685 3.161 1.00 81.25 383 ASP A CA 1
ATOM 3030 C C . ASP A 1 383 ? -4.433 -16.761 3.139 1.00 81.25 383 ASP A C 1
ATOM 3032 O O . ASP A 1 383 ? -4.273 -17.786 2.478 1.00 81.25 383 ASP A O 1
ATOM 3036 N N . ASP A 1 384 ? -5.574 -16.514 3.788 1.00 83.81 384 ASP A N 1
ATOM 3037 C CA . ASP A 1 384 ? -6.720 -17.434 3.815 1.00 83.81 384 ASP A CA 1
ATOM 3038 C C . ASP A 1 384 ? -7.381 -17.596 2.436 1.00 83.81 384 ASP A C 1
ATOM 3040 O O . ASP A 1 384 ? -7.913 -18.661 2.115 1.00 83.81 384 ASP A O 1
ATOM 3044 N N . VAL A 1 385 ? -7.336 -16.551 1.600 1.00 89.19 385 VAL A N 1
ATOM 3045 C CA . VAL A 1 385 ? -7.863 -16.564 0.229 1.00 89.19 385 VAL A CA 1
ATOM 3046 C C . VAL A 1 385 ? -6.757 -16.205 -0.759 1.00 89.19 385 VAL A C 1
ATOM 3048 O O . VAL A 1 385 ? -5.989 -15.258 -0.579 1.00 89.19 385 VAL A O 1
ATOM 3051 N N . GLU A 1 386 ? -6.679 -16.965 -1.851 1.00 90.19 386 GLU A N 1
ATOM 3052 C CA . GLU A 1 386 ? -5.701 -16.726 -2.909 1.00 90.19 386 GLU A CA 1
ATOM 3053 C C . GLU A 1 386 ? -5.947 -15.373 -3.605 1.00 90.19 386 GLU A C 1
ATOM 3055 O O . GLU A 1 386 ? -7.042 -15.086 -4.112 1.00 90.19 386 GLU A O 1
ATOM 3060 N N . ALA A 1 387 ? -4.904 -14.540 -3.670 1.00 92.25 387 ALA A N 1
ATOM 3061 C CA . ALA A 1 387 ? -4.922 -13.276 -4.396 1.00 92.25 387 ALA A CA 1
ATOM 3062 C C . ALA A 1 387 ? -4.804 -13.525 -5.910 1.00 92.25 387 ALA A C 1
ATOM 3064 O O . ALA A 1 387 ? -3.717 -13.618 -6.471 1.00 92.25 387 ALA A O 1
ATOM 3065 N N . LYS A 1 388 ? -5.957 -13.638 -6.573 1.00 91.12 388 LYS A N 1
ATOM 3066 C CA . LYS A 1 388 ? -6.088 -13.893 -8.020 1.00 91.12 388 LYS A CA 1
ATOM 3067 C C . LYS A 1 388 ? -5.866 -12.667 -8.912 1.00 91.12 388 LYS A C 1
ATOM 3069 O O . LYS A 1 388 ? -5.747 -12.818 -10.125 1.00 91.12 388 LYS A O 1
ATOM 3074 N N . THR A 1 389 ? -5.871 -11.465 -8.341 1.00 93.50 389 THR A N 1
ATOM 3075 C CA . THR A 1 389 ? -5.783 -10.190 -9.068 1.00 93.50 389 THR A CA 1
ATOM 3076 C C . THR A 1 389 ? -4.588 -9.379 -8.586 1.00 93.50 389 THR A C 1
ATOM 3078 O O . THR A 1 389 ? -4.147 -9.517 -7.443 1.00 93.50 389 THR A O 1
ATOM 3081 N N . VAL A 1 390 ? -4.065 -8.514 -9.458 1.00 93.75 390 VAL A N 1
ATOM 3082 C CA . VAL A 1 390 ? -2.936 -7.634 -9.124 1.00 93.75 390 VAL A CA 1
ATOM 3083 C C . VAL A 1 390 ? -3.327 -6.690 -7.987 1.00 93.75 390 VAL A C 1
ATOM 3085 O O . VAL A 1 390 ? -2.539 -6.468 -7.075 1.00 93.75 390 VAL A O 1
ATOM 3088 N N . GLU A 1 391 ? -4.566 -6.204 -7.977 1.00 96.38 391 GLU A N 1
ATOM 3089 C CA . GLU A 1 391 ? -5.088 -5.320 -6.938 1.00 96.38 391 GLU A CA 1
ATOM 3090 C C . GLU A 1 391 ? -5.176 -6.011 -5.571 1.00 96.38 391 GLU A C 1
ATOM 3092 O O . GLU A 1 391 ? -4.828 -5.397 -4.565 1.00 96.38 391 GLU A O 1
ATOM 3097 N N . ALA A 1 392 ? -5.555 -7.294 -5.510 1.00 95.50 392 ALA A N 1
ATOM 3098 C CA . ALA A 1 392 ? -5.533 -8.057 -4.257 1.00 95.50 392 ALA A CA 1
ATOM 3099 C C . ALA A 1 392 ? -4.105 -8.197 -3.701 1.00 95.50 392 ALA A C 1
ATOM 3101 O O . ALA A 1 392 ? -3.882 -8.039 -2.500 1.00 95.50 392 ALA A O 1
ATOM 3102 N N . ILE A 1 393 ? -3.122 -8.428 -4.581 1.00 94.44 393 ILE A N 1
ATOM 3103 C CA . ILE A 1 393 ? -1.703 -8.468 -4.200 1.00 94.44 393 ILE A CA 1
ATOM 3104 C C . ILE A 1 393 ? -1.246 -7.087 -3.711 1.00 94.44 393 ILE A C 1
ATOM 3106 O O . ILE A 1 393 ? -0.571 -6.999 -2.688 1.00 94.44 393 ILE A O 1
ATOM 3110 N N . ILE A 1 394 ? -1.637 -6.006 -4.392 1.00 95.25 394 ILE A N 1
ATOM 3111 C CA . ILE A 1 394 ? -1.305 -4.631 -3.992 1.00 95.25 394 ILE A CA 1
ATOM 3112 C C . ILE A 1 394 ? -1.853 -4.313 -2.598 1.00 95.25 394 ILE A C 1
ATOM 3114 O O . ILE A 1 394 ? -1.110 -3.779 -1.779 1.00 95.25 394 ILE A O 1
ATOM 3118 N N . VAL A 1 395 ? -3.114 -4.649 -2.308 1.00 96.19 395 VAL A N 1
ATOM 3119 C CA . VAL A 1 395 ? -3.726 -4.416 -0.986 1.00 96.19 395 VAL A CA 1
ATOM 3120 C C . VAL A 1 395 ? -2.977 -5.186 0.104 1.00 96.19 395 VAL A C 1
ATOM 3122 O O . VAL A 1 395 ? -2.642 -4.605 1.133 1.00 96.19 395 VAL A O 1
ATOM 3125 N N . ARG A 1 396 ? -2.630 -6.454 -0.147 1.00 93.81 396 ARG A N 1
ATOM 3126 C CA . ARG A 1 396 ? -1.830 -7.280 0.773 1.00 93.81 396 ARG A CA 1
ATOM 3127 C C . ARG A 1 396 ? -0.445 -6.682 1.036 1.00 93.81 396 ARG A C 1
ATOM 3129 O O . ARG A 1 396 ? 0.005 -6.608 2.176 1.00 93.81 396 ARG A O 1
ATOM 3136 N N . VAL A 1 397 ? 0.239 -6.234 -0.016 1.00 91.50 397 VAL A N 1
ATOM 3137 C CA . VAL A 1 397 ? 1.551 -5.581 0.102 1.00 91.50 397 VAL A CA 1
ATOM 3138 C C . VAL A 1 397 ? 1.430 -4.256 0.860 1.00 91.50 397 VAL A C 1
ATOM 3140 O O . VAL A 1 397 ? 2.285 -3.949 1.688 1.00 91.50 397 VAL A O 1
ATOM 3143 N N . ALA A 1 398 ? 0.368 -3.488 0.619 1.00 92.62 398 ALA A N 1
ATOM 3144 C CA . ALA A 1 398 ? 0.119 -2.226 1.301 1.00 92.62 398 ALA A CA 1
ATOM 3145 C C . ALA A 1 398 ? -0.116 -2.400 2.809 1.00 92.62 398 ALA A C 1
ATOM 3147 O O . ALA A 1 398 ? 0.506 -1.679 3.591 1.00 92.62 398 ALA A O 1
ATOM 3148 N N . ASP A 1 399 ? -0.931 -3.380 3.215 1.00 91.94 399 ASP A N 1
ATOM 3149 C CA . ASP A 1 399 ? -1.124 -3.755 4.624 1.00 91.94 399 ASP A CA 1
ATOM 3150 C C . ASP A 1 399 ? 0.213 -4.133 5.286 1.00 91.94 399 ASP A C 1
ATOM 3152 O O . ASP A 1 399 ? 0.607 -3.558 6.308 1.00 91.94 399 ASP A O 1
ATOM 3156 N N . ALA A 1 400 ? 0.988 -5.012 4.641 1.00 88.06 400 ALA A N 1
ATOM 3157 C CA . ALA A 1 400 ? 2.282 -5.451 5.153 1.00 88.06 400 ALA A CA 1
ATOM 3158 C C . ALA A 1 400 ? 3.280 -4.289 5.321 1.00 88.06 400 ALA A C 1
ATOM 3160 O O . ALA A 1 400 ? 3.928 -4.182 6.364 1.00 88.06 400 ALA A O 1
ATOM 3161 N N . ILE A 1 401 ? 3.389 -3.392 4.332 1.00 85.50 401 ILE A N 1
ATOM 3162 C CA . ILE A 1 401 ? 4.259 -2.207 4.411 1.00 85.50 401 ILE A CA 1
ATOM 3163 C C . ILE A 1 401 ? 3.787 -1.271 5.527 1.00 85.50 401 ILE A C 1
ATOM 3165 O O . ILE A 1 401 ? 4.606 -0.783 6.308 1.00 85.50 401 ILE A O 1
ATOM 3169 N N . SER A 1 402 ? 2.476 -1.034 5.630 1.00 85.81 402 SER A N 1
ATOM 3170 C CA . SER A 1 402 ? 1.913 -0.158 6.654 1.00 85.81 402 SER A CA 1
ATOM 3171 C C . SER A 1 402 ? 2.197 -0.688 8.063 1.00 85.81 402 SER A C 1
ATOM 3173 O O . SER A 1 402 ? 2.624 0.094 8.917 1.00 85.81 402 SER A O 1
ATOM 3175 N N . GLY A 1 403 ? 2.037 -1.999 8.280 1.00 77.62 403 GLY A N 1
ATOM 3176 C CA . GLY A 1 403 ? 2.225 -2.663 9.572 1.00 77.62 403 GLY A CA 1
ATOM 3177 C C . GLY A 1 403 ? 3.676 -2.982 9.958 1.00 77.62 403 GLY A C 1
ATOM 3178 O O . GLY A 1 403 ? 3.960 -3.116 11.147 1.00 77.62 403 GLY A O 1
ATOM 3179 N N . ALA A 1 404 ? 4.606 -3.094 9.004 1.00 74.12 404 ALA A N 1
ATOM 3180 C CA . ALA A 1 404 ? 6.016 -3.416 9.267 1.00 74.12 404 ALA A CA 1
ATOM 3181 C C . ALA A 1 404 ? 6.903 -2.188 9.563 1.00 74.12 404 ALA A C 1
ATOM 3183 O O . ALA A 1 404 ? 8.106 -2.336 9.795 1.00 74.12 404 ALA A O 1
ATOM 3184 N N . ARG A 1 405 ? 6.345 -0.969 9.550 1.00 68.12 405 ARG A N 1
ATOM 3185 C CA . ARG A 1 405 ? 7.112 0.261 9.796 1.00 68.12 405 ARG A CA 1
ATOM 3186 C C . ARG A 1 405 ? 7.692 0.293 11.221 1.00 68.12 405 ARG A C 1
ATOM 3188 O O . ARG A 1 405 ? 6.952 0.055 12.181 1.00 68.12 405 ARG A O 1
ATOM 3195 N N . PRO A 1 406 ? 8.985 0.642 11.394 1.00 54.66 406 PRO A N 1
ATOM 3196 C CA . PRO A 1 406 ? 9.576 0.842 12.714 1.00 54.66 406 PRO A CA 1
ATOM 3197 C C . PRO A 1 406 ? 8.769 1.863 13.527 1.00 54.66 406 PRO A C 1
ATOM 3199 O O . PRO A 1 406 ? 8.615 3.007 13.112 1.00 54.66 406 PRO A O 1
ATOM 3202 N N . GLY A 1 407 ? 8.226 1.440 14.670 1.00 54.78 407 GLY A N 1
ATOM 3203 C CA . GLY A 1 407 ? 7.369 2.273 15.522 1.00 54.78 407 GLY A CA 1
ATOM 3204 C C . GLY A 1 407 ? 5.863 2.208 15.226 1.00 54.78 407 GLY A C 1
ATOM 3205 O O . GLY A 1 407 ? 5.098 2.630 16.090 1.00 54.78 407 GLY A O 1
ATOM 3206 N N . ALA A 1 408 ? 5.423 1.639 14.092 1.00 51.91 408 ALA A N 1
ATOM 3207 C CA . ALA A 1 408 ? 3.999 1.420 13.791 1.00 51.91 408 ALA A CA 1
ATOM 3208 C C . ALA A 1 408 ? 3.412 0.286 14.641 1.00 51.91 408 ALA A C 1
ATOM 3210 O O . ALA A 1 408 ? 2.347 0.431 15.233 1.00 51.91 408 ALA A O 1
ATOM 3211 N N . ARG A 1 409 ? 4.163 -0.810 14.779 1.00 55.81 409 ARG A N 1
ATOM 3212 C CA . ARG A 1 409 ? 3.940 -1.830 15.803 1.00 55.81 409 ARG A CA 1
ATOM 3213 C C . ARG A 1 409 ? 5.059 -1.688 16.817 1.00 55.81 409 ARG A C 1
ATOM 3215 O O . ARG A 1 409 ? 6.213 -2.002 16.529 1.00 55.81 409 ARG A O 1
ATOM 3222 N N . ARG A 1 410 ? 4.751 -1.153 17.996 1.00 51.66 410 ARG A N 1
ATOM 3223 C CA . ARG A 1 410 ? 5.648 -1.365 19.133 1.00 51.66 410 ARG A CA 1
ATOM 3224 C C . ARG A 1 410 ? 5.548 -2.847 19.453 1.00 51.66 410 ARG A C 1
ATOM 3226 O O . ARG A 1 410 ? 4.435 -3.321 19.677 1.00 51.66 410 ARG A O 1
ATOM 3233 N N . ASP A 1 411 ? 6.678 -3.555 19.458 1.00 47.16 411 ASP A N 1
ATOM 3234 C CA . ASP A 1 411 ? 6.757 -4.850 20.132 1.00 47.16 411 ASP A CA 1
ATOM 3235 C C . ASP A 1 411 ? 6.089 -4.653 21.493 1.00 47.16 411 ASP A C 1
ATOM 3237 O O . ASP A 1 411 ? 6.523 -3.810 22.288 1.00 47.16 411 ASP A O 1
ATOM 3241 N N . THR A 1 412 ? 4.949 -5.313 21.714 1.00 52.38 412 THR A N 1
ATOM 3242 C CA . THR A 1 412 ? 4.276 -5.222 23.003 1.00 52.38 412 THR A CA 1
ATOM 3243 C C . THR A 1 412 ? 5.295 -5.645 24.046 1.00 52.38 412 THR A C 1
ATOM 3245 O O . THR A 1 412 ? 6.071 -6.577 23.817 1.00 52.38 412 THR A O 1
ATOM 3248 N N . VAL A 1 413 ? 5.318 -4.955 25.188 1.00 55.22 413 VAL A N 1
ATOM 3249 C CA . VAL A 1 413 ? 6.161 -5.372 26.316 1.00 55.22 413 VAL A CA 1
ATOM 3250 C C . VAL A 1 413 ? 5.951 -6.868 26.569 1.00 55.22 413 VAL A C 1
ATOM 3252 O O . VAL A 1 413 ? 6.923 -7.577 26.770 1.00 55.22 413 VAL A O 1
ATOM 3255 N N . ASP A 1 414 ? 4.729 -7.368 26.376 1.00 53.50 414 ASP A N 1
ATOM 3256 C CA . ASP A 1 414 ? 4.378 -8.788 26.434 1.00 53.50 414 ASP A CA 1
ATOM 3257 C C . ASP A 1 414 ? 5.068 -9.671 25.383 1.00 53.50 414 ASP A C 1
ATOM 3259 O O . ASP A 1 414 ? 5.536 -10.746 25.729 1.00 53.50 414 ASP A O 1
ATOM 3263 N N . ALA A 1 415 ? 5.170 -9.263 24.112 1.00 54.81 415 ALA A N 1
ATOM 3264 C CA . ALA A 1 415 ? 5.890 -10.042 23.097 1.00 54.81 415 ALA A CA 1
ATOM 3265 C C . ALA A 1 415 ? 7.402 -10.056 23.367 1.00 54.81 415 ALA A C 1
ATOM 3267 O O . ALA A 1 415 ? 8.061 -11.079 23.179 1.00 54.81 415 ALA A O 1
ATOM 3268 N N . TYR A 1 416 ? 7.945 -8.941 23.857 1.00 61.28 416 TYR A N 1
ATOM 3269 C CA . TYR A 1 416 ? 9.333 -8.854 24.302 1.00 61.28 416 TYR A CA 1
ATOM 3270 C C . TYR A 1 416 ? 9.590 -9.716 25.550 1.00 61.28 416 TYR A C 1
ATOM 3272 O O . TYR A 1 416 ? 10.566 -10.464 25.579 1.00 61.28 416 TYR A O 1
ATOM 3280 N N . LEU A 1 417 ? 8.694 -9.675 26.542 1.00 70.62 417 LEU A N 1
ATOM 3281 C CA . LEU A 1 417 ? 8.748 -10.503 27.749 1.00 70.62 417 LEU A CA 1
ATOM 3282 C C . LEU A 1 417 ? 8.610 -11.985 27.410 1.00 70.62 417 LEU A C 1
ATOM 3284 O O . LEU A 1 417 ? 9.409 -12.779 27.881 1.00 70.62 417 LEU A O 1
ATOM 3288 N N . LYS A 1 418 ? 7.674 -12.352 26.533 1.00 73.19 418 LYS A N 1
ATOM 3289 C CA . LYS A 1 418 ? 7.468 -13.736 26.098 1.00 73.19 418 LYS A CA 1
ATOM 3290 C C . LYS A 1 418 ? 8.666 -14.270 25.320 1.00 73.19 418 LYS A C 1
ATOM 3292 O O . LYS A 1 418 ? 9.071 -15.407 25.517 1.00 73.19 418 LYS A O 1
ATOM 3297 N N . ARG A 1 419 ? 9.295 -13.434 24.490 1.00 73.50 419 ARG A N 1
ATOM 3298 C CA . ARG A 1 419 ? 10.543 -13.785 23.803 1.00 73.50 419 ARG A CA 1
ATOM 3299 C C . ARG A 1 419 ? 11.704 -13.967 24.780 1.00 73.50 419 ARG A C 1
ATOM 3301 O O . ARG A 1 419 ? 12.506 -14.875 24.587 1.00 73.50 419 ARG A O 1
ATOM 3308 N N . LEU A 1 420 ? 11.815 -13.117 25.803 1.00 77.31 420 LEU A N 1
ATOM 3309 C CA . LEU A 1 420 ? 12.800 -13.296 26.876 1.00 77.31 420 LEU A CA 1
ATOM 3310 C C . LEU A 1 420 ? 12.523 -14.574 27.670 1.00 77.31 420 LEU A C 1
ATOM 3312 O O . LEU A 1 420 ? 13.450 -15.330 27.918 1.00 77.31 420 LEU A O 1
ATOM 3316 N N . GLU A 1 421 ? 11.264 -14.857 27.984 1.00 80.69 421 GLU A N 1
ATOM 3317 C CA . GLU A 1 421 ? 10.836 -16.053 28.707 1.00 80.69 421 GLU A CA 1
ATOM 3318 C C . GLU A 1 421 ? 11.103 -17.333 27.900 1.00 80.69 421 GLU A C 1
ATOM 3320 O O . GLU A 1 421 ? 11.621 -18.306 28.435 1.00 80.69 421 GLU A O 1
ATOM 3325 N N . GLU A 1 422 ? 10.830 -17.343 26.593 1.00 82.19 422 GLU A N 1
ATOM 3326 C CA . GLU A 1 422 ? 11.180 -18.451 25.691 1.00 82.19 422 GLU A CA 1
ATOM 3327 C C . GLU A 1 422 ? 12.697 -18.682 25.637 1.00 82.19 422 GLU A C 1
ATOM 3329 O O . GLU A 1 422 ? 13.161 -19.824 25.668 1.00 82.19 422 GLU A O 1
ATOM 3334 N N . LEU A 1 423 ? 13.475 -17.600 25.597 1.00 80.81 423 LEU A N 1
ATOM 3335 C CA . LEU A 1 423 ? 14.935 -17.628 25.619 1.00 80.81 423 LEU A CA 1
ATOM 3336 C C . LEU A 1 423 ? 15.485 -18.138 26.966 1.00 80.81 423 LEU A C 1
ATOM 3338 O O . LEU A 1 423 ? 16.409 -18.957 26.986 1.00 80.81 423 LEU A O 1
ATOM 3342 N N . GLU A 1 424 ? 14.902 -17.712 28.085 1.00 84.56 424 GLU A N 1
ATOM 3343 C CA . GLU A 1 424 ? 15.225 -18.192 29.433 1.00 84.56 424 GLU A CA 1
ATOM 3344 C C . GLU A 1 424 ? 14.840 -19.666 29.598 1.00 84.56 424 GLU A C 1
ATOM 3346 O O . GLU A 1 424 ? 15.644 -20.459 30.077 1.00 84.56 424 GLU A O 1
ATOM 3351 N N . ASN A 1 425 ? 13.670 -20.083 29.113 1.00 84.06 425 ASN A N 1
ATOM 3352 C CA . ASN A 1 425 ? 13.220 -21.476 29.151 1.00 84.06 425 ASN A CA 1
ATOM 3353 C C . ASN A 1 425 ? 14.102 -22.398 28.306 1.00 84.06 425 ASN A C 1
ATOM 3355 O O . ASN A 1 425 ? 14.465 -23.485 28.758 1.00 84.06 425 ASN A O 1
ATOM 3359 N N . LEU A 1 426 ? 14.507 -21.960 27.110 1.00 83.19 426 LEU A N 1
ATOM 3360 C CA . LEU A 1 426 ? 15.481 -22.681 26.292 1.00 83.19 426 LEU A CA 1
ATOM 3361 C C . LEU A 1 426 ? 16.808 -22.840 27.041 1.00 83.19 426 LEU A C 1
ATOM 3363 O O . LEU A 1 426 ? 17.395 -23.918 27.047 1.00 83.19 426 LEU A O 1
ATOM 3367 N N . THR A 1 427 ? 17.267 -21.790 27.711 1.00 81.88 427 THR A N 1
ATOM 3368 C CA . THR A 1 427 ? 18.543 -21.815 28.434 1.00 81.88 427 THR A CA 1
ATOM 3369 C C . THR A 1 427 ? 18.462 -22.653 29.715 1.00 81.88 427 THR A C 1
ATOM 3371 O O . THR A 1 427 ? 19.405 -23.370 30.039 1.00 81.88 427 THR A O 1
ATOM 3374 N N . ASN A 1 428 ? 17.310 -22.664 30.386 1.00 83.56 428 ASN A N 1
ATOM 3375 C CA . ASN A 1 428 ? 17.019 -23.539 31.526 1.00 83.56 428 ASN A CA 1
ATOM 3376 C C . ASN A 1 428 ? 16.862 -25.015 31.124 1.00 83.56 428 ASN A C 1
ATOM 3378 O O . ASN A 1 428 ? 16.945 -25.889 31.980 1.00 83.56 428 ASN A O 1
ATOM 3382 N N . SER A 1 429 ? 16.634 -25.315 29.839 1.00 83.00 429 SER A N 1
ATOM 3383 C CA . SER A 1 429 ? 16.528 -26.698 29.356 1.00 83.00 429 SER A CA 1
ATOM 3384 C C . SER A 1 429 ? 17.875 -27.429 29.278 1.00 83.00 429 SER A C 1
ATOM 3386 O O . SER A 1 429 ? 17.899 -28.655 29.163 1.00 83.00 429 SER A O 1
ATOM 3388 N N . PHE A 1 430 ? 18.998 -26.704 29.353 1.00 79.62 430 PHE A N 1
ATOM 3389 C CA . PHE A 1 430 ? 20.327 -27.310 29.363 1.00 79.62 430 PHE A CA 1
ATOM 3390 C C . PHE A 1 430 ? 20.635 -27.955 30.720 1.00 79.62 430 PHE A C 1
ATOM 3392 O O . PHE A 1 430 ? 20.499 -27.339 31.778 1.00 79.62 430 PHE A O 1
ATOM 3399 N N . GLU A 1 431 ? 21.104 -29.202 30.683 1.00 69.19 431 GLU A N 1
ATOM 3400 C CA . GLU A 1 431 ? 21.432 -29.982 31.876 1.00 69.19 431 GLU A CA 1
ATOM 3401 C C . GLU A 1 431 ? 22.543 -29.301 32.698 1.00 69.19 431 GLU A C 1
ATOM 3403 O O . GLU A 1 431 ? 23.629 -29.010 32.196 1.00 69.19 431 GLU A O 1
ATOM 3408 N N . GLY A 1 432 ? 22.248 -29.015 33.970 1.00 69.00 432 GLY A N 1
ATOM 3409 C CA . GLY A 1 432 ? 23.134 -28.303 34.896 1.00 69.00 432 GLY A CA 1
ATOM 3410 C C . GLY A 1 432 ? 22.839 -26.810 35.070 1.00 69.00 432 GLY A C 1
ATOM 3411 O O . GLY A 1 432 ? 23.348 -26.211 36.019 1.00 69.00 432 GLY A O 1
ATOM 3412 N N . VAL A 1 433 ? 21.979 -26.214 34.239 1.00 79.44 433 VAL A N 1
ATOM 3413 C CA . VAL A 1 433 ? 21.465 -24.854 34.458 1.00 79.44 433 VAL A CA 1
ATOM 3414 C C . VAL A 1 433 ? 20.296 -24.912 35.441 1.00 79.44 433 VAL A C 1
ATOM 3416 O O . VAL A 1 433 ? 19.268 -25.517 35.168 1.00 79.44 433 VAL A O 1
ATOM 3419 N N . GLU A 1 434 ? 20.453 -24.286 36.606 1.00 79.69 434 GLU A N 1
ATOM 3420 C CA . GLU A 1 434 ? 19.397 -24.191 37.623 1.00 79.69 434 GLU A CA 1
ATOM 3421 C C . GLU A 1 434 ? 18.457 -23.012 37.337 1.00 79.69 434 GLU A C 1
ATOM 3423 O O . GLU A 1 434 ? 17.250 -23.098 37.560 1.00 79.69 434 GLU A O 1
ATOM 3428 N N . LYS A 1 435 ? 19.008 -21.902 36.827 1.00 83.19 435 LYS A N 1
ATOM 3429 C CA . LYS A 1 435 ? 18.244 -20.712 36.435 1.00 83.19 435 LYS A CA 1
ATOM 3430 C C . LYS A 1 435 ? 19.025 -19.845 35.460 1.00 83.19 435 LYS A C 1
ATOM 3432 O O . LYS A 1 435 ? 20.244 -19.744 35.562 1.00 83.19 435 LYS A O 1
ATOM 3437 N N . SER A 1 436 ? 18.329 -19.157 34.567 1.00 85.25 436 SER A N 1
ATOM 3438 C CA . SER A 1 436 ? 18.922 -18.195 33.646 1.00 85.25 436 SER A CA 1
ATOM 3439 C C . SER A 1 436 ? 18.060 -16.945 33.533 1.00 85.25 436 SER A C 1
ATOM 3441 O O . SER A 1 436 ? 16.837 -17.022 33.606 1.00 85.25 436 SER A O 1
ATOM 3443 N N . TYR A 1 437 ? 18.724 -15.799 33.396 1.00 80.56 437 TYR A N 1
ATOM 3444 C CA . TYR A 1 437 ? 18.101 -14.496 33.205 1.00 80.56 437 TYR A CA 1
ATOM 3445 C C . TYR A 1 437 ? 18.771 -13.772 32.042 1.00 80.56 437 TYR A C 1
ATOM 3447 O O . TYR A 1 437 ? 20.002 -13.638 32.006 1.00 80.56 437 TYR A O 1
ATOM 3455 N N . ALA A 1 438 ? 17.968 -13.271 31.110 1.00 75.19 438 ALA A N 1
ATOM 3456 C CA . ALA A 1 438 ? 18.451 -12.480 29.987 1.00 75.19 438 ALA A CA 1
ATOM 3457 C C . ALA A 1 438 ? 18.500 -10.984 30.361 1.00 75.19 438 ALA A C 1
ATOM 3459 O O . ALA A 1 438 ? 17.492 -10.349 30.662 1.00 75.19 438 ALA A O 1
ATOM 3460 N N . ILE A 1 439 ? 19.694 -10.386 30.323 1.00 73.50 439 ILE A N 1
ATOM 3461 C CA . ILE A 1 439 ? 19.967 -8.993 30.706 1.00 73.50 439 ILE A CA 1
ATOM 3462 C C . ILE A 1 439 ? 20.275 -8.155 29.452 1.00 73.50 439 ILE A C 1
ATOM 3464 O O . ILE A 1 439 ? 20.942 -8.611 28.522 1.00 73.50 439 ILE A O 1
ATOM 3468 N N . GLN A 1 440 ? 19.796 -6.901 29.425 1.00 61.91 440 GLN A N 1
ATOM 3469 C CA . GLN A 1 440 ? 19.946 -5.956 28.301 1.00 61.91 440 GLN A CA 1
ATOM 3470 C C . GLN A 1 440 ? 19.482 -6.535 26.950 1.00 61.91 440 GLN A C 1
ATOM 3472 O O . GLN A 1 440 ? 20.271 -6.654 26.010 1.00 61.91 440 GLN A O 1
ATOM 3477 N N . ALA A 1 441 ? 18.196 -6.884 26.839 1.00 59.12 441 ALA A N 1
ATOM 3478 C CA . ALA A 1 441 ? 17.599 -7.364 25.587 1.00 59.12 441 ALA A CA 1
ATOM 3479 C C . ALA A 1 441 ? 18.319 -8.588 24.985 1.00 59.12 441 ALA A C 1
ATOM 3481 O O . ALA A 1 441 ? 18.534 -8.664 23.777 1.00 59.12 441 ALA A O 1
ATOM 3482 N N . GLY A 1 442 ? 18.732 -9.528 25.844 1.00 56.62 442 GLY A N 1
ATOM 3483 C CA . GLY A 1 442 ? 19.364 -10.788 25.439 1.00 56.62 442 GLY A CA 1
ATOM 3484 C C . GLY A 1 442 ? 20.841 -10.686 25.045 1.00 56.62 442 GLY A C 1
ATOM 3485 O O . GLY A 1 442 ? 21.404 -11.666 24.559 1.00 56.62 442 GLY A O 1
ATOM 3486 N N . ARG A 1 443 ? 21.492 -9.528 25.244 1.00 61.84 443 ARG A N 1
ATOM 3487 C CA . ARG A 1 443 ? 22.935 -9.363 24.974 1.00 61.84 443 ARG A CA 1
ATOM 3488 C C . ARG A 1 443 ? 23.820 -9.999 26.041 1.00 61.84 443 ARG A C 1
ATOM 3490 O O . ARG A 1 443 ? 24.951 -10.369 25.743 1.00 61.84 443 ARG A O 1
ATOM 3497 N N . TRP A 1 444 ? 23.315 -10.114 27.264 1.00 57.59 444 TRP A N 1
ATOM 3498 C CA . TRP A 1 444 ? 24.035 -10.692 28.390 1.00 57.59 444 TRP A CA 1
ATOM 3499 C C . TRP A 1 444 ? 23.160 -11.723 29.081 1.00 57.59 444 TRP A C 1
ATOM 3501 O O . TRP A 1 444 ? 21.950 -11.545 29.187 1.00 57.59 444 TRP A O 1
ATOM 3511 N N . TRP A 1 445 ? 23.784 -12.787 29.568 1.00 75.50 445 TRP A N 1
ATOM 3512 C CA . TRP A 1 445 ? 23.096 -13.892 30.221 1.00 75.50 445 TRP A CA 1
ATOM 3513 C C . TRP A 1 445 ? 23.679 -14.090 31.608 1.00 75.50 445 TRP A C 1
ATOM 3515 O O . TRP A 1 445 ? 24.892 -14.238 31.762 1.00 75.50 445 TRP A O 1
ATOM 3525 N N . LEU A 1 446 ? 22.813 -14.089 32.614 1.00 75.25 446 LEU A N 1
ATOM 3526 C CA . LEU A 1 446 ? 23.161 -14.534 33.952 1.00 75.25 446 LEU A CA 1
ATOM 3527 C C . LEU A 1 446 ? 22.669 -15.970 34.091 1.00 75.25 446 LEU A C 1
ATOM 3529 O O . LEU A 1 446 ? 21.465 -16.201 34.076 1.00 75.25 446 LEU A O 1
ATOM 3533 N N . VAL A 1 447 ? 23.590 -16.922 34.203 1.00 78.38 447 VAL A N 1
ATOM 3534 C CA . VAL A 1 447 ? 23.270 -18.350 34.304 1.00 78.38 447 VAL A CA 1
ATOM 3535 C C . VAL A 1 447 ? 23.748 -18.866 35.656 1.00 78.38 447 VAL A C 1
ATOM 3537 O O . VAL A 1 447 ? 24.934 -18.795 35.976 1.00 78.38 447 VAL A O 1
ATOM 3540 N N . THR A 1 448 ? 22.820 -19.366 36.462 1.00 82.50 448 THR A N 1
ATOM 3541 C CA . THR A 1 448 ? 23.085 -20.068 37.716 1.00 82.50 448 THR A CA 1
ATOM 3542 C C . THR A 1 448 ? 23.196 -21.555 37.415 1.00 82.50 448 THR A C 1
ATOM 3544 O O . THR A 1 448 ? 22.271 -22.156 36.871 1.00 82.50 448 THR A O 1
ATOM 3547 N N . ILE A 1 449 ? 24.341 -22.143 37.751 1.00 78.88 449 ILE A N 1
ATOM 3548 C CA . ILE A 1 449 ? 24.636 -23.558 37.520 1.00 78.88 449 ILE A CA 1
ATOM 3549 C C . ILE A 1 449 ? 24.512 -24.289 38.856 1.00 78.88 449 ILE A C 1
ATOM 3551 O O . ILE A 1 449 ? 25.147 -23.895 39.837 1.00 78.88 449 ILE A O 1
ATOM 3555 N N . GLY A 1 450 ? 23.713 -25.353 38.882 1.00 68.69 450 GLY A N 1
ATOM 3556 C CA . GLY A 1 450 ? 23.551 -26.194 40.063 1.00 68.69 450 GLY A CA 1
ATOM 3557 C C . GLY A 1 450 ? 24.813 -27.022 40.320 1.00 68.69 450 GLY A C 1
ATOM 3558 O O . GLY A 1 450 ? 25.323 -27.703 39.429 1.00 68.69 450 GLY A O 1
ATOM 3559 N N . LEU A 1 451 ? 25.310 -27.012 41.561 1.00 50.50 451 LEU A N 1
ATOM 3560 C CA . LEU A 1 451 ? 26.510 -27.754 41.996 1.00 50.50 451 LEU A CA 1
ATOM 3561 C C . LEU A 1 451 ? 26.406 -29.285 41.831 1.00 50.50 451 LEU A C 1
ATOM 3563 O O . LEU A 1 451 ? 27.411 -29.987 41.942 1.00 50.50 451 LEU A O 1
ATOM 3567 N N . THR A 1 452 ? 25.221 -29.816 41.529 1.00 49.12 452 THR A N 1
ATOM 3568 C CA . THR A 1 452 ? 24.996 -31.233 41.213 1.00 49.12 452 THR A CA 1
ATOM 3569 C C . THR A 1 452 ? 25.548 -31.645 39.846 1.00 49.12 452 THR A C 1
ATOM 3571 O O . THR A 1 452 ? 25.859 -32.817 39.660 1.00 49.12 452 THR A O 1
ATOM 3574 N N . ALA A 1 453 ? 25.762 -30.706 38.917 1.00 42.91 453 ALA A N 1
ATOM 3575 C CA . ALA A 1 453 ? 26.252 -31.007 37.568 1.00 42.91 453 ALA A CA 1
ATOM 3576 C C . ALA A 1 453 ? 27.763 -31.309 37.489 1.00 42.91 453 ALA A C 1
ATOM 3578 O O . ALA A 1 453 ? 28.255 -31.721 36.441 1.00 42.91 453 ALA A O 1
ATOM 3579 N N . VAL A 1 454 ? 28.515 -31.141 38.586 1.00 40.91 454 VAL A N 1
ATOM 3580 C CA . VAL A 1 454 ? 29.954 -31.476 38.637 1.00 40.91 454 VAL A CA 1
ATOM 3581 C C . VAL A 1 454 ? 30.201 -32.921 39.108 1.00 40.91 454 VAL A C 1
ATOM 3583 O O . VAL A 1 454 ? 31.322 -33.416 39.026 1.00 40.91 454 VAL A O 1
ATOM 3586 N N . TYR A 1 455 ? 29.163 -33.654 39.523 1.00 36.34 455 TYR A N 1
ATOM 3587 C CA . TYR A 1 455 ? 29.266 -35.085 39.816 1.00 36.34 455 TYR A CA 1
ATOM 3588 C C . TYR A 1 455 ? 28.613 -35.907 38.707 1.00 36.34 455 TYR A C 1
ATOM 3590 O O . TYR A 1 455 ? 27.413 -36.159 38.720 1.00 36.34 455 TYR A O 1
ATOM 3598 N N . TRP A 1 456 ? 29.424 -36.379 37.759 1.00 33.16 456 TRP A N 1
ATOM 3599 C CA . TRP A 1 456 ? 29.016 -37.474 36.884 1.00 33.16 456 TRP A CA 1
ATOM 3600 C C . TRP A 1 456 ? 28.752 -38.718 37.751 1.00 33.16 456 TRP A C 1
ATOM 3602 O O . TRP A 1 456 ? 29.689 -39.204 38.397 1.00 33.16 456 TRP A O 1
ATOM 3612 N N . PRO A 1 457 ? 27.526 -39.270 37.809 1.00 38.12 457 PRO A N 1
ATOM 3613 C CA . PRO A 1 457 ? 27.285 -40.476 38.572 1.00 38.12 457 PRO A CA 1
ATOM 3614 C C . PRO A 1 457 ? 27.837 -41.644 37.755 1.00 38.12 457 PRO A C 1
ATOM 3616 O O . PRO A 1 457 ? 27.215 -42.130 36.812 1.00 38.12 457 PRO A O 1
ATOM 3619 N N . VAL A 1 458 ? 29.027 -42.126 38.110 1.00 42.91 458 VAL A N 1
ATOM 3620 C CA . VAL A 1 458 ? 29.450 -43.469 37.705 1.00 42.91 458 VAL A CA 1
ATOM 3621 C C . VAL A 1 458 ? 28.587 -44.451 38.502 1.00 42.91 458 VAL A C 1
ATOM 3623 O O . VAL A 1 458 ? 28.985 -44.922 39.562 1.00 42.91 458 VAL A O 1
ATOM 3626 N N . GLU A 1 459 ? 27.364 -44.729 38.042 1.00 43.81 459 GLU A N 1
ATOM 3627 C CA . GLU A 1 459 ? 26.562 -45.811 38.616 1.00 43.81 459 GLU A CA 1
ATOM 3628 C C . GLU A 1 459 ? 27.309 -47.145 38.388 1.00 43.81 459 GLU A C 1
ATOM 3630 O O . GLU A 1 459 ? 27.496 -47.556 37.236 1.00 43.81 459 GLU A O 1
ATOM 3635 N N . PRO A 1 460 ? 27.684 -47.904 39.439 1.00 48.44 460 PRO A N 1
ATOM 3636 C CA . PRO A 1 460 ? 28.432 -49.159 39.311 1.00 48.44 460 PRO A CA 1
ATOM 3637 C C . PRO A 1 460 ? 27.559 -50.331 38.820 1.00 48.44 460 PRO A C 1
ATOM 3639 O O . PRO A 1 460 ? 27.868 -51.503 39.037 1.00 48.44 460 PRO A O 1
ATOM 3642 N N . ARG A 1 461 ? 26.458 -50.046 38.112 1.00 48.25 461 ARG A N 1
ATOM 3643 C CA . ARG A 1 461 ? 25.550 -51.055 37.550 1.00 48.25 461 ARG A CA 1
ATOM 3644 C C . ARG A 1 461 ? 26.214 -51.901 36.465 1.00 48.25 461 ARG A C 1
ATOM 3646 O O . ARG A 1 461 ? 25.828 -53.054 36.279 1.00 48.25 461 ARG A O 1
ATOM 3653 N N . TRP A 1 462 ? 27.231 -51.372 35.784 1.00 51.50 462 TRP A N 1
ATOM 3654 C CA . TRP A 1 462 ? 28.003 -52.136 34.802 1.00 51.50 462 TRP A CA 1
ATOM 3655 C C . TRP A 1 462 ? 28.857 -53.225 35.450 1.00 51.50 462 TRP A C 1
ATOM 3657 O O . TRP A 1 462 ? 28.876 -54.335 34.932 1.00 51.50 462 TRP A O 1
ATOM 3667 N N . LEU A 1 463 ? 29.471 -52.968 36.612 1.00 50.84 463 LEU A N 1
ATOM 3668 C CA . LEU A 1 463 ? 30.228 -53.984 37.356 1.00 50.84 463 LEU A CA 1
ATOM 3669 C C . LEU A 1 463 ? 29.318 -55.110 37.858 1.00 50.84 463 LEU A C 1
ATOM 3671 O O . LEU A 1 463 ? 29.695 -56.276 37.783 1.00 50.84 463 LEU A O 1
ATOM 3675 N N . LEU A 1 464 ? 28.095 -54.782 38.287 1.00 50.66 464 LEU A N 1
ATOM 3676 C CA . LEU A 1 464 ? 27.109 -55.779 38.710 1.00 50.66 464 LEU A CA 1
ATOM 3677 C C . LEU A 1 464 ? 26.636 -56.649 37.534 1.00 50.66 464 LEU A C 1
ATOM 3679 O O . LEU A 1 464 ? 26.560 -57.869 37.653 1.00 50.66 464 LEU A O 1
ATOM 3683 N N . LYS A 1 465 ? 26.371 -56.039 36.370 1.00 49.94 465 LYS A N 1
ATOM 3684 C CA . LYS A 1 465 ? 26.021 -56.769 35.140 1.00 49.94 465 LYS A CA 1
ATOM 3685 C C . LYS A 1 465 ? 27.186 -57.627 34.642 1.00 49.94 465 LYS A C 1
ATOM 3687 O O . LYS A 1 465 ? 26.956 -58.754 34.216 1.00 49.94 465 LYS A O 1
ATOM 3692 N N . LEU A 1 466 ? 28.423 -57.140 34.752 1.00 51.41 466 LEU A N 1
ATOM 3693 C CA . LEU A 1 466 ? 29.623 -57.900 34.402 1.00 51.41 466 LEU A CA 1
ATOM 3694 C C . LEU A 1 466 ? 29.821 -59.094 35.346 1.00 51.41 466 LEU A C 1
ATOM 3696 O O . LEU A 1 466 ? 30.098 -60.192 34.882 1.00 51.41 466 LEU A O 1
ATOM 3700 N N . ALA A 1 467 ? 29.609 -58.908 36.653 1.00 51.16 467 ALA A N 1
ATOM 3701 C CA . ALA A 1 467 ? 29.678 -59.980 37.643 1.00 51.16 467 ALA A CA 1
ATOM 3702 C C . ALA A 1 467 ? 28.610 -61.058 37.398 1.00 51.16 467 ALA A C 1
ATOM 3704 O O . ALA A 1 467 ? 28.917 -62.244 37.481 1.00 51.16 467 ALA A O 1
ATOM 3705 N N . VAL A 1 468 ? 27.386 -60.666 37.021 1.00 54.78 468 VAL A N 1
ATOM 3706 C CA . VAL A 1 468 ? 26.303 -61.596 36.653 1.00 54.78 468 VAL A CA 1
ATOM 3707 C C . VAL A 1 468 ? 26.629 -62.353 35.364 1.00 54.78 468 VAL A C 1
ATOM 3709 O O . VAL A 1 468 ? 26.427 -63.561 35.305 1.00 54.78 468 VAL A O 1
ATOM 3712 N N . VAL A 1 469 ? 27.189 -61.690 34.350 1.00 58.03 469 VAL A N 1
ATOM 3713 C CA . VAL A 1 469 ? 27.617 -62.355 33.107 1.00 58.03 469 VAL A CA 1
ATOM 3714 C C . VAL A 1 469 ? 28.785 -63.310 33.371 1.00 58.03 469 VAL A C 1
ATOM 3716 O O . VAL A 1 469 ? 28.750 -64.444 32.904 1.00 58.03 469 VAL A O 1
ATOM 3719 N N . CYS A 1 470 ? 29.772 -62.916 34.178 1.00 57.28 470 CYS A N 1
ATOM 3720 C CA . CYS A 1 470 ? 30.871 -63.794 34.585 1.00 57.28 470 CYS A CA 1
ATOM 3721 C C . CYS A 1 470 ? 30.372 -64.997 35.398 1.00 57.28 470 CYS A C 1
ATOM 3723 O O . CYS A 1 470 ? 30.818 -66.114 35.151 1.00 57.28 470 CYS A O 1
ATOM 3725 N N . LEU A 1 471 ? 29.412 -64.804 36.310 1.00 54.41 471 LEU A N 1
ATOM 3726 C CA . LEU A 1 471 ? 28.781 -65.886 37.073 1.00 54.41 471 LEU A CA 1
ATOM 3727 C C . LEU A 1 471 ? 27.959 -66.825 36.185 1.00 54.41 471 LEU A C 1
ATOM 3729 O O . LEU A 1 471 ? 28.005 -68.028 36.398 1.00 54.41 471 LEU A O 1
ATOM 3733 N N . LEU A 1 472 ? 27.256 -66.317 35.169 1.00 54.28 472 LEU A N 1
ATOM 3734 C CA . LEU A 1 472 ? 26.510 -67.141 34.210 1.00 54.28 472 LEU A CA 1
ATOM 3735 C C . LEU A 1 472 ? 27.435 -67.919 33.267 1.00 54.28 472 LEU A C 1
ATOM 3737 O O . LEU A 1 472 ? 27.137 -69.058 32.916 1.00 54.28 472 LEU A O 1
ATOM 3741 N N . VAL A 1 473 ? 28.574 -67.336 32.887 1.00 58.62 473 VAL A N 1
ATOM 3742 C CA . VAL A 1 473 ? 29.607 -68.016 32.094 1.00 58.62 473 VAL A CA 1
ATOM 3743 C C . VAL A 1 473 ? 30.317 -69.087 32.930 1.00 58.62 473 VAL A C 1
ATOM 3745 O O . VAL A 1 473 ? 30.545 -70.184 32.426 1.00 58.62 473 VAL A O 1
ATOM 3748 N N . LEU A 1 474 ? 30.591 -68.822 34.213 1.00 54.22 474 LEU A N 1
ATOM 3749 C CA . LEU A 1 474 ? 31.129 -69.810 35.158 1.00 54.22 474 LEU A CA 1
ATOM 3750 C C . LEU A 1 474 ? 30.104 -70.911 35.496 1.00 54.22 474 LEU A C 1
ATOM 3752 O O . LEU A 1 474 ? 30.462 -72.083 35.521 1.00 54.22 474 LEU A O 1
ATOM 3756 N N . ALA A 1 475 ? 28.821 -70.578 35.662 1.00 49.94 475 ALA A N 1
ATOM 3757 C CA . ALA A 1 475 ? 27.750 -71.554 35.895 1.00 49.94 475 ALA A CA 1
ATOM 3758 C C . ALA A 1 475 ? 27.461 -72.412 34.648 1.00 49.94 475 ALA A C 1
ATOM 3760 O O . ALA A 1 475 ? 27.191 -73.607 34.754 1.00 49.94 475 ALA A O 1
ATOM 3761 N N . GLY A 1 476 ? 27.581 -71.835 33.447 1.00 51.50 476 GLY A N 1
ATOM 3762 C CA . GLY A 1 476 ? 27.526 -72.574 32.183 1.00 51.50 476 GLY A CA 1
ATOM 3763 C C . GLY A 1 476 ? 28.747 -73.474 31.942 1.00 51.50 476 GLY A C 1
ATOM 3764 O O . GLY A 1 476 ? 28.664 -74.432 31.170 1.00 51.50 476 GLY A O 1
ATOM 3765 N N . TRP A 1 477 ? 29.868 -73.201 32.616 1.00 50.25 477 TRP A N 1
ATOM 3766 C CA . TRP A 1 477 ? 31.116 -73.962 32.523 1.00 50.25 477 TRP A CA 1
ATOM 3767 C C . TRP A 1 477 ? 31.090 -75.258 33.349 1.00 50.25 477 TRP A C 1
ATOM 3769 O O . TRP A 1 477 ? 31.718 -76.244 32.956 1.00 50.25 477 TRP A O 1
ATOM 3779 N N . GLU A 1 478 ? 30.285 -75.322 34.411 1.00 47.16 478 GLU A N 1
ATOM 3780 C CA . GLU A 1 478 ? 30.137 -76.530 35.234 1.00 47.16 478 GLU A CA 1
ATOM 3781 C C . GLU A 1 478 ? 29.270 -77.615 34.554 1.00 47.16 478 GLU A C 1
ATOM 3783 O O . GLU A 1 478 ? 29.423 -78.803 34.835 1.00 47.16 478 GLU A O 1
ATOM 3788 N N . LEU A 1 479 ? 28.449 -77.247 33.556 1.00 50.06 479 LEU A N 1
ATOM 3789 C CA . LEU A 1 479 ? 27.590 -78.187 32.816 1.00 50.06 479 LEU A CA 1
ATOM 3790 C C . LEU A 1 479 ? 28.213 -78.804 31.548 1.00 50.06 479 LEU A C 1
ATOM 3792 O O . LEU A 1 479 ? 27.565 -79.620 30.886 1.00 50.06 479 LEU A O 1
ATOM 3796 N N . ARG A 1 480 ? 29.446 -78.447 31.161 1.00 46.03 480 ARG A N 1
ATOM 3797 C CA . ARG A 1 480 ? 30.053 -78.994 29.929 1.00 46.03 480 ARG A CA 1
ATOM 3798 C C . ARG A 1 480 ? 31.580 -78.974 29.943 1.00 46.03 480 ARG A C 1
ATOM 3800 O O . ARG A 1 480 ? 32.227 -78.310 29.135 1.00 46.03 480 ARG A O 1
ATOM 3807 N N . SER A 1 481 ? 32.180 -79.737 30.850 1.00 48.84 481 SER A N 1
ATOM 3808 C CA . SER A 1 481 ? 33.618 -80.004 30.785 1.00 48.84 481 SER A CA 1
ATOM 3809 C C . SER A 1 481 ? 33.942 -81.101 29.754 1.00 48.84 481 SER A C 1
ATOM 3811 O O . SER A 1 481 ? 33.179 -82.045 29.569 1.00 48.84 481 SER A O 1
ATOM 3813 N N . ARG A 1 482 ? 35.129 -80.973 29.136 1.00 51.56 482 ARG A N 1
ATOM 3814 C CA . ARG A 1 482 ? 35.807 -81.885 28.183 1.00 51.56 482 ARG A CA 1
ATOM 3815 C C . ARG A 1 482 ? 35.404 -81.740 26.708 1.00 51.56 482 ARG A C 1
ATOM 3817 O O . ARG A 1 482 ? 34.470 -82.385 26.260 1.00 51.56 482 ARG A O 1
ATOM 3824 N N . GLN A 1 483 ? 36.191 -80.966 25.939 1.00 50.12 483 GLN A N 1
ATOM 3825 C CA . GLN A 1 483 ? 36.877 -81.478 24.725 1.00 50.12 483 GLN A CA 1
ATOM 3826 C C . GLN A 1 483 ? 37.705 -80.460 23.896 1.00 50.12 483 GLN A C 1
ATOM 3828 O O . GLN A 1 483 ? 38.294 -80.874 22.902 1.00 50.12 483 GLN A O 1
ATOM 3833 N N . ARG A 1 484 ? 37.829 -79.160 24.229 1.00 53.84 484 ARG A N 1
ATOM 3834 C CA . ARG A 1 484 ? 38.597 -78.216 23.367 1.00 53.84 484 ARG A CA 1
ATOM 3835 C C . ARG A 1 484 ? 39.411 -77.156 24.140 1.00 53.84 484 ARG A C 1
ATOM 3837 O O . ARG A 1 484 ? 38.904 -76.058 24.353 1.00 53.84 484 ARG A O 1
ATOM 3844 N N . PRO A 1 485 ? 40.671 -77.434 24.532 1.00 52.69 485 PRO A N 1
ATOM 3845 C CA . PRO A 1 485 ? 41.506 -76.498 25.302 1.00 52.69 485 PRO A CA 1
ATOM 3846 C C . PRO A 1 485 ? 41.955 -75.248 24.514 1.00 52.69 485 PRO A C 1
ATOM 3848 O O . PRO A 1 485 ? 42.168 -74.195 25.105 1.00 52.69 485 PRO A O 1
ATOM 3851 N N . TRP A 1 486 ? 42.018 -75.301 23.181 1.00 49.97 486 TRP A N 1
ATOM 3852 C CA . TRP A 1 486 ? 42.364 -74.147 22.328 1.00 49.97 486 TRP A CA 1
ATOM 3853 C C . TRP A 1 486 ? 41.323 -73.016 22.353 1.00 49.97 486 TRP A C 1
ATOM 3855 O O . TRP A 1 486 ? 41.680 -71.851 22.200 1.00 49.97 486 TRP A O 1
ATOM 3865 N N . LEU A 1 487 ? 40.047 -73.331 22.601 1.00 51.25 487 LEU A N 1
ATOM 3866 C CA . LEU A 1 487 ? 38.986 -72.323 22.733 1.00 51.25 487 LEU A CA 1
ATOM 3867 C C . LEU A 1 487 ? 39.136 -71.490 24.016 1.00 51.25 487 LEU A C 1
ATOM 3869 O O . LEU A 1 487 ? 38.827 -70.302 23.999 1.00 51.25 487 LEU A O 1
ATOM 3873 N N . LEU A 1 488 ? 39.678 -72.076 25.092 1.00 47.88 488 LEU A N 1
ATOM 3874 C CA . LEU A 1 488 ? 40.011 -71.352 26.326 1.00 47.88 488 LEU A CA 1
ATOM 3875 C C . LEU A 1 488 ? 41.163 -70.366 26.108 1.00 47.88 488 LEU A C 1
ATOM 3877 O O . LEU A 1 488 ? 41.115 -69.254 26.621 1.00 47.88 488 LEU A O 1
ATOM 3881 N N . PHE A 1 489 ? 42.165 -70.737 25.306 1.00 49.62 489 PHE A N 1
ATOM 3882 C CA . PHE A 1 489 ? 43.294 -69.856 24.994 1.00 49.62 489 PHE A CA 1
ATOM 3883 C C . PHE A 1 489 ? 42.862 -68.626 24.179 1.00 49.62 489 PHE A C 1
ATOM 3885 O O . PHE A 1 489 ? 43.307 -67.511 24.451 1.00 49.62 489 PHE A O 1
ATOM 3892 N N . LEU A 1 490 ? 41.945 -68.826 23.225 1.00 50.00 490 LEU A N 1
ATOM 3893 C CA . LEU A 1 490 ? 41.377 -67.772 22.380 1.00 50.00 490 LEU A CA 1
ATOM 3894 C C . LEU A 1 490 ? 40.458 -66.831 23.170 1.00 50.00 490 LEU A C 1
ATOM 3896 O O . LEU A 1 490 ? 40.576 -65.618 23.037 1.00 50.00 490 LEU A O 1
ATOM 3900 N N . LEU A 1 491 ? 39.601 -67.371 24.043 1.00 49.38 491 LEU A N 1
ATOM 3901 C CA . LEU A 1 491 ? 38.746 -66.571 24.928 1.00 49.38 491 LEU A CA 1
ATOM 3902 C C . LEU A 1 491 ? 39.551 -65.800 25.979 1.00 49.38 491 LEU A C 1
ATOM 3904 O O . LEU A 1 491 ? 39.238 -64.644 26.240 1.00 49.38 491 LEU A O 1
ATOM 3908 N N . PHE A 1 492 ? 40.609 -66.393 26.537 1.00 50.34 492 PHE A N 1
ATOM 3909 C CA . PHE A 1 492 ? 41.495 -65.715 27.485 1.00 50.34 492 PHE A CA 1
ATOM 3910 C C . PHE A 1 492 ? 42.267 -64.564 26.826 1.00 50.34 492 PHE A C 1
ATOM 3912 O O . PHE A 1 492 ? 42.337 -63.473 27.389 1.00 50.34 492 PHE A O 1
ATOM 3919 N N . HIS A 1 493 ? 42.768 -64.760 25.600 1.00 53.53 493 HIS A N 1
ATOM 3920 C CA . HIS A 1 493 ? 43.384 -63.680 24.823 1.00 53.53 493 HIS A CA 1
ATOM 3921 C C . HIS A 1 493 ? 42.381 -62.591 24.446 1.00 53.53 493 HIS A C 1
ATOM 3923 O O . HIS A 1 493 ? 42.712 -61.412 24.529 1.00 53.53 493 HIS A O 1
ATOM 3929 N N . TYR A 1 494 ? 41.151 -62.959 24.082 1.00 53.50 494 TYR A N 1
ATOM 3930 C CA . TYR A 1 494 ? 40.110 -61.986 23.760 1.00 53.50 494 TYR A CA 1
ATOM 3931 C C . TYR A 1 494 ? 39.707 -61.164 24.992 1.00 53.50 494 TYR A C 1
ATOM 3933 O O . TYR A 1 494 ? 39.544 -59.952 24.895 1.00 53.50 494 TYR A O 1
ATOM 3941 N N . LEU A 1 495 ? 39.622 -61.796 26.168 1.00 49.03 495 LEU A N 1
ATOM 3942 C CA . LEU A 1 495 ? 39.322 -61.122 27.431 1.00 49.03 495 LEU A CA 1
ATOM 3943 C C . LEU A 1 495 ? 40.461 -60.185 27.861 1.00 49.03 495 LEU A C 1
ATOM 3945 O O . LEU A 1 495 ? 40.193 -59.061 28.273 1.00 49.03 495 LEU A O 1
ATOM 3949 N N . LEU A 1 496 ? 41.721 -60.613 27.720 1.00 49.25 496 LEU A N 1
ATOM 3950 C CA . LEU A 1 496 ? 42.898 -59.775 27.978 1.00 49.25 496 LEU A CA 1
ATOM 3951 C C . LEU A 1 496 ? 42.989 -58.597 27.007 1.00 49.25 496 LEU A C 1
ATOM 3953 O O . LEU A 1 496 ? 43.296 -57.486 27.429 1.00 49.25 496 LEU A O 1
ATOM 3957 N N . PHE A 1 497 ? 42.676 -58.815 25.728 1.00 52.22 497 PHE A N 1
ATOM 3958 C CA . PHE A 1 497 ? 42.625 -57.749 24.732 1.00 52.22 497 PHE A CA 1
ATOM 3959 C C . PHE A 1 497 ? 41.513 -56.747 25.056 1.00 52.22 497 PHE A C 1
ATOM 3961 O O . PHE A 1 497 ? 41.737 -55.544 24.993 1.00 52.22 497 PHE A O 1
ATOM 3968 N N . TYR A 1 498 ? 40.338 -57.218 25.480 1.00 52.22 498 TYR A N 1
ATOM 3969 C CA . TYR A 1 498 ? 39.215 -56.352 25.841 1.00 52.22 498 TYR A CA 1
ATOM 3970 C C . TYR A 1 498 ? 39.463 -55.586 27.152 1.00 52.22 498 TYR A C 1
ATOM 3972 O O . TYR A 1 498 ? 39.164 -54.397 27.245 1.00 52.22 498 TYR A O 1
ATOM 3980 N N . LEU A 1 499 ? 40.070 -56.225 28.156 1.00 48.66 499 LEU A N 1
ATOM 3981 C CA . LEU A 1 499 ? 40.504 -55.569 29.396 1.00 48.66 499 LEU A CA 1
ATOM 3982 C C . LEU A 1 499 ? 41.618 -54.546 29.135 1.00 48.66 499 LEU A C 1
ATOM 3984 O O . LEU A 1 499 ? 41.563 -53.437 29.656 1.00 48.66 499 LEU A O 1
ATOM 3988 N N . GLY A 1 500 ? 42.582 -54.871 28.270 1.00 51.09 500 GLY A N 1
ATOM 3989 C CA . GLY A 1 500 ? 43.621 -53.935 27.837 1.00 51.09 500 GLY A CA 1
ATOM 3990 C C . GLY A 1 500 ? 43.056 -52.754 27.044 1.00 51.09 500 GLY A C 1
ATOM 3991 O O . GLY A 1 500 ? 43.428 -51.611 27.292 1.00 51.09 500 GLY A O 1
ATOM 3992 N N . PHE A 1 501 ? 42.102 -53.004 26.145 1.00 49.47 501 PHE A N 1
ATOM 3993 C CA . PHE A 1 501 ? 41.457 -51.974 25.329 1.00 49.47 501 PHE A CA 1
ATOM 3994 C C . PHE A 1 501 ? 40.566 -51.043 26.161 1.00 49.47 501 PHE A C 1
ATOM 3996 O O . PHE A 1 501 ? 40.587 -49.829 25.974 1.00 49.47 501 PHE A O 1
ATOM 4003 N N . THR A 1 502 ? 39.823 -51.587 27.128 1.00 51.25 502 THR A N 1
ATOM 4004 C CA . THR A 1 502 ? 39.016 -50.787 28.064 1.00 51.25 502 THR A CA 1
ATOM 4005 C C . THR A 1 502 ? 39.886 -49.982 29.030 1.00 51.25 502 THR A C 1
ATOM 4007 O O . THR A 1 502 ? 39.577 -48.818 29.279 1.00 51.25 502 THR A O 1
ATOM 4010 N N . ALA A 1 503 ? 41.010 -50.534 29.502 1.00 49.25 503 ALA A N 1
ATOM 4011 C CA . ALA A 1 503 ? 41.994 -49.792 30.292 1.00 49.25 503 ALA A CA 1
ATOM 4012 C C . ALA A 1 503 ? 42.673 -48.675 29.476 1.00 49.25 503 ALA A C 1
ATOM 4014 O O . ALA A 1 503 ? 42.866 -47.574 29.989 1.00 49.25 503 ALA A O 1
ATOM 4015 N N . TYR A 1 504 ? 42.965 -48.919 28.194 1.00 53.81 504 TYR A N 1
ATOM 4016 C CA . TYR A 1 504 ? 43.502 -47.920 27.265 1.00 53.81 504 TYR A CA 1
ATOM 4017 C C . TYR A 1 504 ? 42.512 -46.772 27.015 1.00 53.81 504 TYR A C 1
ATOM 4019 O O . TYR A 1 504 ? 42.887 -45.606 27.110 1.00 53.81 504 TYR A O 1
ATOM 4027 N N . LEU A 1 505 ? 41.232 -47.082 26.783 1.00 52.00 505 LEU A N 1
ATOM 4028 C CA . LEU A 1 505 ? 40.161 -46.089 26.630 1.00 52.00 505 LEU A CA 1
ATOM 4029 C C . LEU A 1 505 ? 39.909 -45.287 27.911 1.00 52.00 505 LEU A C 1
ATOM 4031 O O . LEU A 1 505 ? 39.707 -44.077 27.839 1.00 52.00 505 LEU A O 1
ATOM 4035 N N . ALA A 1 506 ? 39.958 -45.936 29.077 1.00 52.75 506 ALA A N 1
ATOM 4036 C CA . ALA A 1 506 ? 39.854 -45.261 30.368 1.00 52.75 506 ALA A CA 1
ATOM 4037 C C . ALA A 1 506 ? 41.055 -44.335 30.619 1.00 52.75 506 ALA A C 1
ATOM 4039 O O . ALA A 1 506 ? 40.870 -43.209 31.075 1.00 52.75 506 ALA A O 1
ATOM 4040 N N . GLY A 1 507 ? 42.268 -44.768 30.256 1.00 53.62 507 GLY A N 1
ATOM 4041 C CA . GLY A 1 507 ? 43.471 -43.937 30.285 1.00 53.62 507 GLY A CA 1
ATOM 4042 C C . GLY A 1 507 ? 43.365 -42.726 29.356 1.00 53.62 507 GLY A C 1
ATOM 4043 O O . GLY A 1 507 ? 43.645 -41.608 29.778 1.00 53.62 507 GLY A O 1
ATOM 4044 N N . LEU A 1 508 ? 42.866 -42.920 28.131 1.00 52.16 508 LEU A N 1
ATOM 4045 C CA . LEU A 1 508 ? 42.598 -41.840 27.178 1.00 52.16 508 LEU A CA 1
ATOM 4046 C C . LEU A 1 508 ? 41.581 -40.840 27.741 1.00 52.16 508 LEU A C 1
ATOM 4048 O O . LEU A 1 508 ? 41.855 -39.644 27.768 1.00 52.16 508 LEU A O 1
ATOM 4052 N N . LEU A 1 509 ? 40.455 -41.308 28.279 1.00 50.97 509 LEU A N 1
ATOM 4053 C CA . LEU A 1 509 ? 39.448 -40.446 28.906 1.00 50.97 509 LEU A CA 1
ATOM 4054 C C . LEU A 1 509 ? 40.010 -39.660 30.096 1.00 50.97 509 LEU A C 1
ATOM 4056 O O . LEU A 1 509 ? 39.739 -38.466 30.212 1.00 50.97 509 LEU A O 1
ATOM 4060 N N . LEU A 1 510 ? 40.850 -40.284 30.927 1.00 50.41 510 LEU A N 1
ATOM 4061 C CA . LEU A 1 510 ? 41.506 -39.602 32.041 1.00 50.41 510 LEU A CA 1
ATOM 4062 C C . LEU A 1 510 ? 42.496 -38.537 31.542 1.00 50.41 510 LEU A C 1
ATOM 4064 O O . LEU A 1 510 ? 42.523 -37.428 32.071 1.00 50.41 510 LEU A O 1
ATOM 4068 N N . THR A 1 511 ? 43.267 -38.826 30.486 1.00 52.91 511 THR A N 1
ATOM 4069 C CA . THR A 1 511 ? 44.165 -37.832 29.871 1.00 52.91 511 THR A CA 1
ATOM 4070 C C . THR A 1 511 ? 43.399 -36.664 29.252 1.00 52.91 511 THR A C 1
ATOM 4072 O O . THR A 1 511 ? 43.826 -35.524 29.409 1.00 52.91 511 THR A O 1
ATOM 4075 N N . TRP A 1 512 ? 42.233 -36.909 28.643 1.00 49.81 512 TRP A N 1
ATOM 4076 C CA . TRP A 1 512 ? 41.349 -35.863 28.118 1.00 49.81 512 TRP A CA 1
ATOM 4077 C C . TRP A 1 512 ? 40.720 -35.011 29.226 1.00 49.81 512 TRP A C 1
ATOM 4079 O O . TRP A 1 512 ? 40.609 -33.796 29.076 1.00 49.81 512 TRP A O 1
ATOM 4089 N N . GLN A 1 513 ? 40.368 -35.611 30.365 1.00 47.12 513 GLN A N 1
ATOM 4090 C CA . GLN A 1 513 ? 39.885 -34.876 31.537 1.00 47.12 513 GLN A CA 1
ATOM 4091 C C . GLN A 1 513 ? 40.989 -34.019 32.165 1.00 47.12 513 GLN A C 1
ATOM 4093 O O . GLN A 1 513 ? 40.755 -32.853 32.477 1.00 47.12 513 GLN A O 1
ATOM 4098 N N . ILE A 1 514 ? 42.211 -34.547 32.287 1.00 52.62 514 ILE A N 1
ATOM 4099 C CA . ILE A 1 514 ? 43.370 -33.786 32.775 1.00 52.62 514 ILE A CA 1
ATOM 4100 C C . ILE A 1 514 ? 43.717 -32.647 31.802 1.00 52.62 514 ILE A C 1
ATOM 4102 O O . ILE A 1 514 ? 43.980 -31.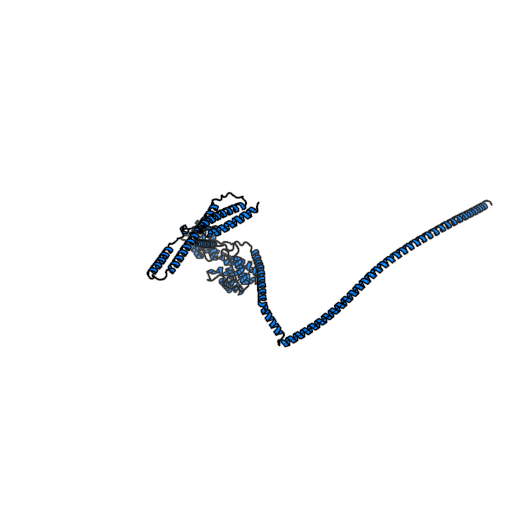532 32.248 1.00 52.62 514 ILE A O 1
ATOM 4106 N N . LEU A 1 515 ? 43.643 -32.884 30.486 1.00 48.06 515 LEU A N 1
ATOM 4107 C CA . LEU A 1 515 ? 43.790 -31.864 29.438 1.00 48.06 515 LEU A CA 1
ATOM 4108 C C . LEU A 1 515 ? 42.737 -30.756 29.558 1.00 48.06 515 LEU A C 1
ATOM 4110 O O . LEU A 1 515 ? 43.085 -29.580 29.485 1.00 48.06 515 LEU A O 1
ATOM 4114 N N . ALA A 1 516 ? 41.470 -31.109 29.782 1.00 48.66 516 ALA A N 1
ATOM 4115 C CA . ALA A 1 516 ? 40.390 -30.142 29.958 1.00 48.66 516 ALA A CA 1
ATOM 4116 C C . ALA A 1 516 ? 40.576 -29.310 31.237 1.00 48.66 516 ALA A C 1
ATOM 4118 O O . ALA A 1 516 ? 40.440 -28.088 31.205 1.00 48.66 516 ALA A O 1
ATOM 4119 N N . ILE A 1 517 ? 40.963 -29.949 32.345 1.00 52.41 517 ILE A N 1
ATOM 4120 C CA . ILE A 1 517 ? 41.229 -29.268 33.618 1.00 52.41 517 ILE A CA 1
ATOM 4121 C C . ILE A 1 517 ? 42.443 -28.337 33.489 1.00 52.41 517 ILE A C 1
ATOM 4123 O O . ILE A 1 517 ? 42.379 -27.194 33.939 1.00 52.41 517 ILE A O 1
ATOM 4127 N N . LEU A 1 518 ? 43.524 -28.770 32.832 1.00 47.44 518 LEU A N 1
ATOM 4128 C CA . LEU A 1 518 ? 44.708 -27.938 32.590 1.00 47.44 518 LEU A CA 1
ATOM 4129 C C . LEU A 1 518 ? 44.424 -26.790 31.615 1.00 47.44 518 LEU A C 1
ATOM 4131 O O . LEU A 1 518 ? 44.923 -25.687 31.828 1.00 47.44 518 LEU A O 1
ATOM 4135 N N . ALA A 1 519 ? 43.595 -26.995 30.588 1.00 46.19 519 ALA A N 1
ATOM 4136 C CA . ALA A 1 519 ? 43.172 -25.933 29.677 1.00 46.19 519 ALA A CA 1
ATOM 4137 C C . ALA A 1 519 ? 42.347 -24.866 30.412 1.00 46.19 519 ALA A C 1
ATOM 4139 O O . ALA A 1 519 ? 42.637 -23.675 30.295 1.00 46.19 519 ALA A O 1
ATOM 4140 N N . VAL A 1 520 ? 41.386 -25.284 31.243 1.00 49.12 520 VAL A N 1
ATOM 4141 C CA . VAL A 1 520 ? 40.598 -24.377 32.091 1.00 49.12 520 VAL A CA 1
ATOM 4142 C C . VAL A 1 520 ? 41.494 -23.663 33.106 1.00 49.12 520 VAL A C 1
ATOM 4144 O O . VAL A 1 520 ? 41.393 -22.447 33.251 1.00 49.12 520 VAL A O 1
ATOM 4147 N N . ALA A 1 521 ? 42.435 -24.367 33.740 1.00 45.78 521 ALA A N 1
ATOM 4148 C CA . ALA A 1 521 ? 43.403 -23.766 34.655 1.00 45.78 521 ALA A CA 1
ATOM 4149 C C . ALA A 1 521 ? 44.321 -22.750 33.953 1.00 45.78 521 ALA A C 1
ATOM 4151 O O . ALA A 1 521 ? 44.616 -21.708 34.525 1.00 45.78 521 ALA A O 1
ATOM 4152 N N . THR A 1 522 ? 44.719 -22.997 32.702 1.00 48.69 522 THR A N 1
ATOM 4153 C CA . THR A 1 522 ? 45.549 -22.076 31.902 1.00 48.69 522 THR A CA 1
ATOM 4154 C C . THR A 1 522 ? 44.760 -20.839 31.463 1.00 48.69 522 THR A C 1
ATOM 4156 O O . THR A 1 522 ? 45.286 -19.727 31.492 1.00 48.69 522 THR A O 1
ATOM 4159 N N . ILE A 1 523 ? 43.482 -21.004 31.103 1.00 51.09 523 ILE A N 1
ATOM 4160 C CA . ILE A 1 523 ? 42.570 -19.893 30.788 1.00 51.09 523 ILE A CA 1
ATOM 4161 C C . ILE A 1 523 ? 42.336 -19.034 32.036 1.00 51.09 523 ILE A C 1
ATOM 4163 O O . ILE A 1 523 ? 42.443 -17.811 31.965 1.00 51.09 523 ILE A O 1
ATOM 4167 N N . LEU A 1 524 ? 42.088 -19.664 33.187 1.00 46.31 524 LEU A N 1
ATOM 4168 C CA . LEU A 1 524 ? 41.906 -18.971 34.461 1.00 46.31 524 LEU A CA 1
ATOM 4169 C C . LEU A 1 524 ? 43.197 -18.290 34.929 1.00 46.31 524 LEU A C 1
ATOM 4171 O O . LEU A 1 524 ? 43.142 -17.144 35.364 1.00 46.31 524 LEU A O 1
ATOM 4175 N N . PHE A 1 525 ? 44.360 -18.929 34.776 1.00 46.03 525 PHE A N 1
ATOM 4176 C CA . PHE A 1 525 ? 45.659 -18.334 35.100 1.00 46.03 525 PHE A CA 1
ATOM 4177 C C . PHE A 1 525 ? 45.957 -17.116 34.214 1.00 46.03 525 PHE A C 1
ATOM 4179 O O . PHE A 1 525 ? 46.342 -16.071 34.731 1.00 46.03 525 PHE A O 1
ATOM 4186 N N . ASN A 1 526 ? 45.690 -17.187 32.904 1.00 47.62 526 ASN A N 1
ATOM 4187 C CA . ASN A 1 526 ? 45.812 -16.029 32.009 1.00 47.62 526 ASN A CA 1
ATOM 4188 C C . ASN A 1 526 ? 44.797 -14.920 32.326 1.00 47.62 526 ASN A C 1
ATOM 4190 O O . ASN A 1 526 ? 45.120 -13.745 32.171 1.00 47.62 526 ASN A O 1
ATOM 4194 N N . ALA A 1 527 ? 43.592 -15.266 32.787 1.00 49.50 527 ALA A N 1
ATOM 4195 C CA . ALA A 1 527 ? 42.576 -14.290 33.173 1.00 49.50 527 ALA A CA 1
ATOM 4196 C C . ALA A 1 527 ? 42.889 -13.591 34.511 1.00 49.50 527 ALA A C 1
ATOM 4198 O O . ALA A 1 527 ? 42.521 -12.429 34.683 1.00 49.50 527 ALA A O 1
ATOM 4199 N N . PHE A 1 528 ? 43.567 -14.274 35.442 1.00 42.78 528 PHE A N 1
ATOM 4200 C CA . PHE A 1 528 ? 43.849 -13.757 36.788 1.00 42.78 528 PHE A CA 1
ATOM 4201 C C . PHE A 1 528 ? 45.252 -13.163 36.972 1.00 42.78 528 PHE A C 1
ATOM 4203 O O . PHE A 1 528 ? 45.397 -12.207 37.730 1.00 42.78 528 PHE A O 1
ATOM 4210 N N . PHE A 1 529 ? 46.285 -13.705 36.315 1.00 42.69 529 PHE A N 1
ATOM 4211 C CA . PHE A 1 529 ? 47.689 -13.354 36.585 1.00 42.69 529 PHE A CA 1
ATOM 4212 C C . PHE A 1 529 ? 48.360 -12.473 35.526 1.00 42.69 529 PHE A C 1
ATOM 4214 O O . PHE A 1 529 ? 49.499 -12.063 35.741 1.00 42.69 529 PHE A O 1
ATOM 4221 N N . LEU A 1 530 ? 47.683 -12.109 34.429 1.00 42.28 530 LEU A N 1
ATOM 4222 C CA . LEU A 1 530 ? 48.118 -10.990 33.584 1.00 42.28 530 LEU A CA 1
ATOM 4223 C C . LEU A 1 530 ? 47.651 -9.675 34.230 1.00 42.28 530 LEU A C 1
ATOM 4225 O O . LEU A 1 530 ? 46.452 -9.383 34.221 1.00 42.28 530 LEU A O 1
ATOM 4229 N N . PRO A 1 531 ? 48.554 -8.850 34.794 1.00 38.00 531 PRO A N 1
ATOM 4230 C CA . PRO A 1 531 ? 48.156 -7.582 35.382 1.00 38.00 531 PRO A CA 1
ATOM 4231 C C . PRO A 1 531 ? 47.589 -6.670 34.290 1.00 38.00 531 PRO A C 1
ATOM 4233 O O . PRO A 1 531 ? 48.172 -6.536 33.214 1.00 38.00 531 PRO A O 1
ATOM 4236 N N . ARG A 1 532 ? 46.485 -5.980 34.598 1.00 43.66 532 ARG A N 1
ATOM 4237 C CA . ARG A 1 532 ? 45.818 -4.925 33.803 1.00 43.66 532 ARG A CA 1
ATOM 4238 C C . ARG A 1 532 ? 46.689 -3.676 33.514 1.00 43.66 532 ARG A C 1
ATOM 4240 O O . ARG A 1 532 ? 46.166 -2.576 33.376 1.00 43.66 532 ARG A O 1
ATOM 4247 N N . GLN A 1 533 ? 48.009 -3.806 33.400 1.00 40.28 533 GLN A N 1
ATOM 4248 C CA . GLN A 1 533 ? 48.931 -2.707 33.101 1.00 40.28 533 GLN A CA 1
ATOM 4249 C C . GLN A 1 533 ? 49.859 -3.023 31.923 1.00 40.28 533 GLN A C 1
ATOM 4251 O O . GLN A 1 533 ? 51.068 -3.035 32.090 1.00 40.28 533 GLN A O 1
ATOM 4256 N N . GLN A 1 534 ? 49.327 -3.234 30.717 1.00 39.34 534 GLN A N 1
ATOM 4257 C CA . GLN A 1 534 ? 50.102 -3.038 29.478 1.00 39.34 534 GLN A CA 1
ATOM 4258 C C . GLN A 1 534 ? 49.204 -2.521 28.347 1.00 39.34 534 GLN A C 1
ATOM 4260 O O . GLN A 1 534 ? 49.053 -3.137 27.295 1.00 39.34 534 GLN A O 1
ATOM 4265 N N . ALA A 1 535 ? 48.615 -1.342 28.550 1.00 41.91 535 ALA A N 1
ATOM 4266 C CA . ALA A 1 535 ? 48.205 -0.500 27.434 1.00 41.91 535 ALA A CA 1
ATOM 4267 C C . ALA A 1 535 ? 49.480 0.112 26.822 1.00 41.91 535 ALA A C 1
ATOM 4269 O O . ALA A 1 535 ? 49.940 1.148 27.291 1.00 41.91 535 ALA A O 1
ATOM 4270 N N . GLY A 1 536 ? 50.102 -0.553 25.838 1.00 47.25 536 GLY A N 1
ATOM 4271 C CA . GLY A 1 536 ? 51.169 0.094 25.056 1.00 47.25 536 GLY A CA 1
ATOM 4272 C C . GLY A 1 536 ? 52.310 -0.740 24.464 1.00 47.25 536 GLY A C 1
ATOM 4273 O O . GLY A 1 536 ? 53.267 -0.131 24.000 1.00 47.25 536 GLY A O 1
ATOM 4274 N N . LEU A 1 537 ? 52.273 -2.079 24.430 1.00 42.44 537 LEU A N 1
ATOM 4275 C CA . LEU A 1 537 ? 53.317 -2.863 23.737 1.00 42.44 537 LEU A CA 1
ATOM 4276 C C . LEU A 1 537 ? 52.809 -3.497 22.427 1.00 42.44 537 LEU A C 1
ATOM 4278 O O . LEU A 1 537 ? 51.651 -3.914 22.356 1.00 42.44 537 LEU A O 1
ATOM 4282 N N . PRO A 1 538 ? 53.651 -3.577 21.373 1.00 48.62 538 PRO A N 1
ATOM 4283 C CA . PRO A 1 538 ? 53.243 -4.077 20.064 1.00 48.62 538 PRO A CA 1
ATOM 4284 C C . PRO A 1 538 ? 52.836 -5.557 20.128 1.00 48.62 538 PRO A C 1
ATOM 4286 O O . PRO A 1 538 ? 53.508 -6.371 20.769 1.00 48.62 538 PRO A O 1
ATOM 4289 N N . LYS A 1 539 ? 51.749 -5.900 19.415 1.00 51.09 539 LYS A N 1
ATOM 4290 C CA . LYS A 1 539 ? 51.063 -7.214 19.385 1.00 51.09 539 LYS A CA 1
ATOM 4291 C C . LYS A 1 539 ? 51.993 -8.434 19.251 1.00 51.09 539 LYS A C 1
ATOM 4293 O O . LYS A 1 539 ? 51.648 -9.520 19.711 1.00 51.09 539 LYS A O 1
ATOM 4298 N N . ASN A 1 540 ? 53.188 -8.255 18.694 1.00 46.69 540 ASN A N 1
ATOM 4299 C CA . ASN A 1 540 ? 54.148 -9.326 18.432 1.00 46.69 540 ASN A CA 1
ATOM 4300 C C . ASN A 1 540 ? 54.725 -9.968 19.709 1.00 46.69 540 ASN A C 1
ATOM 4302 O O . ASN A 1 540 ? 55.060 -11.147 19.676 1.00 46.69 540 ASN A O 1
ATOM 4306 N N . ARG A 1 541 ? 54.809 -9.252 20.846 1.00 42.62 541 ARG A N 1
ATOM 4307 C CA . ARG A 1 541 ? 55.302 -9.848 22.108 1.00 42.62 541 ARG A CA 1
ATOM 4308 C C . ARG A 1 541 ? 54.258 -10.712 22.817 1.00 42.62 541 ARG A C 1
ATOM 4310 O O . ARG A 1 541 ? 54.618 -11.769 23.311 1.00 42.62 541 ARG A O 1
ATOM 4317 N N . LEU A 1 542 ? 52.984 -10.313 22.801 1.00 48.88 542 LEU A N 1
ATOM 4318 C CA . LEU A 1 542 ? 51.867 -11.114 23.332 1.00 48.88 542 LEU A CA 1
ATOM 4319 C C . LEU A 1 542 ? 51.700 -12.431 22.563 1.00 48.88 542 LEU A C 1
ATOM 4321 O O . LEU A 1 542 ? 51.469 -13.475 23.165 1.00 48.88 542 LEU A O 1
ATOM 4325 N N . PHE A 1 543 ? 51.895 -12.386 21.243 1.00 47.53 543 PHE A N 1
ATOM 4326 C CA . PHE A 1 543 ? 51.901 -13.581 20.404 1.00 47.53 543 PHE A CA 1
ATOM 4327 C C . PHE A 1 543 ? 53.082 -14.507 20.729 1.00 47.53 543 PHE A C 1
ATOM 4329 O O . PHE A 1 543 ? 52.904 -15.718 20.800 1.00 47.53 543 PHE A O 1
ATOM 4336 N N . LEU A 1 544 ? 54.267 -13.946 21.008 1.00 45.00 544 LEU A N 1
ATOM 4337 C CA . LEU A 1 544 ? 55.448 -14.722 21.398 1.00 45.00 544 LEU A CA 1
ATOM 4338 C C . LEU A 1 544 ? 55.271 -15.413 22.759 1.00 45.00 544 LEU A C 1
ATOM 4340 O O . LEU A 1 544 ? 55.640 -16.574 22.882 1.00 45.00 544 LEU A O 1
ATOM 4344 N N . SER A 1 545 ? 54.669 -14.735 23.747 1.00 46.66 545 SER A N 1
ATOM 4345 C CA . SER A 1 545 ? 54.339 -15.309 25.064 1.00 46.66 545 SER A CA 1
ATOM 4346 C C . SER A 1 545 ? 53.320 -16.445 24.969 1.00 46.66 545 SER A C 1
ATOM 4348 O O . SER A 1 545 ? 53.398 -17.434 25.695 1.00 46.66 545 SER A O 1
ATOM 4350 N N . PHE A 1 546 ? 52.350 -16.299 24.065 1.00 47.53 546 PHE A N 1
ATOM 4351 C CA . PHE A 1 546 ? 51.357 -17.329 23.792 1.00 47.53 546 PHE A CA 1
ATOM 4352 C C . PHE A 1 546 ? 52.001 -18.541 23.108 1.00 47.53 546 PHE A C 1
ATOM 4354 O O . PHE A 1 546 ? 51.758 -19.676 23.513 1.00 47.53 546 PHE A O 1
ATOM 4361 N N . LEU A 1 547 ? 52.894 -18.307 22.137 1.00 47.84 547 LEU A N 1
ATOM 4362 C CA . LEU A 1 547 ? 53.639 -19.369 21.461 1.00 47.84 547 LEU A CA 1
ATOM 4363 C C . LEU A 1 547 ? 54.592 -20.110 22.407 1.00 47.84 547 LEU A C 1
ATOM 4365 O O . LEU A 1 547 ? 54.701 -21.329 22.314 1.00 47.84 547 LEU A O 1
ATOM 4369 N N . THR A 1 548 ? 55.274 -19.408 23.319 1.00 47.53 548 THR A N 1
ATOM 4370 C CA . THR A 1 548 ? 56.163 -20.041 24.307 1.00 47.53 548 THR A CA 1
ATOM 4371 C C . THR A 1 548 ? 55.382 -20.848 25.337 1.00 47.53 548 THR A C 1
ATOM 4373 O O . THR A 1 548 ? 55.820 -21.941 25.686 1.00 47.53 548 THR A O 1
ATOM 4376 N N . GLY A 1 549 ? 54.206 -20.378 25.767 1.00 47.69 549 GLY A N 1
ATOM 4377 C CA . GLY A 1 549 ? 53.290 -21.159 26.605 1.00 47.69 549 GLY A CA 1
ATOM 4378 C C . GLY A 1 549 ? 52.814 -22.442 25.916 1.00 47.69 549 GLY A C 1
ATOM 4379 O O . GLY A 1 549 ? 52.843 -23.513 26.522 1.00 47.69 549 GLY A O 1
ATOM 4380 N N . LEU A 1 550 ? 52.470 -22.356 24.626 1.00 47.62 550 LEU A N 1
ATOM 4381 C CA . LEU A 1 550 ? 52.083 -23.518 23.823 1.00 47.62 550 LEU A CA 1
ATOM 4382 C C . LEU A 1 550 ? 53.249 -24.509 23.661 1.00 47.62 550 LEU A C 1
ATOM 4384 O O . LEU A 1 550 ? 53.078 -25.700 23.900 1.00 47.62 550 LEU A O 1
ATOM 4388 N N . LEU A 1 551 ? 54.453 -24.015 23.360 1.00 46.88 551 LEU A N 1
ATOM 4389 C CA . LEU A 1 551 ? 55.669 -24.825 23.209 1.00 46.88 551 LEU A CA 1
ATOM 4390 C C . LEU A 1 551 ? 56.086 -25.536 24.499 1.00 46.88 551 LEU A C 1
ATOM 4392 O O . LEU A 1 551 ? 56.497 -26.693 24.451 1.00 46.88 551 LEU A O 1
ATOM 4396 N N . ILE A 1 552 ? 55.982 -24.867 25.651 1.00 49.09 552 ILE A N 1
ATOM 4397 C CA . ILE A 1 552 ? 56.271 -25.480 26.954 1.00 49.09 552 ILE A CA 1
ATOM 4398 C C . ILE A 1 552 ? 55.231 -26.560 27.260 1.00 49.09 552 ILE A C 1
ATOM 4400 O O . ILE A 1 552 ? 55.605 -27.627 27.743 1.00 49.09 552 ILE A O 1
ATOM 4404 N N . SER A 1 553 ? 53.957 -26.326 26.922 1.00 49.03 553 SER A N 1
ATOM 4405 C CA . SER A 1 553 ? 52.916 -27.343 27.078 1.00 49.03 553 SER A CA 1
ATOM 4406 C C . SER A 1 553 ? 53.192 -28.565 26.196 1.00 49.03 553 SER A C 1
ATOM 4408 O O . SER A 1 553 ? 53.214 -29.678 26.713 1.00 49.03 553 SER A O 1
ATOM 4410 N N . GLU A 1 554 ? 53.534 -28.386 24.916 1.00 49.41 554 GLU A N 1
ATOM 4411 C CA . GLU A 1 554 ? 53.823 -29.501 24.005 1.00 49.41 554 GLU A CA 1
ATOM 4412 C C . GLU A 1 554 ? 55.094 -30.278 24.378 1.00 49.41 554 GLU A C 1
ATOM 4414 O O . GLU A 1 554 ? 55.103 -31.507 24.302 1.00 49.41 554 GLU A O 1
ATOM 4419 N N . LEU A 1 555 ? 56.149 -29.601 24.849 1.00 47.38 555 LEU A N 1
ATOM 4420 C CA . LEU A 1 555 ? 57.356 -30.255 25.373 1.00 47.38 555 LEU A CA 1
ATOM 4421 C C . LEU A 1 555 ? 57.054 -31.098 26.617 1.00 47.38 555 LEU A C 1
ATOM 4423 O O . LEU A 1 555 ? 57.579 -32.204 26.751 1.00 47.38 555 LEU A O 1
ATOM 4427 N N . PHE A 1 556 ? 56.189 -30.601 27.503 1.00 48.09 556 PHE A N 1
ATOM 4428 C CA . PHE A 1 556 ? 55.755 -31.328 28.694 1.00 48.09 556 PHE A CA 1
ATOM 4429 C C . PHE A 1 556 ? 54.867 -32.530 28.326 1.00 48.09 556 PHE A C 1
ATOM 4431 O O . PHE A 1 556 ? 55.035 -33.613 28.887 1.00 48.09 556 PHE A O 1
ATOM 4438 N N . PHE A 1 557 ? 53.992 -32.378 27.322 1.00 50.22 557 PHE A N 1
ATOM 4439 C CA . PHE A 1 557 ? 53.155 -33.454 26.777 1.00 50.22 557 PHE A CA 1
ATOM 4440 C C . PHE A 1 557 ? 53.974 -34.546 26.081 1.00 50.22 557 PHE A C 1
ATOM 4442 O O . PHE A 1 557 ? 53.724 -35.729 26.312 1.00 50.22 557 PHE A O 1
ATOM 4449 N N . GLY A 1 558 ? 54.986 -34.176 25.290 1.00 51.03 558 GLY A N 1
ATOM 4450 C CA . GLY A 1 558 ? 55.890 -35.126 24.638 1.00 51.03 558 GLY A CA 1
ATOM 4451 C C . GLY A 1 558 ? 56.710 -35.941 25.641 1.00 51.03 558 GLY A C 1
ATOM 4452 O O . GLY A 1 558 ? 56.854 -37.152 25.482 1.00 51.03 558 GLY A O 1
ATOM 4453 N N . LEU A 1 559 ? 57.185 -35.308 26.721 1.00 47.38 559 LEU A N 1
ATOM 4454 C CA . LEU A 1 559 ? 57.898 -35.996 27.803 1.00 47.38 559 LEU A CA 1
ATOM 4455 C C . LEU A 1 559 ? 56.995 -36.970 28.572 1.00 47.38 559 LEU A C 1
ATOM 4457 O O . LEU A 1 559 ? 57.443 -38.066 28.907 1.00 47.38 559 LEU A O 1
ATOM 4461 N N . LEU A 1 560 ? 55.729 -36.608 28.806 1.00 48.19 560 LEU A N 1
ATOM 4462 C CA . LEU A 1 560 ? 54.758 -37.491 29.457 1.00 48.19 560 LEU A CA 1
ATOM 4463 C C . LEU A 1 560 ? 54.410 -38.702 28.578 1.00 48.19 560 LEU A C 1
ATOM 4465 O O . LEU A 1 560 ? 54.351 -39.821 29.079 1.00 48.19 560 LEU A O 1
ATOM 4469 N N . PHE A 1 561 ? 54.246 -38.513 27.267 1.00 45.03 561 PHE A N 1
ATOM 4470 C CA . PHE A 1 561 ? 53.891 -39.600 26.345 1.00 45.03 561 PHE A CA 1
ATOM 4471 C C . PHE A 1 561 ? 55.022 -40.630 26.166 1.00 45.03 561 PHE A C 1
ATOM 4473 O O . PHE A 1 561 ? 54.766 -41.831 26.090 1.00 45.03 561 PHE A O 1
ATOM 4480 N N . VAL A 1 562 ? 56.285 -40.185 26.186 1.00 46.41 562 VAL A N 1
ATOM 4481 C CA . VAL A 1 562 ? 57.478 -41.054 26.091 1.00 46.41 562 VAL A CA 1
ATOM 4482 C C . VAL A 1 562 ? 57.647 -41.977 27.311 1.00 46.41 562 VAL A C 1
ATOM 4484 O O . VAL A 1 562 ? 58.351 -42.990 27.223 1.00 46.41 562 VAL A O 1
ATOM 4487 N N . PHE A 1 563 ? 57.005 -41.658 28.439 1.00 45.47 563 PHE A N 1
ATOM 4488 C CA . PHE A 1 563 ? 57.036 -42.478 29.652 1.00 45.47 563 PHE A CA 1
ATOM 4489 C C . PHE A 1 563 ? 56.024 -43.632 29.652 1.00 45.47 563 PHE A C 1
ATOM 4491 O O . PHE A 1 563 ? 56.266 -44.625 30.337 1.00 45.47 563 PHE A O 1
ATOM 4498 N N . PHE A 1 564 ? 54.930 -43.535 28.888 1.00 47.97 564 PHE A N 1
ATOM 4499 C CA . PHE A 1 564 ? 53.815 -44.488 28.971 1.00 47.97 564 PHE A CA 1
ATOM 4500 C C . PHE A 1 564 ? 53.703 -45.466 27.793 1.00 47.97 564 PHE A C 1
ATOM 4502 O O . PHE A 1 564 ? 52.974 -46.448 27.916 1.00 47.97 564 PHE A O 1
ATOM 4509 N N . ASP A 1 565 ? 54.446 -45.271 26.696 1.00 47.59 565 ASP A N 1
ATOM 4510 C CA . ASP A 1 565 ? 54.374 -46.164 25.531 1.00 47.59 565 ASP A CA 1
ATOM 4511 C C . ASP A 1 565 ? 55.766 -46.513 24.938 1.00 47.59 565 ASP A C 1
ATOM 4513 O O . ASP A 1 565 ? 56.425 -45.665 24.322 1.00 47.59 565 ASP A O 1
ATOM 4517 N N . PRO A 1 566 ? 56.242 -47.768 25.087 1.00 47.34 566 PRO A N 1
ATOM 4518 C CA . PRO A 1 566 ? 57.506 -48.233 24.512 1.00 47.34 566 PRO A CA 1
ATOM 4519 C C . PRO A 1 566 ? 57.526 -48.297 22.975 1.00 47.34 566 PRO A C 1
ATOM 4521 O O . PRO A 1 566 ? 58.609 -48.254 22.392 1.00 47.34 566 PRO A O 1
ATOM 4524 N N . LEU A 1 567 ? 56.368 -48.400 22.309 1.00 46.16 567 LEU A N 1
ATOM 4525 C CA . LEU A 1 567 ? 56.253 -48.492 20.845 1.00 46.16 567 LEU A CA 1
ATOM 4526 C C . LEU A 1 567 ? 56.210 -47.109 20.183 1.00 46.16 567 LEU A C 1
ATOM 4528 O O . LEU A 1 567 ? 56.765 -46.934 19.098 1.00 46.16 567 LEU A O 1
ATOM 4532 N N . ALA A 1 568 ? 55.660 -46.101 20.865 1.00 47.72 568 ALA A N 1
ATOM 4533 C CA . ALA A 1 568 ? 55.683 -44.709 20.404 1.00 47.72 568 ALA A CA 1
ATOM 4534 C C . ALA A 1 568 ? 57.099 -44.095 20.416 1.00 47.72 568 ALA A C 1
ATOM 4536 O O . ALA A 1 568 ? 57.369 -43.121 19.706 1.00 47.72 568 ALA A O 1
ATOM 4537 N N . ARG A 1 569 ? 58.035 -44.683 21.178 1.00 46.62 569 ARG A N 1
ATOM 4538 C CA . ARG A 1 569 ? 59.418 -44.197 21.303 1.00 46.62 569 ARG A CA 1
ATOM 4539 C C . ARG A 1 569 ? 60.140 -44.090 19.965 1.00 46.62 569 ARG A C 1
ATOM 4541 O O . ARG A 1 569 ? 60.797 -43.085 19.744 1.00 46.62 569 ARG A O 1
ATOM 4548 N N . SER A 1 570 ? 60.029 -45.069 19.067 1.00 45.81 570 SER A N 1
ATOM 4549 C CA . SER A 1 570 ? 60.749 -45.040 17.781 1.00 45.81 570 SER A CA 1
ATOM 4550 C C . SER A 1 570 ? 60.195 -43.976 16.827 1.00 45.81 570 SER A C 1
ATOM 4552 O O . SER A 1 570 ? 60.965 -43.296 16.147 1.00 45.81 570 SER A O 1
ATOM 4554 N N . PHE A 1 571 ? 58.875 -43.773 16.836 1.00 47.00 571 PHE A N 1
ATOM 4555 C CA . PHE A 1 571 ? 58.194 -42.789 15.998 1.00 47.00 571 PHE A CA 1
ATOM 4556 C C . PHE A 1 571 ? 58.508 -41.357 16.449 1.00 47.00 571 PHE A C 1
ATOM 4558 O O . PHE A 1 571 ? 58.947 -40.535 15.645 1.00 47.00 571 PHE A O 1
ATOM 4565 N N . TYR A 1 572 ? 58.421 -41.068 17.750 1.00 50.50 572 TYR A N 1
ATOM 4566 C CA . TYR A 1 572 ? 58.757 -39.739 18.267 1.00 50.50 572 TYR A CA 1
ATOM 4567 C C . TYR A 1 572 ? 60.262 -39.453 18.256 1.00 50.50 572 TYR A C 1
ATOM 4569 O O . TYR A 1 572 ? 60.642 -38.316 17.990 1.00 50.50 572 TYR A O 1
ATOM 4577 N N . LEU A 1 573 ? 61.130 -40.459 18.438 1.00 47.09 573 LEU A N 1
ATOM 4578 C CA . LEU A 1 573 ? 62.577 -40.278 18.270 1.00 47.09 573 LEU A CA 1
ATOM 4579 C C . LEU A 1 573 ? 62.927 -39.941 16.812 1.00 47.09 573 LEU A C 1
ATOM 4581 O O . LEU A 1 573 ? 63.798 -39.110 16.577 1.00 47.09 573 LEU A O 1
ATOM 4585 N N . SER A 1 574 ? 62.216 -40.515 15.835 1.00 47.62 574 SER A N 1
ATOM 4586 C CA . SER A 1 574 ? 62.413 -40.189 14.417 1.00 47.62 574 SER A CA 1
ATOM 4587 C C . SER A 1 574 ? 61.962 -38.764 14.068 1.00 47.62 574 SER A C 1
ATOM 4589 O O . SER A 1 574 ? 62.693 -38.051 13.384 1.00 47.62 574 SER A O 1
ATOM 4591 N N . ILE A 1 575 ? 60.839 -38.297 14.630 1.00 52.12 575 ILE A N 1
ATOM 4592 C CA . ILE A 1 575 ? 60.378 -36.904 14.498 1.00 52.12 575 ILE A CA 1
ATOM 4593 C C . ILE A 1 575 ? 61.351 -35.946 15.196 1.00 52.12 575 ILE A C 1
ATOM 4595 O O . ILE A 1 575 ? 61.688 -34.906 14.640 1.00 52.12 575 ILE A O 1
ATOM 4599 N N . PHE A 1 576 ? 61.862 -36.312 16.373 1.00 48.28 576 PHE A N 1
ATOM 4600 C CA . PHE A 1 576 ? 62.812 -35.506 17.139 1.00 48.28 576 PHE A CA 1
ATOM 4601 C C . PHE A 1 576 ? 64.169 -35.376 16.429 1.00 48.28 576 PHE A C 1
ATOM 4603 O O . PHE A 1 576 ? 64.712 -34.276 16.338 1.00 48.28 576 PHE A O 1
ATOM 4610 N N . VAL A 1 577 ? 64.684 -36.463 15.840 1.00 50.25 577 VAL A N 1
ATOM 4611 C CA . VAL A 1 577 ? 65.897 -36.438 15.004 1.00 50.25 577 VAL A CA 1
ATOM 4612 C C . VAL A 1 577 ? 65.670 -35.602 13.743 1.00 50.25 577 VAL A C 1
ATOM 4614 O O . VAL A 1 577 ? 66.530 -34.793 13.402 1.00 50.25 577 VAL A O 1
ATOM 4617 N N . TYR A 1 578 ? 64.502 -35.712 13.100 1.00 47.66 578 TYR A N 1
ATOM 4618 C CA . TYR A 1 578 ? 64.145 -34.901 11.930 1.00 47.66 578 TYR A CA 1
ATOM 4619 C C . TYR A 1 578 ? 64.053 -33.403 12.270 1.00 47.66 578 TYR A C 1
ATOM 4621 O O . TYR A 1 578 ? 64.528 -32.560 11.510 1.00 47.66 578 TYR A O 1
ATOM 4629 N N . PHE A 1 579 ? 63.517 -33.059 13.445 1.00 51.44 579 PHE A N 1
ATOM 4630 C CA . PHE A 1 579 ? 63.383 -31.675 13.907 1.00 51.44 579 PHE A CA 1
ATOM 4631 C C . PHE A 1 579 ? 64.720 -31.058 14.340 1.00 51.44 579 PHE A C 1
ATOM 4633 O O . PHE A 1 579 ? 64.968 -29.880 14.078 1.00 51.44 579 PHE A O 1
ATOM 4640 N N . ILE A 1 580 ? 65.610 -31.851 14.950 1.00 50.78 580 ILE A N 1
ATOM 4641 C CA . ILE A 1 580 ? 66.991 -31.442 15.244 1.00 50.78 580 ILE A CA 1
ATOM 4642 C C . ILE A 1 580 ? 67.768 -31.226 13.943 1.00 50.78 580 ILE A C 1
ATOM 4644 O O . ILE A 1 580 ? 68.464 -30.220 13.825 1.00 50.78 580 ILE A O 1
ATOM 4648 N N . PHE A 1 581 ? 67.603 -32.100 12.943 1.00 46.25 581 PHE A N 1
ATOM 4649 C CA . PHE A 1 581 ? 68.216 -31.920 11.623 1.00 46.25 581 PHE A CA 1
ATOM 4650 C C . PHE A 1 581 ? 67.703 -30.649 10.935 1.00 46.25 581 PHE A C 1
ATOM 4652 O O . PHE A 1 581 ? 68.498 -29.873 10.411 1.00 46.25 581 PHE A O 1
ATOM 4659 N N . TYR A 1 582 ? 66.394 -30.387 11.005 1.00 49.47 582 TYR A N 1
ATOM 4660 C CA . TYR A 1 582 ? 65.775 -29.182 10.450 1.00 49.47 582 TYR A CA 1
ATOM 4661 C C . TYR A 1 582 ? 66.251 -27.902 11.153 1.00 49.47 582 TYR A C 1
ATOM 4663 O O . TYR A 1 582 ? 66.552 -26.913 10.487 1.00 49.47 582 TYR A O 1
ATOM 4671 N N . ARG A 1 583 ? 66.396 -27.913 12.487 1.00 43.84 583 ARG A N 1
ATOM 4672 C CA . ARG A 1 583 ? 66.955 -26.774 13.236 1.00 43.84 583 ARG A CA 1
ATOM 4673 C C . ARG A 1 583 ? 68.458 -26.592 13.036 1.00 43.84 583 ARG A C 1
ATOM 4675 O O . ARG A 1 583 ? 68.895 -25.448 12.992 1.00 43.84 583 ARG A O 1
ATOM 4682 N N . LEU A 1 584 ? 69.238 -27.662 12.887 1.00 43.12 584 LEU A N 1
ATOM 4683 C CA . LEU A 1 584 ? 70.661 -27.562 12.540 1.00 43.12 584 LEU A CA 1
ATOM 4684 C C . LEU A 1 584 ? 70.843 -26.992 11.126 1.00 43.12 584 LEU A C 1
ATOM 4686 O O . LEU A 1 584 ? 71.678 -26.114 10.945 1.00 43.12 584 LEU A O 1
ATOM 4690 N N . LEU A 1 585 ? 70.012 -27.393 10.156 1.00 42.56 585 LEU A N 1
ATOM 4691 C CA . LEU A 1 585 ? 69.975 -26.809 8.805 1.00 42.56 585 LEU A CA 1
ATOM 4692 C C . LEU A 1 585 ? 69.512 -25.346 8.796 1.00 42.56 585 LEU A C 1
ATOM 4694 O O . LEU A 1 585 ? 70.056 -24.542 8.043 1.00 42.56 585 LEU A O 1
ATOM 4698 N N . ALA A 1 586 ? 68.530 -24.992 9.629 1.00 43.88 586 ALA A N 1
ATOM 4699 C CA . ALA A 1 586 ? 68.066 -23.613 9.766 1.00 43.88 586 ALA A CA 1
ATOM 4700 C C . ALA A 1 586 ? 69.112 -22.723 10.460 1.00 43.88 586 ALA A C 1
ATOM 4702 O O . ALA A 1 586 ? 69.338 -21.600 10.026 1.00 43.88 586 ALA A O 1
ATOM 4703 N N . SER A 1 587 ? 69.814 -23.244 11.473 1.00 41.00 587 SER A N 1
ATOM 4704 C CA . SER A 1 587 ? 70.882 -22.528 12.181 1.00 41.00 587 SER A CA 1
ATOM 4705 C C . SER A 1 587 ? 72.173 -22.402 11.364 1.00 41.00 587 SER A C 1
ATOM 4707 O O . SER A 1 587 ? 72.948 -21.488 11.621 1.00 41.00 587 SER A O 1
ATOM 4709 N N . TYR A 1 588 ? 72.408 -23.274 10.376 1.00 41.75 588 TYR A N 1
ATOM 4710 C CA . TYR A 1 588 ? 73.529 -23.149 9.430 1.00 41.75 588 TYR A CA 1
ATOM 4711 C C . TYR A 1 588 ? 73.278 -22.088 8.343 1.00 41.75 588 TYR A C 1
ATOM 4713 O O . TYR A 1 588 ? 74.175 -21.776 7.571 1.00 41.75 588 TYR A O 1
ATOM 4721 N N . LYS A 1 589 ? 72.055 -21.545 8.254 1.00 39.56 589 LYS A N 1
ATOM 4722 C CA . LYS A 1 589 ? 71.669 -20.523 7.269 1.00 39.56 589 LYS A CA 1
ATOM 4723 C C . LYS A 1 589 ? 71.678 -19.093 7.818 1.00 39.56 589 LYS A C 1
ATOM 4725 O O . LYS A 1 589 ? 71.414 -18.168 7.057 1.00 39.56 589 LYS A O 1
ATOM 4730 N N . GLU A 1 590 ? 71.980 -18.921 9.104 1.00 44.81 590 GLU A N 1
ATOM 4731 C CA . GLU A 1 590 ? 72.067 -17.616 9.780 1.00 44.81 590 GLU A CA 1
ATOM 4732 C C . GLU A 1 590 ? 73.452 -17.334 10.401 1.00 44.81 590 GLU A C 1
ATOM 4734 O O . GLU A 1 590 ? 73.570 -16.454 11.249 1.00 44.81 590 GLU A O 1
ATOM 4739 N N . ASN A 1 591 ? 74.508 -18.020 9.943 1.00 36.38 591 ASN A N 1
ATOM 4740 C CA . ASN A 1 591 ? 75.902 -17.586 10.119 1.00 36.38 591 ASN A CA 1
ATOM 4741 C C . ASN A 1 591 ? 76.596 -17.441 8.766 1.00 36.38 591 ASN A C 1
ATOM 4743 O O . ASN A 1 591 ? 76.575 -18.432 8.000 1.00 36.38 591 ASN A O 1
#

Foldseek 3Di:
DPPVVVVVVVVVVCVVVVVVVVVVVVVVVVVVVVVVVVVVVVVVVVVVVVVVVVVVVVVVVVVVVVVVVVVVVVVVVVVVVVVVVVVVVVVVVVVVVVVVVVVVVVVVVVVVVVVVVVCCVVPVDDPVVVVVVVVVVCCVVCVVVVVVVVVVVVVVVVVVVVVVVVVLVVVLVVVLPDDDDLPQDFQKDFAPAVVVVDLCCDDVRVLVVLLCVLLVWHWDDDPDPRIIGIHDPQQLSSQLSNQLSVVCRVVVDGDNVSSNVSSVVSNVVSQVQLQVLLVVLCVLLVQDDFDSVLSSLLSSLQRDDDLSARRQVLLSQLLSQLLSVCVVVVHDNNLLNLLSNQLQSLVSCCVVDPDDSLVSSLVVCVVRPHDPSSSLLSNLLDVPDDPPDPSSVSSVVSSCVSCVDVVNRDCPVVNLVVVQVVVFVVVCPDPQFPGWGQPDSNPDIDTDGDPVVVDDPPPCVVVVVVVVVVVVVVVVDVVDDDDDPVVVVVVVVVVVVVVVVVVVVVVVVVVVVVVVVVVVVVVVCVVPVPDPPDPDDDPVVVVVVVVVVVVVVVVVVVVVVCVPDPVCVVVVVVVVVVVVVVVVVVVVVVD